Protein AF-A0AA38X8N8-F1 (afdb_monomer_lite)

Foldseek 3Di:
DPLLVVLVVLLVVLVVQLLVQQCPPPPNVQNDPPDQDPDHDDGDPSNQVSVLSNVVSVVVNVPVVCDDVSVVVVVVVVLVLLVLVLVCVVLVLLLPADLDDFAALVVSCVSSVHDSVVCLVSQVSNCPVPVAWDADPVGTIHGGSNSSCCVVPVLLVLQVSLCSVQVSQLLVCVVVLCVVCVPLQDQCRFSRCVRPVGAPVVVCVVVVVSVVSNVSNVVVQCVVAQQPLQVVADDLVVQAQWEEEEAQCQLCSNVQNSCVVHVNYAYEYEDAPVSQVVSCVVVVVPPSRSVVRYDYDYDHLLAADPDQTQEYEYEAHQQLGALNRNLSSLLSDVVNADQNRKYKYWAQAQDPPPPDSPLLNVQSVVVQSSSCSRGVGGRYHPVSVVCSNCVNPVQFAWDDKDAADRGNDDHSSRIIMTMTTRHPPDDDDPDDDDDQDDDEDEEEDEDEEEDEEEEEYEYEEEYEYEEEYEYEYEYHYNYEYHYEEEYHYNEEYEYAYEYEYAYEYEYEYEYEYAYHYEYAYEYDYDYAYDYVYAYEYQEEYEEQEEYEYAYYEYEYAYEYEYAEHYEYAEEYEYQYEYEYQYEYEYQYEYEYQEEYHYAEEYHYQYHYHYVYDYDDHD

Sequence (618 aa):
MCQLEVLAQTVNTQAQTLSRSWHEGKDHALSSCDVRRTTIPPLDSAGEEARNQLLTAIRTLEQLVLGPKDTFQSYYFKTAEAGVIQALCQLQVPSHVPLYGAISYSDLSKQVGVSEDRLKHLVRIAAVCSNFLAETEDGQVKHSDNSLIWQLDPLTATGMEVMLDHLPLSSFKLGEVCAQDPKDEKQDVCGFSLAREQPLYAYLESHPKEGRNFAAHMRAQAVQYGDSSVQGCYDWTTLKGKTLVDCGGSFGSVATAIVRKEPTIKCIVQDLPKVVDSAIKATAQDPDFPHDSISFQAQSFLEPQPVLADVYLFRMVFHNWSDAGARRIIQALLPALRPGSRVICVEYVMPPIGTAPSYAELATRRLDNMMYTLMKGKVRELNEFKELFESVEPDLVFTSFKPGQLRATHDPRCHSMMEWVYKPSSTPTDGEAVSDREALTNGEAPTNGEAPTNGEAPTNGEAPTNGEAPTNGVALTNGDALTNGDALTNGEAFTNGEAFTNGDAFTNGEALSNGETLSNGEILSNGEALLNGEALSNEEALSNGETLSNGGEILSNEEALTNKEVLTNKEVLSNGEAVSNGEAVSNGEAVSNGEAVSNEEALSHGETLSNGEALPKV

Structure (mmCIF, N/CA/C/O backbone):
data_AF-A0AA38X8N8-F1
#
_entry.id   AF-A0AA38X8N8-F1
#
loop_
_atom_site.group_PDB
_atom_site.id
_atom_site.type_symbol
_atom_site.label_atom_id
_atom_site.label_alt_id
_atom_site.label_comp_id
_atom_site.label_asym_id
_atom_site.label_entity_id
_atom_site.label_seq_id
_atom_site.pdbx_PDB_ins_code
_atom_site.Cartn_x
_atom_site.Cartn_y
_atom_site.Cartn_z
_atom_site.occupancy
_atom_site.B_iso_or_equiv
_atom_site.auth_seq_id
_atom_site.auth_comp_id
_atom_site.auth_asym_id
_atom_site.auth_atom_id
_atom_site.pdbx_PDB_model_num
ATOM 1 N N . MET A 1 1 ? 38.816 10.518 -0.863 1.00 69.00 1 MET A N 1
ATOM 2 C CA . MET A 1 1 ? 38.158 9.786 -1.961 1.00 69.00 1 MET A CA 1
ATOM 3 C C . MET A 1 1 ? 37.001 10.614 -2.465 1.00 69.00 1 MET A C 1
ATOM 5 O O . MET A 1 1 ? 36.314 11.221 -1.648 1.00 69.00 1 MET A O 1
ATOM 9 N N . CYS A 1 2 ? 36.819 10.675 -3.779 1.00 90.94 2 CYS A N 1
ATOM 10 C CA . CYS A 1 2 ? 35.622 11.264 -4.377 1.00 90.94 2 CYS A CA 1
ATOM 11 C C . CYS A 1 2 ? 34.391 10.417 -4.003 1.00 90.94 2 CYS A C 1
ATOM 13 O O . CYS A 1 2 ? 34.511 9.211 -3.794 1.00 90.94 2 CYS A O 1
ATOM 15 N N . GLN A 1 3 ? 33.202 11.023 -3.940 1.00 93.62 3 GLN A N 1
ATOM 16 C CA . GLN A 1 3 ? 31.954 10.323 -3.607 1.00 93.62 3 GLN A CA 1
ATOM 17 C C . GLN A 1 3 ? 31.695 9.103 -4.512 1.00 93.62 3 GLN A C 1
ATOM 19 O O . GLN A 1 3 ? 31.225 8.078 -4.025 1.00 93.62 3 GLN A O 1
ATOM 24 N N . LEU A 1 4 ? 32.072 9.176 -5.795 1.00 94.88 4 LEU A N 1
ATOM 25 C CA . LEU A 1 4 ? 31.999 8.048 -6.733 1.00 94.88 4 LEU A CA 1
ATOM 26 C C . LEU A 1 4 ? 32.831 6.845 -6.267 1.00 94.88 4 LEU A C 1
ATOM 28 O O . LEU A 1 4 ? 32.349 5.716 -6.282 1.00 94.88 4 LEU A O 1
ATOM 32 N N . GLU A 1 5 ? 34.063 7.083 -5.814 1.00 96.19 5 GLU A N 1
ATOM 33 C CA . GLU A 1 5 ? 34.965 6.029 -5.336 1.00 96.19 5 GLU A CA 1
ATOM 34 C C . GLU A 1 5 ? 34.434 5.394 -4.047 1.00 96.19 5 GLU A C 1
ATOM 36 O O . GLU A 1 5 ? 34.469 4.173 -3.900 1.00 96.19 5 GLU A O 1
ATOM 41 N N . VAL A 1 6 ? 33.887 6.211 -3.140 1.00 96.44 6 VAL A N 1
ATOM 42 C CA . VAL A 1 6 ? 33.276 5.739 -1.886 1.00 96.44 6 VAL A CA 1
ATOM 43 C C . VAL A 1 6 ? 32.066 4.847 -2.171 1.00 96.44 6 VAL A C 1
ATOM 45 O O . VAL A 1 6 ? 31.941 3.764 -1.593 1.00 96.44 6 VAL A O 1
ATOM 48 N N . LEU A 1 7 ? 31.187 5.261 -3.088 1.00 96.44 7 LEU A N 1
ATOM 49 C CA . LEU A 1 7 ? 30.021 4.471 -3.485 1.00 96.44 7 LEU A CA 1
ATOM 50 C C . LEU A 1 7 ? 30.436 3.171 -4.180 1.00 96.44 7 LEU A C 1
ATOM 52 O O . LEU A 1 7 ? 29.919 2.115 -3.828 1.00 96.44 7 LEU A O 1
ATOM 56 N N . ALA A 1 8 ? 31.411 3.208 -5.092 1.00 96.56 8 ALA A N 1
ATOM 57 C CA . ALA A 1 8 ? 31.917 2.010 -5.763 1.00 96.56 8 ALA A CA 1
ATOM 58 C C . ALA A 1 8 ? 32.530 0.999 -4.774 1.00 96.56 8 ALA A C 1
ATOM 60 O O . ALA A 1 8 ? 32.266 -0.203 -4.859 1.00 96.56 8 ALA A O 1
ATOM 61 N N . GLN A 1 9 ? 33.298 1.475 -3.789 1.00 96.88 9 GLN A N 1
ATOM 62 C CA . GLN A 1 9 ? 33.831 0.626 -2.719 1.00 96.88 9 GLN A CA 1
ATOM 63 C C . GLN A 1 9 ? 32.726 0.044 -1.837 1.00 96.88 9 GLN A C 1
ATOM 65 O O . GLN A 1 9 ? 32.797 -1.129 -1.463 1.00 96.88 9 GLN A O 1
ATOM 70 N N . THR A 1 10 ? 31.694 0.833 -1.535 1.00 96.56 10 THR A N 1
ATOM 71 C CA . THR A 1 10 ? 30.521 0.371 -0.783 1.00 96.56 10 THR A CA 1
ATOM 72 C C . THR A 1 10 ? 29.791 -0.729 -1.548 1.00 96.56 10 THR A C 1
ATOM 74 O O . THR A 1 10 ? 29.537 -1.788 -0.980 1.00 96.56 10 THR A O 1
ATOM 77 N N . VAL A 1 11 ? 29.536 -0.535 -2.847 1.00 97.38 11 VAL A N 1
ATOM 78 C CA . VAL A 1 11 ? 28.923 -1.547 -3.724 1.00 97.38 11 VAL A CA 1
ATOM 79 C C . VAL A 1 11 ? 29.715 -2.851 -3.678 1.00 97.38 11 VAL A C 1
ATOM 81 O O . VAL A 1 11 ? 29.141 -3.903 -3.409 1.00 97.38 11 VAL A O 1
ATOM 84 N N . ASN A 1 12 ? 31.036 -2.793 -3.859 1.00 97.31 12 ASN A N 1
ATOM 85 C CA . ASN A 1 12 ? 31.874 -3.991 -3.811 1.00 97.31 12 ASN A CA 1
ATOM 86 C C . ASN A 1 12 ? 31.826 -4.682 -2.435 1.00 97.31 12 ASN A C 1
ATOM 88 O O . ASN A 1 12 ? 31.638 -5.894 -2.351 1.00 97.31 12 ASN A O 1
ATOM 92 N N . THR A 1 13 ? 31.955 -3.913 -1.354 1.00 97.25 13 THR A N 1
ATOM 93 C CA . THR A 1 13 ? 31.978 -4.445 0.018 1.00 97.25 13 THR A CA 1
ATOM 94 C C . THR A 1 13 ? 30.657 -5.125 0.375 1.00 97.25 13 THR A C 1
ATOM 96 O O . THR A 1 13 ? 30.646 -6.247 0.884 1.00 97.25 13 THR A O 1
ATOM 99 N N . GLN A 1 14 ? 29.530 -4.481 0.068 1.00 96.19 14 GLN A N 1
ATOM 100 C CA . GLN A 1 14 ? 28.215 -5.028 0.391 1.00 96.19 14 GLN A CA 1
ATOM 101 C C . GLN A 1 14 ? 27.826 -6.191 -0.521 1.00 96.19 14 GLN A C 1
ATOM 103 O O . GLN A 1 14 ? 27.232 -7.155 -0.043 1.00 96.19 14 GLN A O 1
ATOM 108 N N . ALA A 1 15 ? 28.239 -6.183 -1.792 1.00 94.44 15 ALA A N 1
ATOM 109 C CA . ALA A 1 15 ? 28.082 -7.339 -2.675 1.00 94.44 15 ALA A CA 1
ATOM 110 C C . ALA A 1 15 ? 28.829 -8.576 -2.146 1.00 94.44 15 ALA A C 1
ATOM 112 O O . ALA A 1 15 ? 28.294 -9.683 -2.191 1.00 94.44 15 ALA A O 1
ATOM 113 N N . GLN A 1 16 ? 30.031 -8.406 -1.585 1.00 94.00 16 GLN A N 1
ATOM 114 C CA . GLN A 1 16 ? 30.778 -9.507 -0.963 1.00 94.00 16 GLN A CA 1
ATOM 115 C C . GLN A 1 16 ? 30.089 -10.042 0.299 1.00 94.00 16 GLN A C 1
ATOM 117 O O . GLN A 1 16 ? 30.048 -11.253 0.512 1.00 94.00 16 GLN A O 1
ATOM 122 N N . THR A 1 17 ? 29.536 -9.168 1.143 1.00 93.12 17 THR A N 1
ATOM 123 C CA . THR A 1 17 ? 28.772 -9.587 2.332 1.00 93.12 17 THR A CA 1
ATOM 124 C C . THR A 1 17 ? 27.485 -10.309 1.952 1.00 93.12 17 THR A C 1
ATOM 126 O O . THR A 1 17 ? 27.229 -11.395 2.469 1.00 93.12 17 THR A O 1
ATOM 129 N N . LEU A 1 18 ? 26.726 -9.769 0.998 1.00 89.75 18 LEU A N 1
ATOM 130 C CA . LEU A 1 18 ? 25.506 -10.398 0.499 1.00 89.75 18 LEU A CA 1
ATOM 131 C C . LEU A 1 18 ? 25.795 -11.764 -0.135 1.00 89.75 18 LEU A C 1
ATOM 133 O O . LEU A 1 18 ? 25.096 -12.735 0.143 1.00 89.75 18 LEU A O 1
ATOM 137 N N . SER A 1 19 ? 26.869 -11.861 -0.924 1.00 86.88 19 SER A N 1
ATOM 138 C CA . SER A 1 19 ? 27.315 -13.129 -1.503 1.00 86.88 19 SER A CA 1
ATOM 139 C C . SER A 1 19 ? 27.632 -14.161 -0.420 1.00 86.88 19 SER A C 1
ATOM 141 O O . SER A 1 19 ? 27.154 -15.287 -0.506 1.00 86.88 19 SER A O 1
ATOM 143 N N . ARG A 1 20 ? 28.362 -13.794 0.642 1.00 87.88 20 ARG A N 1
ATOM 144 C CA . ARG A 1 20 ? 28.632 -14.714 1.764 1.00 87.88 20 ARG A CA 1
ATOM 145 C C . ARG A 1 20 ? 27.349 -15.192 2.444 1.00 87.88 20 ARG A C 1
ATOM 147 O O . ARG A 1 20 ? 27.187 -16.397 2.602 1.00 87.88 20 ARG A O 1
ATOM 154 N N . SER A 1 21 ? 26.416 -14.283 2.736 1.00 84.12 21 SER A N 1
ATOM 155 C CA . SER A 1 21 ? 25.109 -14.630 3.322 1.00 84.12 21 SER A CA 1
ATOM 156 C C . SER A 1 21 ? 24.339 -15.635 2.447 1.00 84.12 21 SER A C 1
ATOM 158 O O . SER A 1 21 ? 23.794 -16.613 2.956 1.00 84.12 21 SER A O 1
ATOM 160 N N . TRP A 1 22 ? 24.393 -15.494 1.115 1.00 78.88 22 TRP A N 1
ATOM 161 C CA . TRP A 1 22 ? 23.813 -16.481 0.191 1.00 78.88 22 TRP A CA 1
ATOM 162 C C . TRP A 1 22 ? 24.491 -17.857 0.213 1.00 78.88 22 TRP A C 1
ATOM 164 O O . TRP A 1 22 ? 23.817 -18.852 -0.042 1.00 78.88 22 TRP A O 1
ATOM 174 N N . HIS A 1 23 ? 25.796 -17.937 0.487 1.00 70.38 23 HIS A N 1
ATOM 175 C CA . HIS A 1 23 ? 26.545 -19.202 0.494 1.00 70.38 23 HIS A CA 1
ATOM 176 C C . HIS A 1 23 ? 26.510 -19.929 1.849 1.00 70.38 23 HIS A C 1
ATOM 178 O O . HIS A 1 23 ? 26.675 -21.148 1.886 1.00 70.38 23 HIS A O 1
ATOM 184 N N . GLU A 1 24 ? 26.317 -19.200 2.951 1.00 65.62 24 GLU A N 1
ATOM 185 C CA . GLU A 1 24 ? 26.279 -19.740 4.319 1.00 65.62 24 GLU A CA 1
ATOM 186 C C . GLU A 1 24 ? 24.894 -20.289 4.720 1.00 65.62 24 GLU A C 1
ATOM 188 O O . GLU A 1 24 ? 24.778 -21.042 5.692 1.00 65.62 24 GLU A O 1
ATOM 193 N N . GLY A 1 25 ? 23.839 -19.974 3.958 1.00 57.88 25 GLY A N 1
ATOM 194 C CA . GLY A 1 25 ? 22.526 -20.605 4.100 1.00 57.88 25 GLY A CA 1
ATOM 195 C C . GLY A 1 25 ? 22.598 -22.118 3.853 1.00 57.88 25 GLY A C 1
ATOM 196 O O . GLY A 1 25 ? 23.205 -22.566 2.886 1.00 57.88 25 GLY A O 1
ATOM 197 N N . LYS A 1 26 ? 21.963 -22.923 4.720 1.00 50.16 26 LYS A N 1
ATOM 198 C CA . LYS A 1 26 ? 22.062 -24.403 4.774 1.00 50.16 26 LYS A CA 1
ATOM 199 C C . LYS A 1 26 ? 21.621 -25.176 3.513 1.00 50.16 26 LYS A C 1
ATOM 201 O O . LYS A 1 26 ? 21.711 -26.400 3.513 1.00 50.16 26 LYS A O 1
ATOM 206 N N . ASP A 1 27 ? 21.208 -24.497 2.449 1.00 50.88 27 ASP A N 1
ATOM 207 C CA . ASP A 1 27 ? 20.838 -25.090 1.164 1.00 50.88 27 ASP A CA 1
ATOM 208 C C . ASP A 1 27 ? 21.861 -24.701 0.085 1.00 50.88 27 ASP A C 1
ATOM 210 O O . ASP A 1 27 ? 21.665 -23.778 -0.706 1.00 50.88 27 ASP A O 1
ATOM 214 N N . HIS A 1 28 ? 22.968 -25.448 0.020 1.00 44.50 28 HIS A N 1
ATOM 215 C CA . HIS A 1 28 ? 24.056 -25.260 -0.954 1.00 44.50 28 HIS A CA 1
ATOM 216 C C . HIS A 1 28 ? 23.638 -25.390 -2.436 1.00 44.50 28 HIS A C 1
ATOM 218 O O . HIS A 1 28 ? 24.445 -25.124 -3.323 1.00 44.50 28 HIS A O 1
ATOM 224 N N . ALA A 1 29 ? 22.390 -25.771 -2.729 1.00 44.56 29 ALA A N 1
ATOM 225 C CA . ALA A 1 29 ? 21.841 -25.751 -4.083 1.00 44.56 29 ALA A CA 1
ATOM 226 C C . ALA A 1 29 ? 21.438 -24.334 -4.553 1.00 44.56 29 ALA A C 1
ATOM 228 O O . ALA A 1 29 ? 21.298 -24.119 -5.751 1.00 44.56 29 ALA A O 1
ATOM 229 N N . LEU A 1 30 ? 21.273 -23.357 -3.646 1.00 49.00 30 LEU A N 1
ATOM 230 C CA . LEU A 1 30 ? 20.688 -22.031 -3.926 1.00 49.00 30 LEU A CA 1
ATOM 231 C C . LEU A 1 30 ? 21.645 -20.997 -4.556 1.00 49.00 30 LEU A C 1
ATOM 233 O O . LEU A 1 30 ? 21.203 -19.893 -4.897 1.00 49.00 30 LEU A O 1
ATOM 237 N N . SER A 1 31 ? 22.938 -21.317 -4.693 1.00 43.56 31 SER A N 1
ATOM 238 C CA . SER A 1 31 ? 23.971 -20.379 -5.162 1.00 43.56 31 SER A CA 1
ATOM 239 C C . SER A 1 31 ? 24.463 -20.615 -6.596 1.00 43.56 31 SER A C 1
ATOM 241 O O . SER A 1 31 ? 25.295 -19.840 -7.072 1.00 43.56 31 SER A O 1
ATOM 243 N N . SER A 1 32 ? 23.975 -21.638 -7.313 1.00 47.47 32 SER A N 1
ATOM 244 C CA . SER A 1 32 ? 24.339 -21.814 -8.725 1.00 47.47 32 SER A CA 1
ATOM 245 C C . SER A 1 32 ? 23.555 -20.845 -9.618 1.00 47.47 32 SER A C 1
ATOM 247 O O . SER A 1 32 ? 22.369 -20.598 -9.397 1.00 47.47 32 SER A O 1
ATOM 249 N N . CYS A 1 33 ? 24.200 -20.324 -10.668 1.00 47.06 33 CYS A N 1
ATOM 250 C CA . CYS A 1 33 ? 23.536 -19.536 -11.719 1.00 47.06 33 CYS A CA 1
ATOM 251 C C . CYS A 1 33 ? 22.432 -20.316 -12.465 1.00 47.06 33 CYS A C 1
ATOM 253 O O . CYS A 1 33 ? 21.702 -19.723 -13.252 1.00 47.06 33 CYS A O 1
ATOM 255 N N . ASP A 1 34 ? 22.300 -21.624 -12.227 1.00 52.78 34 ASP A N 1
ATOM 256 C CA . ASP A 1 34 ? 21.342 -22.492 -12.912 1.00 52.78 34 ASP A CA 1
ATOM 257 C C . ASP A 1 34 ? 19.989 -22.600 -12.181 1.00 52.78 34 ASP A C 1
ATOM 259 O O . ASP A 1 34 ? 19.014 -23.089 -12.762 1.00 52.78 34 ASP A O 1
ATOM 263 N N . VAL A 1 35 ? 19.884 -22.135 -10.926 1.00 65.12 35 VAL A N 1
ATOM 264 C CA . VAL A 1 35 ? 18.615 -22.164 -10.179 1.00 65.12 35 VAL A CA 1
ATOM 265 C C . VAL A 1 35 ? 17.752 -20.953 -10.524 1.00 65.12 35 VAL A C 1
ATOM 267 O O . VAL A 1 35 ? 17.933 -19.847 -10.014 1.00 65.12 35 VAL A O 1
ATOM 270 N N . ARG A 1 36 ? 16.753 -21.198 -11.376 1.00 75.12 36 ARG A N 1
ATOM 271 C CA . ARG A 1 36 ? 15.690 -20.249 -11.728 1.00 75.12 36 ARG A CA 1
ATOM 272 C C . ARG A 1 36 ? 14.767 -20.013 -10.528 1.00 75.12 36 ARG A C 1
ATOM 274 O O . ARG A 1 36 ? 14.227 -20.966 -9.972 1.00 75.12 36 ARG A O 1
ATOM 281 N N . ARG A 1 37 ? 14.574 -18.749 -10.142 1.00 76.12 37 ARG A N 1
ATOM 282 C CA . ARG A 1 37 ? 13.794 -18.342 -8.959 1.00 76.12 37 ARG A CA 1
ATOM 283 C C . ARG A 1 37 ? 13.036 -17.041 -9.200 1.00 76.12 37 ARG A C 1
ATOM 285 O O . ARG A 1 37 ? 13.465 -16.220 -10.002 1.00 76.12 37 ARG A O 1
ATOM 292 N N . THR A 1 38 ? 11.934 -16.854 -8.479 1.00 77.62 38 THR A N 1
ATOM 293 C CA . THR A 1 38 ? 11.121 -15.623 -8.507 1.00 77.62 38 THR A CA 1
ATOM 294 C C . THR A 1 38 ? 11.493 -14.641 -7.398 1.00 77.62 38 THR A C 1
ATOM 296 O O . THR A 1 38 ? 11.194 -13.454 -7.496 1.00 77.62 38 THR A O 1
ATOM 299 N N . THR A 1 39 ? 12.177 -15.114 -6.356 1.00 77.00 39 THR A N 1
ATOM 300 C CA . THR A 1 39 ? 12.616 -14.323 -5.203 1.00 77.00 39 THR A CA 1
ATOM 301 C C . THR A 1 39 ? 14.091 -14.577 -4.902 1.00 77.00 39 THR A C 1
ATOM 303 O O . THR A 1 39 ? 14.673 -15.575 -5.329 1.00 77.00 39 THR A O 1
ATOM 306 N N . ILE A 1 40 ? 14.727 -13.654 -4.178 1.00 78.81 40 ILE A N 1
ATOM 307 C CA . ILE A 1 40 ? 16.078 -13.891 -3.658 1.00 78.81 40 ILE A CA 1
ATOM 308 C C . ILE A 1 40 ? 16.046 -14.942 -2.529 1.00 78.81 40 ILE A C 1
ATOM 310 O O . ILE A 1 40 ? 15.010 -15.095 -1.878 1.00 78.81 40 ILE A O 1
ATOM 314 N N . PRO A 1 41 ? 17.162 -15.643 -2.254 1.00 77.81 41 PRO A N 1
ATOM 315 C CA . PRO A 1 41 ? 17.260 -16.552 -1.118 1.00 77.81 41 PRO A CA 1
ATOM 316 C C . PRO A 1 41 ? 16.979 -15.846 0.212 1.00 77.81 41 PRO A C 1
ATOM 318 O O . PRO A 1 41 ? 17.253 -14.645 0.321 1.00 77.81 41 PRO A O 1
ATOM 321 N N . PRO A 1 42 ? 16.504 -16.579 1.236 1.00 76.88 42 PRO A N 1
ATOM 322 C CA . PRO A 1 42 ? 16.410 -16.057 2.592 1.00 76.88 42 PRO A CA 1
ATOM 323 C C . PRO A 1 42 ? 17.757 -15.504 3.063 1.00 76.88 42 PRO A C 1
ATOM 325 O O . PRO A 1 42 ? 18.794 -16.136 2.871 1.00 76.88 42 PRO A O 1
ATOM 328 N N . LEU A 1 43 ? 17.719 -14.332 3.691 1.00 79.81 43 LEU A N 1
ATOM 329 C CA . LEU A 1 43 ? 18.887 -13.649 4.234 1.00 79.81 43 LEU A CA 1
ATOM 330 C C . LEU A 1 43 ? 18.820 -13.619 5.760 1.00 79.81 43 LEU A C 1
ATOM 332 O O . LEU A 1 43 ? 17.743 -13.479 6.353 1.00 79.81 43 LEU A O 1
ATOM 336 N N . ASP A 1 44 ? 19.985 -13.728 6.389 1.00 82.94 44 ASP A N 1
ATOM 337 C CA . ASP A 1 44 ? 20.167 -13.376 7.791 1.00 82.94 44 ASP A CA 1
ATOM 338 C C . ASP A 1 44 ? 20.176 -11.845 7.972 1.00 82.94 44 ASP A C 1
ATOM 340 O O . ASP A 1 44 ? 20.122 -11.079 7.007 1.00 82.94 44 ASP A O 1
ATOM 344 N N . SER A 1 45 ? 20.239 -11.373 9.220 1.00 83.56 45 SER A N 1
ATOM 345 C CA . SER A 1 45 ? 20.212 -9.932 9.506 1.00 83.56 45 SER A CA 1
ATOM 346 C C . SER A 1 45 ? 21.357 -9.173 8.825 1.00 83.56 45 SER A C 1
ATOM 348 O O . SER A 1 45 ? 21.152 -8.061 8.345 1.00 83.56 45 SER A O 1
ATOM 350 N N . ALA A 1 46 ? 22.550 -9.775 8.749 1.00 88.31 46 ALA A N 1
ATOM 351 C CA . ALA A 1 46 ? 23.699 -9.170 8.083 1.00 88.31 46 ALA A CA 1
ATOM 352 C C . ALA A 1 46 ? 23.503 -9.090 6.560 1.00 88.31 46 ALA A C 1
ATOM 354 O O . ALA A 1 46 ? 23.829 -8.070 5.952 1.00 88.31 46 ALA A O 1
ATOM 355 N N . GLY A 1 47 ? 22.940 -10.133 5.945 1.00 89.25 47 GLY A N 1
ATOM 356 C CA . GLY A 1 47 ? 22.588 -10.151 4.529 1.00 89.25 47 GLY A CA 1
ATOM 357 C C . GLY A 1 47 ? 21.522 -9.119 4.167 1.00 89.25 47 GLY A C 1
ATOM 358 O O . GLY A 1 47 ? 21.673 -8.420 3.166 1.00 89.25 47 GLY A O 1
ATOM 359 N N . GLU A 1 48 ? 20.471 -8.974 4.979 1.00 85.94 48 GLU A N 1
ATOM 360 C CA . GLU A 1 48 ? 19.431 -7.954 4.758 1.00 85.94 48 GLU A CA 1
ATOM 361 C C . GLU A 1 48 ? 19.991 -6.531 4.857 1.00 85.94 48 GLU A C 1
ATOM 363 O O . GLU A 1 48 ? 19.679 -5.679 4.019 1.00 85.94 48 GLU A O 1
ATOM 368 N N . GLU A 1 49 ? 20.855 -6.268 5.838 1.00 88.12 49 GLU A N 1
ATOM 369 C CA . GLU A 1 49 ? 21.516 -4.970 5.971 1.00 88.12 49 GLU A CA 1
ATOM 370 C C . GLU A 1 49 ? 22.425 -4.689 4.766 1.00 88.12 49 GLU A C 1
ATOM 372 O O . GLU A 1 49 ? 22.315 -3.641 4.123 1.00 88.12 49 GLU A O 1
ATOM 377 N N . ALA A 1 50 ? 23.254 -5.664 4.381 1.00 91.56 50 ALA A N 1
ATOM 378 C CA . ALA A 1 50 ? 24.119 -5.552 3.211 1.00 91.56 50 ALA A CA 1
ATOM 379 C C . ALA A 1 50 ? 23.315 -5.299 1.930 1.00 91.56 50 ALA A C 1
ATOM 381 O O . ALA A 1 50 ? 23.688 -4.453 1.117 1.00 91.56 50 ALA A O 1
ATOM 382 N N . ARG A 1 51 ? 22.175 -5.977 1.760 1.00 89.88 51 ARG A N 1
ATOM 383 C CA . ARG A 1 51 ? 21.271 -5.766 0.626 1.00 89.88 51 ARG A CA 1
ATOM 384 C C . ARG A 1 51 ? 20.722 -4.340 0.594 1.00 89.88 51 ARG A C 1
ATOM 386 O O . ARG A 1 51 ? 20.753 -3.713 -0.466 1.00 89.88 51 ARG A O 1
ATOM 393 N N . ASN A 1 52 ? 20.234 -3.820 1.720 1.00 89.25 52 ASN A N 1
ATOM 394 C CA . ASN A 1 52 ? 19.718 -2.450 1.801 1.00 89.25 52 ASN A CA 1
ATOM 395 C C . ASN A 1 52 ? 20.800 -1.418 1.455 1.00 89.25 52 ASN A C 1
ATOM 397 O O . ASN A 1 52 ? 20.561 -0.516 0.644 1.00 89.25 52 ASN A O 1
ATOM 401 N N . GLN A 1 53 ? 22.000 -1.570 2.018 1.00 90.69 53 GLN A N 1
ATOM 402 C CA . GLN A 1 53 ? 23.123 -0.669 1.752 1.00 90.69 53 GLN A CA 1
ATOM 403 C C . GLN A 1 53 ? 23.600 -0.755 0.299 1.00 90.69 53 GLN A C 1
ATOM 405 O O . GLN A 1 53 ? 23.848 0.276 -0.325 1.00 90.69 53 GLN A O 1
ATOM 410 N N . LEU A 1 54 ? 23.676 -1.964 -0.266 1.00 94.00 54 LEU A N 1
ATOM 411 C CA . LEU A 1 54 ? 24.047 -2.188 -1.661 1.00 94.00 54 LEU A CA 1
ATOM 412 C C . LEU A 1 54 ? 23.073 -1.493 -2.616 1.00 94.00 54 LEU A C 1
ATOM 414 O O . LEU A 1 54 ? 23.500 -0.734 -3.483 1.00 94.00 54 LEU A O 1
ATOM 418 N N . LEU A 1 55 ? 21.767 -1.710 -2.441 1.00 92.75 55 LEU A N 1
ATOM 419 C CA . LEU A 1 55 ? 20.740 -1.093 -3.284 1.00 92.75 55 LEU A CA 1
ATOM 420 C C . LEU A 1 55 ? 20.740 0.436 -3.162 1.00 92.75 55 LEU A C 1
ATOM 422 O O . LEU A 1 55 ? 20.593 1.135 -4.166 1.00 92.75 55 LEU A O 1
ATOM 426 N N . THR A 1 56 ? 20.955 0.953 -1.951 1.00 91.44 56 THR A N 1
ATOM 427 C CA . THR A 1 56 ? 21.087 2.395 -1.705 1.00 91.44 56 THR A CA 1
ATOM 428 C C . THR A 1 56 ? 22.309 2.958 -2.432 1.00 91.44 56 THR A C 1
ATOM 430 O O . THR A 1 56 ? 22.192 3.945 -3.156 1.00 91.44 56 THR A O 1
ATOM 433 N N . ALA A 1 57 ? 23.471 2.309 -2.315 1.00 94.69 57 ALA A N 1
ATOM 434 C CA . ALA A 1 57 ? 24.698 2.748 -2.971 1.00 94.69 57 ALA A CA 1
ATOM 435 C C . ALA A 1 57 ? 24.591 2.699 -4.504 1.00 94.69 57 ALA A C 1
ATOM 437 O O . ALA A 1 57 ? 25.008 3.651 -5.159 1.00 94.69 57 ALA A O 1
ATOM 438 N N . ILE A 1 58 ? 23.990 1.642 -5.069 1.00 95.38 58 ILE A N 1
ATOM 439 C CA . ILE A 1 58 ? 23.747 1.519 -6.517 1.00 95.38 58 ILE A CA 1
ATOM 440 C C . ILE A 1 58 ? 22.868 2.668 -7.008 1.00 95.38 58 ILE A C 1
ATOM 442 O O . ILE A 1 58 ? 23.230 3.334 -7.974 1.00 95.38 58 ILE A O 1
ATOM 446 N N . ARG A 1 59 ? 21.748 2.939 -6.329 1.00 92.69 59 ARG A N 1
ATOM 447 C CA . ARG A 1 59 ? 20.824 4.008 -6.726 1.00 92.69 59 ARG A CA 1
ATOM 448 C C . ARG A 1 59 ? 21.484 5.385 -6.660 1.00 92.69 59 ARG A C 1
ATOM 450 O O . ARG A 1 59 ? 21.350 6.169 -7.593 1.00 92.69 59 ARG A O 1
ATOM 457 N N . THR A 1 60 ? 22.212 5.674 -5.583 1.00 93.38 60 THR A N 1
ATOM 458 C CA . THR A 1 60 ? 22.924 6.951 -5.433 1.00 93.38 60 THR A CA 1
ATOM 459 C C . THR A 1 60 ? 24.020 7.099 -6.487 1.00 93.38 60 THR A C 1
ATOM 461 O O . THR A 1 60 ? 24.198 8.181 -7.040 1.00 93.38 60 THR A O 1
ATOM 464 N N . LEU A 1 61 ? 24.737 6.016 -6.801 1.00 95.69 61 LEU A N 1
ATOM 465 C CA . LEU A 1 61 ? 25.763 6.008 -7.841 1.00 95.69 61 LEU A CA 1
ATOM 466 C C . LEU A 1 61 ? 25.157 6.235 -9.232 1.00 95.69 61 LEU A C 1
ATOM 468 O O . LEU A 1 61 ? 25.661 7.073 -9.972 1.00 95.69 61 LEU A O 1
ATOM 472 N N . GLU A 1 62 ? 24.063 5.547 -9.565 1.00 94.19 62 GLU A N 1
ATOM 473 C CA . GLU A 1 62 ? 23.323 5.732 -10.821 1.00 94.19 62 GLU A CA 1
ATOM 474 C C . GLU A 1 62 ? 22.877 7.191 -10.981 1.00 94.19 62 GLU A C 1
ATOM 476 O O . GLU A 1 62 ? 23.163 7.815 -12.001 1.00 94.19 62 GLU A O 1
ATOM 481 N N . GLN A 1 63 ? 22.251 7.769 -9.950 1.00 92.38 63 GLN A N 1
ATOM 482 C CA . GLN A 1 63 ? 21.805 9.166 -9.965 1.00 92.38 63 GLN A CA 1
ATOM 483 C C . GLN A 1 63 ? 22.968 10.152 -10.130 1.00 92.38 63 GLN A C 1
ATOM 485 O O . GLN A 1 63 ? 22.862 11.108 -10.900 1.00 92.38 63 GLN A O 1
ATOM 490 N N . LEU A 1 64 ? 24.082 9.917 -9.431 1.00 94.44 64 LEU A N 1
ATOM 491 C CA . LEU A 1 64 ? 25.266 10.771 -9.503 1.00 94.44 64 LEU A CA 1
ATOM 492 C C . LEU A 1 64 ? 25.922 10.729 -10.891 1.00 94.44 64 LEU A C 1
ATOM 494 O O . LEU A 1 64 ? 26.407 11.755 -11.362 1.00 94.44 64 LEU A O 1
ATOM 498 N N . VAL A 1 65 ? 25.929 9.562 -11.542 1.00 96.06 65 VAL A N 1
ATOM 499 C CA . VAL A 1 65 ? 26.534 9.368 -12.869 1.00 96.06 65 VAL A CA 1
ATOM 500 C C . VAL A 1 65 ? 25.624 9.864 -13.997 1.00 96.06 65 VAL A C 1
ATOM 502 O O . VAL A 1 65 ? 26.128 10.472 -14.937 1.00 96.06 65 VAL A O 1
ATOM 505 N N . LEU A 1 66 ? 24.307 9.646 -13.911 1.00 95.00 66 LEU A N 1
ATOM 506 C CA . LEU A 1 66 ? 23.340 10.142 -14.903 1.00 95.00 66 LEU A CA 1
ATOM 507 C C . LEU A 1 66 ? 23.225 11.671 -14.879 1.00 95.00 66 LEU A C 1
ATOM 509 O O . LEU A 1 66 ? 23.091 12.316 -15.915 1.00 95.00 66 LEU A O 1
ATOM 513 N N . GLY A 1 67 ? 23.245 12.267 -13.687 1.00 94.94 67 GLY A N 1
ATOM 514 C CA . GLY A 1 67 ? 22.978 13.689 -13.518 1.00 94.94 67 GLY A CA 1
ATOM 515 C C . GLY A 1 67 ? 21.498 14.062 -13.727 1.00 94.94 67 GLY A C 1
ATOM 516 O O . GLY A 1 67 ? 20.666 13.242 -14.126 1.00 94.94 67 GLY A O 1
ATOM 517 N N . PRO A 1 68 ? 21.122 15.316 -13.429 1.00 94.88 68 PRO A N 1
ATOM 518 C CA . PRO A 1 68 ? 19.719 15.714 -13.273 1.00 94.88 68 PRO A CA 1
ATOM 519 C C . PRO A 1 68 ? 18.916 15.704 -14.579 1.00 94.88 68 PRO A C 1
ATOM 521 O O . PRO A 1 68 ? 17.753 15.303 -14.576 1.00 94.88 68 PRO A O 1
ATOM 524 N N . LYS A 1 69 ? 19.527 16.114 -15.700 1.00 95.75 69 LYS A N 1
ATOM 525 C CA . LYS A 1 69 ? 18.863 16.145 -17.012 1.00 95.75 69 LYS A CA 1
ATOM 526 C C . LYS A 1 69 ? 18.443 14.739 -17.442 1.00 95.75 69 LYS A C 1
ATOM 528 O O . LYS A 1 69 ? 17.269 14.512 -17.731 1.00 95.75 69 LYS A O 1
ATOM 533 N N . ASP A 1 70 ? 19.391 13.808 -17.445 1.00 95.75 70 ASP A N 1
ATOM 534 C CA . ASP A 1 70 ? 19.140 12.444 -17.907 1.00 95.75 70 ASP A CA 1
ATOM 535 C C . ASP A 1 70 ? 18.283 11.676 -16.889 1.00 95.75 70 ASP A C 1
ATOM 537 O O . ASP A 1 70 ? 17.443 10.863 -17.271 1.00 95.75 70 ASP A O 1
ATOM 541 N N . THR A 1 71 ? 18.381 12.022 -15.597 1.00 94.25 71 THR A N 1
ATOM 542 C CA . THR A 1 71 ? 17.451 11.536 -14.565 1.00 94.25 71 THR A CA 1
ATOM 543 C C . THR A 1 71 ? 16.009 11.940 -14.870 1.00 94.25 71 THR A C 1
ATOM 545 O O . THR A 1 71 ? 15.135 11.074 -14.868 1.00 94.25 71 THR A O 1
ATOM 548 N N . PHE A 1 72 ? 15.738 13.215 -15.170 1.00 94.12 72 PHE A N 1
ATOM 549 C CA . PHE A 1 72 ? 14.381 13.661 -15.512 1.00 94.12 72 PHE A CA 1
ATOM 550 C C . PHE A 1 72 ? 13.867 12.969 -16.779 1.00 94.12 72 PHE A C 1
ATOM 552 O O . PHE A 1 72 ? 12.733 12.492 -16.825 1.00 94.12 72 PHE A O 1
ATOM 559 N N . GLN A 1 73 ? 14.735 12.851 -17.784 1.00 94.75 73 GLN A N 1
ATOM 560 C CA . GLN A 1 73 ? 14.439 12.142 -19.021 1.00 94.75 73 GLN A CA 1
ATOM 561 C C . GLN A 1 73 ? 14.110 10.654 -18.793 1.00 94.75 73 GLN A C 1
ATOM 563 O O . GLN A 1 73 ? 13.220 10.107 -19.444 1.00 94.75 73 GLN A O 1
ATOM 568 N N . SER A 1 74 ? 14.750 10.009 -17.816 1.00 93.00 74 SER A N 1
ATOM 569 C CA . SER A 1 74 ? 14.503 8.598 -17.505 1.00 93.00 74 SER A CA 1
ATOM 570 C C . SER A 1 74 ? 13.071 8.299 -17.042 1.00 93.00 74 SER A C 1
ATOM 572 O O . SER A 1 74 ? 12.602 7.181 -17.245 1.00 93.00 74 SER A O 1
ATOM 574 N N . TYR A 1 75 ? 12.345 9.263 -16.459 1.00 91.44 75 TYR A N 1
ATOM 575 C CA . TYR A 1 75 ? 10.994 9.013 -15.943 1.00 91.44 75 TYR A CA 1
ATOM 576 C C . TYR A 1 75 ? 9.996 8.664 -17.052 1.00 91.44 75 TYR A C 1
ATOM 578 O O . TYR A 1 75 ? 9.246 7.691 -16.929 1.00 91.44 75 TYR A O 1
ATOM 586 N N . TYR A 1 76 ? 10.004 9.408 -18.161 1.00 90.44 76 TYR A N 1
ATOM 587 C CA . TYR A 1 76 ? 9.096 9.117 -19.271 1.00 90.44 76 TYR A CA 1
ATOM 588 C C . TYR A 1 76 ? 9.562 7.924 -20.116 1.00 90.44 76 TYR A C 1
ATOM 590 O O . TYR A 1 76 ? 8.716 7.204 -20.643 1.00 90.44 76 TYR A O 1
ATOM 598 N N . PHE A 1 77 ? 10.869 7.642 -20.194 1.00 93.81 77 PHE A N 1
ATOM 599 C CA . PHE A 1 77 ? 11.357 6.419 -20.844 1.00 93.81 77 PHE A CA 1
ATOM 600 C C . PHE A 1 77 ? 10.952 5.159 -20.083 1.00 93.81 77 PHE A C 1
ATOM 602 O O . PHE A 1 77 ? 10.333 4.278 -20.673 1.00 93.81 77 PHE A O 1
ATOM 609 N N . LYS A 1 78 ? 11.160 5.122 -18.761 1.00 92.12 78 LYS A N 1
ATOM 610 C CA . LYS A 1 78 ? 10.726 3.999 -17.912 1.00 92.12 78 LYS A CA 1
ATOM 611 C C . LYS A 1 78 ? 9.214 3.766 -17.993 1.00 92.12 78 LYS A C 1
ATOM 613 O O . LYS A 1 78 ? 8.760 2.627 -17.968 1.00 92.12 78 LYS A O 1
ATOM 618 N N . THR A 1 79 ? 8.430 4.836 -18.141 1.00 91.69 79 THR A N 1
ATOM 619 C CA . THR A 1 79 ? 6.979 4.729 -18.366 1.00 91.69 79 THR A CA 1
ATOM 620 C C . THR A 1 79 ? 6.664 4.090 -19.723 1.00 91.69 79 THR A C 1
ATOM 622 O O . THR A 1 79 ? 5.844 3.177 -19.797 1.00 91.69 79 THR A O 1
ATOM 625 N N . ALA A 1 80 ? 7.316 4.536 -20.801 1.00 92.50 80 ALA A N 1
ATOM 626 C CA . ALA A 1 80 ? 7.112 3.969 -22.135 1.00 92.50 80 ALA A CA 1
ATOM 627 C C . ALA A 1 80 ? 7.524 2.486 -22.203 1.00 92.50 80 ALA A C 1
ATOM 629 O O . ALA A 1 80 ? 6.826 1.671 -22.804 1.00 92.50 80 ALA A O 1
ATOM 630 N N . GLU A 1 81 ? 8.621 2.124 -21.539 1.00 94.81 81 GLU A N 1
ATOM 631 C CA . GLU A 1 81 ? 9.098 0.745 -21.401 1.00 94.81 81 GLU A CA 1
ATOM 632 C C . GLU A 1 81 ? 8.094 -0.142 -20.652 1.00 94.81 81 GLU A C 1
ATOM 634 O O . GLU A 1 81 ? 7.797 -1.252 -21.098 1.00 94.81 81 GLU A O 1
ATOM 639 N N . ALA A 1 82 ? 7.501 0.360 -19.562 1.00 94.12 82 ALA A N 1
ATOM 640 C CA . ALA A 1 82 ? 6.443 -0.346 -18.842 1.00 94.12 82 ALA A CA 1
ATOM 641 C C . ALA A 1 82 ? 5.234 -0.647 -19.747 1.00 94.12 82 ALA A C 1
ATOM 643 O O . ALA A 1 82 ? 4.685 -1.744 -19.676 1.00 94.12 82 ALA A O 1
ATOM 644 N N . GLY A 1 83 ? 4.874 0.271 -20.652 1.00 95.25 83 GLY A N 1
ATOM 645 C CA . GLY A 1 83 ? 3.830 0.046 -21.658 1.00 95.25 83 GLY A CA 1
ATOM 646 C C . GLY A 1 83 ? 4.167 -1.066 -22.661 1.00 95.25 83 GLY A C 1
ATOM 647 O O . GLY A 1 83 ? 3.285 -1.810 -23.087 1.00 95.25 83 GLY A O 1
ATOM 648 N N . VAL A 1 84 ? 5.446 -1.249 -23.009 1.00 97.06 84 VAL A N 1
ATOM 649 C CA . VAL A 1 84 ? 5.879 -2.379 -23.852 1.00 97.06 84 VAL A CA 1
ATOM 650 C C . VAL A 1 84 ? 5.738 -3.704 -23.107 1.00 97.06 84 VAL A C 1
ATOM 652 O O . VAL A 1 84 ? 5.226 -4.669 -23.677 1.00 97.06 84 VAL A O 1
ATOM 655 N N . ILE A 1 85 ? 6.150 -3.758 -21.837 1.00 96.81 85 ILE A N 1
ATOM 656 C CA . ILE A 1 85 ? 5.979 -4.955 -20.999 1.00 96.81 85 ILE A CA 1
ATOM 657 C C . ILE A 1 85 ? 4.494 -5.280 -20.846 1.00 96.81 85 ILE A C 1
ATOM 659 O O . ILE A 1 85 ? 4.101 -6.423 -21.057 1.00 96.81 85 ILE A O 1
ATOM 663 N N . GLN A 1 86 ? 3.667 -4.275 -20.552 1.00 95.69 86 GLN A N 1
ATOM 664 C CA . GLN A 1 86 ? 2.217 -4.416 -20.456 1.00 95.69 86 GLN A CA 1
ATOM 665 C C . GLN A 1 86 ? 1.635 -5.048 -21.727 1.00 95.69 86 GLN A C 1
ATOM 667 O O . GLN A 1 86 ? 0.923 -6.046 -21.646 1.00 95.69 86 GLN A O 1
ATOM 672 N N . ALA A 1 87 ? 1.990 -4.527 -22.905 1.00 96.38 87 ALA A N 1
ATOM 673 C CA . ALA A 1 87 ? 1.519 -5.068 -24.176 1.00 96.38 87 ALA A CA 1
ATOM 674 C C . ALA A 1 87 ? 1.937 -6.536 -24.374 1.00 96.38 87 ALA A C 1
ATOM 676 O O . ALA A 1 87 ? 1.137 -7.352 -24.829 1.00 96.38 87 ALA A O 1
ATOM 677 N N . LEU A 1 88 ? 3.173 -6.898 -24.012 1.00 97.44 88 LEU A N 1
ATOM 678 C CA . LEU A 1 88 ? 3.643 -8.286 -24.083 1.00 97.44 88 LEU A CA 1
ATOM 679 C C . LEU A 1 88 ? 2.851 -9.212 -23.145 1.00 97.44 88 LEU A C 1
ATOM 681 O O . LEU A 1 88 ? 2.507 -10.323 -23.554 1.00 97.44 88 LEU A O 1
ATOM 685 N N . CYS A 1 89 ? 2.542 -8.765 -21.925 1.00 95.44 89 CYS A N 1
ATOM 686 C CA . CYS A 1 89 ? 1.723 -9.510 -20.964 1.00 95.44 89 CYS A CA 1
ATOM 687 C C . CYS A 1 89 ? 0.283 -9.699 -21.469 1.00 95.44 89 CYS A C 1
ATOM 689 O O . CYS A 1 89 ? -0.199 -10.831 -21.516 1.00 95.44 89 CYS A O 1
ATOM 691 N N . GLN A 1 90 ? -0.352 -8.645 -21.992 1.00 93.38 90 GLN A N 1
ATOM 692 C CA . GLN A 1 90 ? -1.711 -8.715 -22.547 1.00 93.38 90 GLN A CA 1
ATOM 693 C C . GLN A 1 90 ? -1.807 -9.662 -23.750 1.00 93.38 90 GLN A C 1
ATOM 695 O O . GLN A 1 90 ? -2.790 -10.388 -23.904 1.00 93.38 90 GLN A O 1
ATOM 700 N N . LEU A 1 91 ? -0.760 -9.698 -24.580 1.00 95.88 91 LEU A N 1
ATOM 701 C CA . LEU A 1 91 ? -0.603 -10.652 -25.683 1.00 95.88 91 LEU A CA 1
ATOM 702 C C . LEU A 1 91 ? -0.233 -12.069 -25.213 1.00 95.88 91 LEU A C 1
ATOM 704 O O . LEU A 1 91 ? -0.077 -12.964 -26.040 1.00 95.88 91 LEU A O 1
ATOM 708 N N . GLN A 1 92 ? -0.065 -12.273 -23.904 1.00 95.25 92 GLN A N 1
ATOM 709 C CA . GLN A 1 92 ? 0.328 -13.530 -23.265 1.00 95.25 92 GLN A CA 1
ATOM 710 C C . GLN A 1 92 ? 1.677 -14.068 -23.758 1.00 95.25 92 GLN A C 1
ATOM 712 O O . GLN A 1 92 ? 1.967 -15.257 -23.629 1.00 95.25 92 GLN A O 1
ATOM 717 N N . VAL A 1 93 ? 2.544 -13.194 -24.284 1.00 97.81 93 VAL A N 1
ATOM 718 C CA . VAL A 1 93 ? 3.863 -13.581 -24.799 1.00 97.81 93 VAL A CA 1
ATOM 719 C C . VAL A 1 93 ? 4.681 -14.336 -23.743 1.00 97.81 93 VAL A C 1
ATOM 721 O O . VAL A 1 93 ? 5.152 -15.427 -24.064 1.00 97.81 93 VAL A O 1
ATOM 724 N N . PRO A 1 94 ? 4.828 -13.854 -22.491 1.00 96.88 94 PRO A N 1
ATOM 725 C CA . PRO A 1 94 ? 5.605 -14.570 -21.478 1.00 96.88 94 PRO A CA 1
ATOM 726 C C . PRO A 1 94 ? 5.062 -15.970 -21.152 1.00 96.88 94 PRO A C 1
ATOM 728 O O . PRO A 1 94 ? 5.843 -16.869 -20.855 1.00 96.88 94 PRO A O 1
ATOM 731 N N . SER A 1 95 ? 3.747 -16.178 -21.243 1.00 95.44 95 SER A N 1
ATOM 732 C CA . SER A 1 95 ? 3.105 -17.477 -20.999 1.00 95.44 95 SER A CA 1
ATOM 733 C C . SER A 1 95 ? 3.454 -18.513 -22.078 1.00 95.44 95 SER A C 1
ATOM 735 O O . SER A 1 95 ? 3.515 -19.708 -21.793 1.00 95.44 95 SER A O 1
ATOM 737 N N . HIS A 1 96 ? 3.709 -18.059 -23.310 1.00 96.94 96 HIS A N 1
ATOM 738 C CA . HIS A 1 96 ? 4.053 -18.899 -24.463 1.00 96.94 96 HIS A CA 1
ATOM 739 C C . HIS A 1 96 ? 5.558 -19.177 -24.610 1.00 96.94 96 HIS A C 1
ATOM 741 O O . HIS A 1 96 ? 5.955 -20.067 -25.367 1.00 96.94 96 HIS A O 1
ATOM 747 N N . VAL A 1 97 ? 6.412 -18.433 -23.903 1.00 97.62 97 VAL A N 1
ATOM 748 C CA . VAL A 1 97 ? 7.860 -18.674 -23.887 1.00 97.62 97 VAL A CA 1
ATOM 749 C C . VAL A 1 97 ? 8.158 -19.835 -22.930 1.00 97.62 97 VAL A C 1
ATOM 751 O O . VAL A 1 97 ? 7.708 -19.818 -21.788 1.00 97.62 97 VAL A O 1
ATOM 754 N N . PRO A 1 98 ? 8.901 -20.873 -23.353 1.00 95.25 98 PRO A N 1
ATOM 755 C CA . PRO A 1 98 ? 9.114 -22.043 -22.512 1.00 95.25 98 PRO A CA 1
ATOM 756 C C . PRO A 1 98 ? 10.028 -21.731 -21.320 1.00 95.25 98 PRO A C 1
ATOM 758 O O . PRO A 1 98 ? 11.019 -21.005 -21.445 1.00 95.25 98 PRO A O 1
ATOM 761 N N . LEU A 1 99 ? 9.749 -22.363 -20.172 1.00 92.75 99 LEU A N 1
ATOM 762 C CA . LEU A 1 99 ? 10.605 -22.266 -18.984 1.00 92.75 99 LEU A CA 1
ATOM 763 C C . LEU A 1 99 ? 12.048 -22.698 -19.273 1.00 92.75 99 LEU A C 1
ATOM 765 O O . LEU A 1 99 ? 12.968 -22.107 -18.726 1.00 92.75 99 LEU A O 1
ATOM 769 N N . TYR A 1 100 ? 12.267 -23.699 -20.126 1.00 91.44 100 TYR A N 1
ATOM 770 C CA . TYR A 1 100 ? 13.600 -24.126 -20.553 1.00 91.44 100 TYR A CA 1
ATOM 771 C C . TYR A 1 100 ? 13.714 -24.056 -22.076 1.00 91.44 100 TYR A C 1
ATOM 773 O O . TYR A 1 100 ? 12.826 -24.517 -22.788 1.00 91.44 100 TYR A O 1
ATOM 781 N N . GLY A 1 101 ? 14.829 -23.515 -22.571 1.00 92.56 101 GLY A N 1
ATOM 782 C CA . GLY A 1 101 ? 15.063 -23.317 -24.002 1.00 92.56 101 GLY A CA 1
ATOM 783 C C . GLY A 1 101 ? 14.581 -21.957 -24.511 1.00 92.56 101 GLY A C 1
ATOM 784 O O . GLY A 1 101 ? 14.592 -20.970 -23.772 1.00 92.56 101 GLY A O 1
ATOM 785 N N . ALA A 1 102 ? 14.221 -21.915 -25.791 1.00 97.31 102 ALA A N 1
ATOM 786 C CA . ALA A 1 102 ? 13.761 -20.728 -26.499 1.00 97.31 102 ALA A CA 1
ATOM 787 C C . ALA A 1 102 ? 12.674 -21.107 -27.523 1.00 97.31 102 ALA A C 1
ATOM 789 O O . ALA A 1 102 ? 12.500 -22.285 -27.841 1.00 97.31 102 ALA A O 1
ATOM 790 N N . ILE A 1 103 ? 11.935 -20.114 -28.015 1.00 98.19 103 ILE A N 1
ATOM 791 C CA . ILE A 1 103 ? 10.907 -20.252 -29.050 1.00 98.19 103 ILE A CA 1
ATOM 792 C C . ILE A 1 103 ? 11.218 -19.326 -30.228 1.00 98.19 103 ILE A C 1
ATOM 794 O O . ILE A 1 103 ? 11.642 -18.183 -30.049 1.00 98.19 103 ILE A O 1
ATOM 798 N N . SER A 1 104 ? 10.996 -19.802 -31.454 1.00 98.38 104 SER A N 1
ATOM 799 C CA . SER A 1 104 ? 11.170 -18.972 -32.645 1.00 98.38 104 SER A CA 1
ATOM 800 C C . SER A 1 104 ? 10.131 -17.841 -32.683 1.00 98.38 104 SER A C 1
ATOM 802 O O . SER A 1 104 ? 8.976 -18.026 -32.291 1.00 98.38 104 SER A O 1
ATOM 804 N N . TYR A 1 105 ? 10.498 -16.674 -33.224 1.00 98.38 105 TYR A N 1
ATOM 805 C CA . TYR A 1 105 ? 9.521 -15.600 -33.451 1.00 98.38 105 TYR A CA 1
ATOM 806 C C . TYR A 1 105 ? 8.367 -16.039 -34.358 1.00 98.38 105 TYR A C 1
ATOM 808 O O . TYR A 1 105 ? 7.253 -15.560 -34.175 1.00 98.38 105 TYR A O 1
ATOM 816 N N . SER A 1 106 ? 8.607 -16.957 -35.300 1.00 98.12 106 SER A N 1
ATOM 817 C CA . SER A 1 106 ? 7.569 -17.462 -36.202 1.00 98.12 106 SER A CA 1
ATOM 818 C C . SER A 1 106 ? 6.499 -18.262 -35.470 1.00 98.12 106 SER A C 1
ATOM 820 O O . SER A 1 106 ? 5.305 -18.084 -35.713 1.00 98.12 106 SER A O 1
ATOM 822 N N . ASP A 1 107 ? 6.904 -19.121 -34.538 1.00 98.12 107 ASP A N 1
ATOM 823 C CA . ASP A 1 107 ? 5.956 -19.926 -33.772 1.00 98.12 107 ASP A CA 1
ATOM 824 C C . ASP A 1 107 ? 5.260 -19.092 -32.703 1.00 98.12 107 ASP A C 1
ATOM 826 O O . ASP A 1 107 ? 4.044 -19.200 -32.546 1.00 98.12 107 ASP A O 1
ATOM 830 N N . LEU A 1 108 ? 5.994 -18.194 -32.042 1.00 97.88 108 LEU A N 1
ATOM 831 C CA . LEU A 1 108 ? 5.415 -17.247 -31.093 1.00 97.88 108 LEU A CA 1
ATOM 832 C C . LEU A 1 108 ? 4.388 -16.327 -31.777 1.00 97.88 108 LEU A C 1
ATOM 834 O O . LEU A 1 108 ? 3.289 -16.148 -31.262 1.00 97.88 108 LEU A O 1
ATOM 838 N N . SER A 1 109 ? 4.702 -15.821 -32.976 1.00 98.25 109 SER A N 1
ATOM 839 C CA . SER A 1 109 ? 3.807 -15.008 -33.816 1.00 98.25 109 SER A CA 1
ATOM 840 C C . SER A 1 109 ? 2.486 -15.709 -34.115 1.00 98.25 109 SER A C 1
ATOM 842 O O . SER A 1 109 ? 1.425 -15.103 -33.959 1.00 98.25 109 SER A O 1
ATOM 844 N N . LYS A 1 110 ? 2.528 -16.999 -34.473 1.00 97.94 110 LYS A N 1
ATOM 845 C CA . LYS A 1 110 ? 1.318 -17.802 -34.712 1.00 97.94 110 LYS A CA 1
ATOM 846 C C . LYS A 1 110 ? 0.482 -17.995 -33.446 1.00 97.94 110 LYS A C 1
ATOM 848 O O . LYS A 1 110 ? -0.737 -18.053 -33.554 1.00 97.94 110 LYS A O 1
ATOM 853 N N . GLN A 1 111 ? 1.117 -18.114 -32.278 1.00 97.69 111 GLN A N 1
ATOM 854 C CA . GLN A 1 111 ? 0.419 -18.344 -31.008 1.00 97.69 111 GLN A CA 1
ATOM 855 C C . GLN A 1 111 ? -0.296 -17.088 -30.503 1.00 97.69 111 GLN A C 1
ATOM 857 O O . GLN A 1 111 ? -1.445 -17.179 -30.081 1.00 97.69 111 GLN A O 1
ATOM 862 N N . VAL A 1 112 ? 0.352 -15.922 -30.590 1.00 97.00 112 VAL A N 1
ATOM 863 C CA . VAL A 1 112 ? -0.187 -14.665 -30.032 1.00 97.00 112 VAL A CA 1
ATOM 864 C C . VAL A 1 112 ? -0.912 -13.790 -31.060 1.00 97.00 112 VAL A C 1
ATOM 866 O O . VAL A 1 112 ? -1.535 -12.798 -30.696 1.00 97.00 112 VAL A O 1
ATOM 869 N N . GLY A 1 113 ? -0.837 -14.127 -32.353 1.00 96.44 113 GLY A N 1
ATOM 870 C CA . GLY A 1 113 ? -1.564 -13.422 -33.414 1.00 96.44 113 GLY A CA 1
ATOM 871 C C . GLY A 1 113 ? -0.990 -12.049 -33.790 1.00 96.44 113 GLY A C 1
ATOM 872 O O . GLY A 1 113 ? -1.722 -11.191 -34.277 1.00 96.44 113 GLY A O 1
ATOM 873 N N . VAL A 1 114 ? 0.313 -11.829 -33.586 1.00 96.94 114 VAL A N 1
ATOM 874 C CA . VAL A 1 114 ? 1.020 -10.569 -33.897 1.00 96.94 114 VAL A CA 1
ATOM 875 C C . VAL A 1 114 ? 2.153 -10.840 -34.878 1.00 96.94 114 VAL A C 1
ATOM 877 O O . VAL A 1 114 ? 2.805 -11.875 -34.783 1.00 96.94 114 VAL A O 1
ATOM 880 N N . SER A 1 115 ? 2.413 -9.928 -35.824 1.00 97.88 115 SER A N 1
ATOM 881 C CA . SER A 1 115 ? 3.465 -10.127 -36.830 1.00 97.88 115 SER A CA 1
ATOM 882 C C . SER A 1 115 ? 4.849 -10.321 -36.199 1.00 97.88 115 SER A C 1
ATOM 884 O O . SER A 1 115 ? 5.181 -9.686 -35.195 1.00 97.88 115 SER A O 1
ATOM 886 N N . GLU A 1 116 ? 5.685 -11.163 -36.817 1.00 97.94 116 GLU A N 1
ATOM 887 C CA . GLU A 1 116 ? 7.051 -11.419 -36.337 1.00 97.94 116 GLU A CA 1
ATOM 888 C C . GLU A 1 116 ? 7.865 -10.131 -36.162 1.00 97.94 116 GLU A C 1
ATOM 890 O O . GLU A 1 116 ? 8.581 -9.986 -35.178 1.00 97.94 116 GLU A O 1
ATOM 895 N N . ASP A 1 117 ? 7.740 -9.185 -37.098 1.00 97.69 117 ASP A N 1
ATOM 896 C CA . ASP A 1 117 ? 8.431 -7.892 -37.044 1.00 97.69 117 ASP A CA 1
ATOM 897 C C . ASP A 1 117 ? 8.021 -7.074 -35.809 1.00 97.69 117 ASP A C 1
ATOM 899 O O . ASP A 1 117 ? 8.868 -6.564 -35.071 1.00 97.69 117 ASP A O 1
ATOM 903 N N . ARG A 1 118 ? 6.715 -7.026 -35.515 1.00 97.31 118 ARG A N 1
ATOM 904 C CA . ARG A 1 118 ? 6.201 -6.309 -34.348 1.00 97.31 118 ARG A CA 1
ATOM 905 C C . ARG A 1 118 ? 6.616 -6.986 -33.045 1.00 97.31 118 ARG A C 1
ATOM 907 O O . ARG A 1 118 ? 6.999 -6.284 -32.113 1.00 97.31 118 ARG A O 1
ATOM 914 N N . LEU A 1 119 ? 6.586 -8.318 -32.983 1.00 97.69 119 LEU A N 1
ATOM 915 C CA . LEU A 1 119 ? 7.065 -9.058 -31.813 1.00 97.69 119 LEU A CA 1
ATOM 916 C C . LEU A 1 119 ? 8.559 -8.855 -31.585 1.00 97.69 119 LEU A C 1
ATOM 918 O O . LEU A 1 119 ? 8.949 -8.561 -30.460 1.00 97.69 119 LEU A O 1
ATOM 922 N N . LYS A 1 120 ? 9.384 -8.935 -32.636 1.00 97.62 120 LYS A N 1
ATOM 923 C CA . LYS A 1 120 ? 10.823 -8.636 -32.557 1.00 97.62 120 LYS A CA 1
ATOM 924 C C . LYS A 1 120 ? 11.070 -7.253 -31.979 1.00 97.62 120 LYS A C 1
ATOM 926 O O . LYS A 1 120 ? 11.912 -7.099 -31.102 1.00 97.62 120 LYS A O 1
ATOM 931 N N . HIS A 1 121 ? 10.321 -6.255 -32.438 1.00 96.94 121 HIS A N 1
ATOM 932 C CA . HIS A 1 121 ? 10.442 -4.895 -31.931 1.00 96.94 121 HIS A CA 1
ATOM 933 C C . HIS A 1 121 ? 10.115 -4.808 -30.428 1.00 96.94 121 HIS A C 1
ATOM 935 O O . HIS A 1 121 ? 10.936 -4.311 -29.659 1.00 96.94 121 HIS A O 1
ATOM 941 N N . LEU A 1 122 ? 8.961 -5.328 -29.995 1.00 97.81 122 LEU A N 1
ATOM 942 C CA . LEU A 1 122 ? 8.539 -5.255 -28.589 1.00 97.81 122 LEU A CA 1
ATOM 943 C C . LEU A 1 122 ? 9.452 -6.070 -27.661 1.00 97.81 122 LEU A C 1
ATOM 945 O O . LEU A 1 122 ? 9.885 -5.560 -26.630 1.00 97.81 122 LEU A O 1
ATOM 949 N N . VAL A 1 123 ? 9.791 -7.306 -28.042 1.00 98.06 123 VAL A N 1
ATOM 950 C CA . VAL A 1 123 ? 10.666 -8.186 -27.249 1.00 98.06 123 VAL A CA 1
ATOM 951 C C . VAL A 1 123 ? 12.054 -7.576 -27.091 1.00 98.06 123 VAL A C 1
ATOM 953 O O . VAL A 1 123 ? 12.596 -7.596 -25.992 1.00 98.06 123 VAL A O 1
ATOM 956 N N . ARG A 1 124 ? 12.628 -6.980 -28.144 1.00 97.38 124 ARG A N 1
ATOM 957 C CA . ARG A 1 124 ? 13.957 -6.355 -28.054 1.00 97.38 124 ARG A CA 1
ATOM 958 C C . ARG A 1 124 ? 13.965 -5.111 -27.177 1.00 97.38 124 ARG A C 1
ATOM 960 O O . ARG A 1 124 ? 14.922 -4.937 -26.428 1.00 97.38 124 ARG A O 1
ATOM 967 N N . ILE A 1 125 ? 12.918 -4.281 -27.221 1.00 97.12 125 ILE A N 1
ATOM 968 C CA . ILE A 1 125 ? 12.791 -3.155 -26.282 1.00 97.12 125 ILE A CA 1
ATOM 969 C C . ILE A 1 125 ? 12.723 -3.684 -24.846 1.00 97.12 125 ILE A C 1
ATOM 971 O O . ILE A 1 125 ? 13.521 -3.268 -24.011 1.00 97.12 125 ILE A O 1
ATOM 975 N N . ALA A 1 126 ? 11.830 -4.637 -24.565 1.00 97.31 126 ALA A N 1
ATOM 976 C CA . ALA A 1 126 ? 11.671 -5.192 -23.221 1.00 97.31 126 ALA A CA 1
ATOM 977 C C . ALA A 1 126 ? 12.961 -5.856 -22.700 1.00 97.31 126 ALA A C 1
ATOM 979 O O . ALA A 1 126 ? 13.351 -5.643 -21.548 1.00 97.31 126 ALA A O 1
ATOM 980 N N . ALA A 1 127 ? 13.661 -6.599 -23.560 1.00 96.62 127 ALA A N 1
ATOM 981 C CA . ALA A 1 127 ? 14.902 -7.284 -23.219 1.00 96.62 127 ALA A CA 1
ATOM 982 C C . ALA A 1 127 ? 16.045 -6.304 -22.921 1.00 96.62 127 ALA A C 1
ATOM 984 O O . ALA A 1 127 ? 16.749 -6.467 -21.927 1.00 96.62 127 ALA A O 1
ATOM 985 N N . VAL A 1 128 ? 16.231 -5.277 -23.756 1.00 94.81 128 VAL A N 1
ATOM 986 C CA . VAL A 1 128 ? 17.360 -4.338 -23.633 1.00 94.81 128 VAL A CA 1
ATOM 987 C C . VAL A 1 128 ? 17.116 -3.297 -22.546 1.00 94.81 128 VAL A C 1
ATOM 989 O O . VAL A 1 128 ? 18.013 -3.018 -21.754 1.00 94.81 128 VAL A O 1
ATOM 992 N N . CYS A 1 129 ? 15.920 -2.713 -22.501 1.00 93.88 129 CYS A N 1
ATOM 993 C CA . CYS A 1 129 ? 15.633 -1.576 -21.629 1.00 93.88 129 CYS A CA 1
ATOM 994 C C . CYS A 1 129 ? 15.232 -2.005 -20.213 1.00 93.88 129 CYS A C 1
ATOM 996 O O . CYS A 1 129 ? 15.530 -1.306 -19.250 1.00 93.88 129 CYS A O 1
ATOM 998 N N . SER A 1 130 ? 14.585 -3.164 -20.068 1.00 92.56 130 SER A N 1
ATOM 999 C CA . SER A 1 130 ? 13.989 -3.580 -18.791 1.00 92.56 130 SER A CA 1
ATOM 1000 C C . SER A 1 130 ? 14.413 -4.976 -18.330 1.00 92.56 130 SER A C 1
ATOM 1002 O O . SER A 1 130 ? 13.935 -5.457 -17.298 1.00 92.56 130 SER A O 1
ATOM 1004 N N . ASN A 1 131 ? 15.308 -5.638 -19.074 1.00 94.12 131 ASN A N 1
ATOM 1005 C CA . ASN A 1 131 ? 15.717 -7.022 -18.831 1.00 94.12 131 ASN A CA 1
ATOM 1006 C C . ASN A 1 131 ? 14.507 -7.968 -18.698 1.00 94.12 131 ASN A C 1
ATOM 1008 O O . ASN A 1 131 ? 14.500 -8.868 -17.858 1.00 94.12 131 ASN A O 1
ATOM 1012 N N . PHE A 1 132 ? 13.448 -7.741 -19.478 1.00 96.12 132 PHE A N 1
ATOM 1013 C CA . PHE A 1 132 ? 12.230 -8.548 -19.481 1.00 96.12 132 PHE A CA 1
ATOM 1014 C C . PHE A 1 132 ? 12.136 -9.334 -20.791 1.00 96.12 132 PHE A C 1
ATOM 1016 O O . PHE A 1 132 ? 12.023 -8.738 -21.859 1.00 96.12 132 PHE A O 1
ATOM 1023 N N . LEU A 1 133 ? 12.179 -10.671 -20.696 1.00 97.50 133 LEU A N 1
ATOM 1024 C CA . LEU A 1 133 ? 12.517 -11.581 -21.802 1.00 97.50 133 LEU A CA 1
ATOM 1025 C C . LEU A 1 133 ? 13.950 -11.354 -22.317 1.00 97.50 133 LEU A C 1
ATOM 1027 O O . LEU A 1 133 ? 14.657 -10.439 -21.902 1.00 97.50 133 LEU A O 1
ATOM 1031 N N . ALA A 1 134 ? 14.408 -12.241 -23.192 1.00 96.38 134 ALA A N 1
ATOM 1032 C CA . ALA A 1 134 ? 15.708 -12.155 -23.839 1.00 96.38 134 ALA A CA 1
ATOM 1033 C C . ALA A 1 134 ? 15.676 -12.822 -25.220 1.00 96.38 134 ALA A C 1
ATOM 1035 O O . ALA A 1 134 ? 14.790 -13.623 -25.522 1.00 96.38 134 ALA A O 1
ATOM 1036 N N . GLU A 1 135 ? 16.683 -12.519 -26.037 1.00 96.00 135 GLU A N 1
ATOM 1037 C CA . GLU A 1 135 ? 16.912 -13.147 -27.338 1.00 96.00 135 GLU A CA 1
ATOM 1038 C C . GLU A 1 135 ? 18.201 -13.986 -27.275 1.00 96.00 135 GLU A C 1
ATOM 1040 O O . GLU A 1 135 ? 19.183 -13.597 -26.636 1.00 96.00 135 GLU A O 1
ATOM 1045 N N . THR A 1 136 ? 18.189 -15.178 -27.862 1.00 95.56 136 THR A N 1
ATOM 1046 C CA . THR A 1 136 ? 19.385 -16.008 -28.051 1.00 95.56 136 THR A CA 1
ATOM 1047 C C . THR A 1 136 ? 20.232 -15.482 -29.211 1.00 95.56 136 THR A C 1
ATOM 1049 O O . THR A 1 136 ? 19.776 -14.669 -30.012 1.00 95.56 136 THR A O 1
ATOM 1052 N N . GLU A 1 137 ? 21.469 -15.966 -29.339 1.00 92.19 137 GLU A N 1
ATOM 1053 C CA . GLU A 1 137 ? 22.362 -15.573 -30.442 1.00 92.19 137 GLU A CA 1
ATOM 1054 C C . GLU A 1 137 ? 21.784 -15.902 -31.830 1.00 92.19 137 GLU A C 1
ATOM 1056 O O . GLU A 1 137 ? 22.037 -15.180 -32.791 1.00 92.19 137 GLU A O 1
ATOM 1061 N N . ASP A 1 138 ? 20.972 -16.957 -31.934 1.00 93.81 138 ASP A N 1
ATOM 1062 C CA . ASP A 1 138 ? 20.270 -17.365 -33.155 1.00 93.81 138 ASP A CA 1
ATOM 1063 C C . ASP A 1 138 ? 18.903 -16.678 -33.346 1.00 93.81 138 ASP A C 1
ATOM 1065 O O . ASP A 1 138 ? 18.163 -17.009 -34.273 1.00 93.81 138 ASP A O 1
ATOM 1069 N N . GLY A 1 139 ? 18.563 -15.692 -32.510 1.00 94.12 139 GLY A N 1
ATOM 1070 C CA . GLY A 1 139 ? 17.373 -14.863 -32.692 1.00 94.12 139 GLY A CA 1
ATOM 1071 C C . GLY A 1 139 ? 16.069 -15.482 -32.182 1.00 94.12 139 GLY A C 1
ATOM 1072 O O . GLY A 1 139 ? 15.000 -15.131 -32.684 1.00 94.12 139 GLY A O 1
ATOM 1073 N N . GLN A 1 140 ? 16.127 -16.412 -31.226 1.00 97.69 140 GLN A N 1
ATOM 1074 C CA . GLN A 1 140 ? 14.950 -17.004 -30.581 1.00 97.69 140 GLN A CA 1
ATOM 1075 C C . GLN A 1 140 ? 14.644 -16.333 -29.240 1.00 97.69 140 GLN A C 1
ATOM 1077 O O . GLN A 1 140 ? 15.535 -15.841 -28.553 1.00 97.69 140 GLN A O 1
ATOM 1082 N N . VAL A 1 141 ? 13.375 -16.334 -28.841 1.00 98.25 141 VAL A N 1
ATOM 1083 C CA . VAL A 1 141 ? 12.905 -15.698 -27.607 1.00 98.25 141 VAL A CA 1
ATOM 1084 C C . VAL A 1 141 ? 13.018 -16.669 -26.437 1.00 98.25 141 VAL A C 1
ATOM 1086 O O . VAL A 1 141 ? 12.547 -17.802 -26.518 1.00 98.25 141 VAL A O 1
ATOM 1089 N N . LYS A 1 142 ? 13.595 -16.224 -25.322 1.00 97.44 142 LYS A N 1
ATOM 1090 C CA . LYS A 1 142 ? 13.659 -16.966 -24.056 1.00 97.44 142 LYS A CA 1
ATOM 1091 C C . LYS A 1 142 ? 13.309 -16.062 -22.876 1.00 97.44 142 LYS A C 1
ATOM 1093 O O . LYS A 1 142 ? 13.303 -14.839 -22.995 1.00 97.44 142 LYS A O 1
ATOM 1098 N N . HIS A 1 143 ? 13.072 -16.659 -21.713 1.00 96.31 143 HIS A N 1
ATOM 1099 C CA . HIS A 1 143 ? 12.964 -15.889 -20.477 1.00 96.31 143 HIS A CA 1
ATOM 1100 C C . HIS A 1 143 ? 14.314 -15.294 -20.049 1.00 96.31 143 HIS A C 1
ATOM 1102 O O . HIS A 1 143 ? 15.346 -15.968 -20.098 1.00 96.31 143 HIS A O 1
ATOM 1108 N N . SER A 1 144 ? 14.272 -14.047 -19.581 1.00 93.88 144 SER A N 1
ATOM 1109 C CA . SER A 1 144 ? 15.235 -13.466 -18.638 1.00 93.88 144 SER A CA 1
ATOM 1110 C C . SER A 1 144 ? 14.813 -13.761 -17.196 1.00 93.88 144 SER A C 1
ATOM 1112 O O . SER A 1 144 ? 13.645 -14.091 -16.964 1.00 93.88 144 SER A O 1
ATOM 1114 N N . ASP A 1 145 ? 15.704 -13.529 -16.229 1.00 88.12 145 ASP A N 1
ATOM 1115 C CA . ASP A 1 145 ? 15.417 -13.716 -14.799 1.00 88.12 145 ASP A CA 1
ATOM 1116 C C . ASP A 1 145 ? 14.169 -12.949 -14.325 1.00 88.12 145 ASP A C 1
ATOM 1118 O O . ASP A 1 145 ? 13.355 -13.498 -13.586 1.00 88.12 145 ASP A O 1
ATOM 1122 N N . ASN A 1 146 ? 13.939 -11.727 -14.826 1.00 89.38 146 ASN A N 1
ATOM 1123 C CA . ASN A 1 146 ? 12.771 -10.914 -14.449 1.00 89.38 146 ASN A CA 1
ATOM 1124 C C . ASN A 1 146 ? 11.448 -11.417 -15.051 1.00 89.38 146 ASN A C 1
ATOM 1126 O O . ASN A 1 146 ? 10.375 -11.044 -14.583 1.00 89.38 146 ASN A O 1
ATOM 1130 N N . SER A 1 147 ? 11.501 -12.239 -16.101 1.00 93.94 147 SER A N 1
ATOM 1131 C CA . SER A 1 147 ? 10.304 -12.760 -16.779 1.00 93.94 147 SER A CA 1
ATOM 1132 C C . SER A 1 147 ? 9.938 -14.187 -16.358 1.00 93.94 147 SER A C 1
ATOM 1134 O O . SER A 1 147 ? 8.859 -14.658 -16.707 1.00 93.94 147 SER A O 1
ATOM 1136 N N . LEU A 1 148 ? 10.797 -14.863 -15.583 1.00 92.56 148 LEU A N 1
ATOM 1137 C CA . LEU A 1 148 ? 10.588 -16.242 -15.117 1.00 92.56 148 LEU A CA 1
ATOM 1138 C C . LEU A 1 148 ? 9.350 -16.422 -14.247 1.00 92.56 148 LEU A C 1
ATOM 1140 O O . LEU A 1 148 ? 8.808 -17.525 -14.182 1.00 92.56 148 LEU A O 1
ATOM 1144 N N . ILE A 1 149 ? 8.906 -15.352 -13.586 1.00 90.25 149 ILE A N 1
ATOM 1145 C CA . ILE A 1 149 ? 7.719 -15.377 -12.733 1.00 90.25 149 ILE A CA 1
ATOM 1146 C C . ILE A 1 149 ? 6.490 -15.899 -13.481 1.00 90.25 149 ILE A C 1
ATOM 1148 O O . ILE A 1 149 ? 5.703 -16.629 -12.901 1.00 90.25 149 ILE A O 1
ATOM 1152 N N . TRP A 1 150 ? 6.389 -15.660 -14.789 1.00 92.56 150 TRP A N 1
ATOM 1153 C CA . TRP A 1 150 ? 5.290 -16.157 -15.618 1.00 92.56 150 TRP A CA 1
ATOM 1154 C C . TRP A 1 150 ? 5.218 -17.681 -15.734 1.00 92.56 150 TRP A C 1
ATOM 1156 O O . TRP A 1 150 ? 4.145 -18.221 -15.977 1.00 92.56 150 TRP A O 1
ATOM 1166 N N . GLN A 1 151 ? 6.339 -18.375 -15.541 1.00 92.44 151 GLN A N 1
ATOM 1167 C CA . GLN A 1 151 ? 6.399 -19.837 -15.588 1.00 92.44 151 GLN A CA 1
ATOM 1168 C C . GLN A 1 151 ? 6.485 -20.456 -14.190 1.00 92.44 151 GLN A C 1
ATOM 1170 O O . GLN A 1 151 ? 5.957 -21.539 -13.961 1.00 92.44 151 GLN A O 1
ATOM 1175 N N . LEU A 1 152 ? 7.160 -19.784 -13.254 1.00 90.06 152 LEU A N 1
ATOM 1176 C CA . LEU A 1 152 ? 7.398 -20.303 -11.904 1.00 90.06 152 LEU A CA 1
ATOM 1177 C C . LEU A 1 152 ? 6.281 -19.957 -10.915 1.00 90.06 152 LEU A C 1
ATOM 1179 O O . LEU A 1 152 ? 6.031 -20.723 -9.989 1.00 90.06 152 LEU A O 1
ATOM 1183 N N . ASP A 1 153 ? 5.633 -18.808 -11.095 1.00 87.62 153 ASP A N 1
ATOM 1184 C CA . ASP A 1 153 ? 4.535 -18.330 -10.257 1.00 87.62 153 ASP A CA 1
ATOM 1185 C C . ASP A 1 153 ? 3.520 -17.527 -11.100 1.00 87.62 153 ASP A C 1
ATOM 1187 O O . ASP A 1 153 ? 3.390 -16.301 -10.971 1.00 87.62 153 ASP A O 1
ATOM 1191 N N . PRO A 1 154 ? 2.802 -18.208 -12.015 1.00 87.69 154 PRO A N 1
ATOM 1192 C CA . PRO A 1 154 ? 1.869 -17.559 -12.932 1.00 87.69 154 PRO A CA 1
ATOM 1193 C C . PRO A 1 154 ? 0.727 -16.844 -12.201 1.00 87.69 154 PRO A C 1
ATOM 1195 O O . PRO A 1 154 ? 0.185 -15.866 -12.716 1.00 87.69 154 PRO A O 1
ATOM 1198 N N . LEU A 1 155 ? 0.367 -17.299 -10.996 1.00 84.19 155 LEU A N 1
ATOM 1199 C CA . LEU A 1 155 ? -0.683 -16.685 -10.189 1.00 84.19 155 LEU A CA 1
ATOM 1200 C C . LEU A 1 155 ? -0.275 -15.282 -9.737 1.00 84.19 155 LEU A C 1
ATOM 1202 O O . LEU A 1 155 ? -1.020 -14.320 -9.939 1.00 84.19 155 LEU A O 1
ATOM 1206 N N . THR A 1 156 ? 0.930 -15.154 -9.179 1.00 84.44 156 THR A N 1
ATOM 1207 C CA . THR A 1 156 ? 1.485 -13.858 -8.788 1.00 84.44 156 THR A CA 1
ATOM 1208 C C . THR A 1 156 ? 1.735 -12.973 -10.006 1.00 84.44 156 THR A C 1
ATOM 1210 O O . THR A 1 156 ? 1.384 -11.794 -9.965 1.00 84.44 156 THR A O 1
ATOM 1213 N N . ALA A 1 157 ? 2.266 -13.529 -11.101 1.00 89.56 157 ALA A N 1
ATOM 1214 C CA . ALA A 1 157 ? 2.519 -12.785 -12.338 1.00 89.56 157 ALA A CA 1
ATOM 1215 C C . ALA A 1 157 ? 1.240 -12.153 -12.914 1.00 89.56 157 ALA A C 1
ATOM 1217 O O . ALA A 1 157 ? 1.206 -10.951 -13.170 1.00 89.56 157 ALA A O 1
ATOM 1218 N N . THR A 1 158 ? 0.168 -12.941 -13.036 1.00 87.44 158 THR A N 1
ATOM 1219 C CA . THR A 1 158 ? -1.140 -12.478 -13.537 1.00 87.44 158 THR A CA 1
ATOM 1220 C C . THR A 1 158 ? -1.751 -11.417 -12.613 1.00 87.44 158 THR A C 1
ATOM 1222 O O . THR A 1 158 ? -2.416 -10.483 -13.049 1.00 87.44 158 THR A O 1
ATOM 1225 N N . GLY A 1 159 ? -1.501 -11.529 -11.311 1.00 85.12 159 GLY A N 1
ATOM 1226 C CA . GLY A 1 159 ? -1.842 -10.505 -10.332 1.00 85.12 159 GLY A CA 1
ATOM 1227 C C . GLY A 1 159 ? -1.156 -9.167 -10.539 1.00 85.12 159 GLY A C 1
ATOM 1228 O O . GLY A 1 159 ? -1.789 -8.112 -10.544 1.00 85.12 159 GLY A O 1
ATOM 1229 N N . MET A 1 160 ? 0.163 -9.228 -10.709 1.00 87.19 160 MET A N 1
ATOM 1230 C CA . MET A 1 160 ? 0.997 -8.059 -10.966 1.00 87.19 160 MET A CA 1
ATOM 1231 C C . MET A 1 160 ? 0.673 -7.415 -12.319 1.00 87.19 160 MET A C 1
ATOM 1233 O O . MET A 1 160 ? 0.767 -6.196 -12.433 1.00 87.19 160 MET A O 1
ATOM 1237 N N . GLU A 1 161 ? 0.241 -8.197 -13.314 1.00 90.88 161 GLU A N 1
ATOM 1238 C CA . GLU A 1 161 ? -0.273 -7.686 -14.592 1.00 90.88 161 GLU A CA 1
ATOM 1239 C C . GLU A 1 161 ? -1.464 -6.738 -14.383 1.00 90.88 161 GLU A C 1
ATOM 1241 O O . GLU A 1 161 ? -1.461 -5.646 -14.944 1.00 90.88 161 GLU A O 1
ATOM 1246 N N . VAL A 1 162 ? -2.417 -7.075 -13.500 1.00 89.12 162 VAL A N 1
ATOM 1247 C CA . VAL A 1 162 ? -3.541 -6.173 -13.173 1.00 89.12 162 VAL A CA 1
ATOM 1248 C C . VAL A 1 162 ? -3.021 -4.831 -12.645 1.00 89.12 162 VAL A C 1
ATOM 1250 O O . VAL A 1 162 ? -3.485 -3.770 -13.052 1.00 89.12 162 VAL A O 1
ATOM 1253 N N . MET A 1 163 ? -2.012 -4.835 -11.771 1.00 88.56 163 MET A N 1
ATOM 1254 C CA . MET A 1 163 ? -1.419 -3.582 -11.284 1.00 88.56 163 MET A CA 1
ATOM 1255 C C . MET A 1 163 ? -0.698 -2.811 -12.392 1.00 88.56 163 MET A C 1
ATOM 1257 O O . MET A 1 163 ? -0.838 -1.590 -12.468 1.00 88.56 163 MET A O 1
ATOM 1261 N N . LEU A 1 164 ? 0.024 -3.503 -13.275 1.00 91.62 164 LEU A N 1
ATOM 1262 C CA . LEU A 1 164 ? 0.688 -2.898 -14.431 1.00 91.62 164 LEU A CA 1
ATOM 1263 C C . LEU A 1 164 ? -0.315 -2.245 -15.400 1.00 91.62 164 LEU A C 1
ATOM 1265 O O . LEU A 1 164 ? -0.005 -1.204 -15.975 1.00 91.62 164 LEU A O 1
ATOM 1269 N N . ASP A 1 165 ? -1.522 -2.800 -15.527 1.00 90.81 165 ASP A N 1
ATOM 1270 C CA . ASP A 1 165 ? -2.589 -2.280 -16.391 1.00 90.81 165 ASP A CA 1
ATOM 1271 C C . ASP A 1 165 ? -3.261 -1.001 -15.881 1.00 90.81 165 ASP A C 1
ATOM 1273 O O . ASP A 1 165 ? -3.833 -0.223 -16.659 1.00 90.81 165 ASP A O 1
ATOM 1277 N N . HIS A 1 166 ? -3.236 -0.786 -14.568 1.00 92.00 166 HIS A N 1
ATOM 1278 C CA . HIS A 1 166 ? -4.034 0.258 -13.932 1.00 92.00 166 HIS A CA 1
ATOM 1279 C C . HIS A 1 166 ? -3.195 1.344 -13.275 1.00 92.00 166 HIS A C 1
ATOM 1281 O O . HIS A 1 166 ? -3.539 2.522 -13.395 1.00 92.00 166 HIS A O 1
ATOM 1287 N N . LEU A 1 167 ? -2.099 0.986 -12.606 1.00 92.88 167 LEU A N 1
ATOM 1288 C CA . LEU A 1 167 ? -1.330 1.929 -11.803 1.00 92.88 167 LEU A CA 1
ATOM 1289 C C . LEU A 1 167 ? -0.710 3.059 -12.644 1.00 92.88 167 LEU A C 1
ATOM 1291 O O . LEU A 1 167 ? -0.944 4.209 -12.284 1.00 92.88 167 LEU A O 1
ATOM 1295 N N . PRO A 1 168 ? -0.014 2.811 -13.777 1.00 92.69 168 PRO A N 1
ATOM 1296 C CA . PRO A 1 168 ? 0.610 3.892 -14.545 1.00 92.69 168 PRO A CA 1
ATOM 1297 C C . PRO A 1 168 ? -0.400 4.924 -15.056 1.00 92.69 168 PRO A C 1
ATOM 1299 O O . PRO A 1 168 ? -0.202 6.124 -14.876 1.00 92.69 168 PRO A O 1
ATOM 1302 N N . LEU A 1 169 ? -1.510 4.460 -15.643 1.00 92.69 169 LEU A N 1
ATOM 1303 C CA . LEU A 1 169 ? -2.580 5.330 -16.139 1.00 92.69 169 LEU A CA 1
ATOM 1304 C C . LEU A 1 169 ? -3.179 6.177 -15.006 1.00 92.69 169 LEU A C 1
ATOM 1306 O O . LEU A 1 169 ? -3.378 7.378 -15.167 1.00 92.69 169 LEU A O 1
ATOM 1310 N N . SER A 1 170 ? -3.426 5.549 -13.856 1.00 96.19 170 SER A N 1
ATOM 1311 C CA . SER A 1 170 ? -3.997 6.200 -12.674 1.00 96.19 170 SER A CA 1
ATOM 1312 C C . SER A 1 170 ? -3.031 7.213 -12.053 1.00 96.19 170 SER A C 1
ATOM 1314 O O . SER A 1 170 ? -3.450 8.278 -11.608 1.00 96.19 170 SER A O 1
ATOM 1316 N N . SER A 1 171 ? -1.723 6.935 -12.051 1.00 94.94 171 SER A N 1
ATOM 1317 C CA . SER A 1 171 ? -0.714 7.840 -11.485 1.00 94.94 171 SER A CA 1
ATOM 1318 C C . SER A 1 171 ? -0.617 9.165 -12.245 1.00 94.94 171 SER A C 1
ATOM 1320 O O . SER A 1 171 ? -0.353 10.199 -11.634 1.00 94.94 171 SER A O 1
ATOM 1322 N N . PHE A 1 172 ? -0.892 9.183 -13.553 1.00 94.81 172 PHE A N 1
ATOM 1323 C CA . PHE A 1 172 ? -0.934 10.435 -14.321 1.00 94.81 172 PHE A CA 1
ATOM 1324 C C . PHE A 1 172 ? -2.141 11.323 -13.994 1.00 94.81 172 PHE A C 1
ATOM 1326 O O . PHE A 1 172 ? -2.175 12.474 -14.425 1.00 94.81 172 PHE A O 1
ATOM 1333 N N . LYS A 1 173 ? -3.098 10.831 -13.197 1.00 97.25 173 LYS A N 1
ATOM 1334 C CA . LYS A 1 173 ? -4.260 11.591 -12.724 1.00 97.25 173 LYS A CA 1
ATOM 1335 C C . LYS A 1 173 ? -4.058 12.276 -11.375 1.00 97.25 173 LYS A C 1
ATOM 1337 O O . LYS A 1 173 ? -4.913 13.058 -10.979 1.00 97.25 173 LYS A O 1
ATOM 1342 N N . LEU A 1 174 ? -2.937 12.059 -10.683 1.00 95.56 174 LEU A N 1
ATOM 1343 C CA . LEU A 1 174 ? -2.733 12.588 -9.326 1.00 95.56 174 LEU A CA 1
ATOM 1344 C C . LEU A 1 174 ? -2.826 14.121 -9.235 1.00 95.56 174 LEU A C 1
ATOM 1346 O O . LEU A 1 174 ? -3.387 14.635 -8.276 1.00 95.56 174 LEU A O 1
ATOM 1350 N N . GLY A 1 175 ? -2.363 14.860 -10.250 1.00 96.25 175 GLY A N 1
ATOM 1351 C CA . GLY A 1 175 ? -2.535 16.319 -10.280 1.00 96.25 175 GLY A CA 1
ATOM 1352 C C . GLY A 1 175 ? -4.007 16.755 -10.347 1.00 96.25 175 GLY A C 1
ATOM 1353 O O . GLY A 1 175 ? -4.393 17.723 -9.698 1.00 96.25 175 GLY A O 1
ATOM 1354 N N . GLU A 1 176 ? -4.840 16.015 -11.087 1.00 97.62 176 GLU A N 1
ATOM 1355 C CA . GLU A 1 176 ? -6.290 16.246 -11.161 1.00 97.62 176 GLU A CA 1
ATOM 1356 C C . GLU A 1 176 ? -6.980 15.875 -9.839 1.00 97.62 176 GLU A C 1
ATOM 1358 O O . GLU A 1 176 ? -7.877 16.597 -9.406 1.00 97.62 176 GLU A O 1
ATOM 1363 N N . VAL A 1 177 ? -6.530 14.808 -9.163 1.00 96.44 177 VAL A N 1
ATOM 1364 C CA . VAL A 1 177 ? -7.019 14.426 -7.824 1.00 96.44 177 VAL A CA 1
ATOM 1365 C C . VAL A 1 177 ? -6.825 15.575 -6.839 1.00 96.44 177 VAL A C 1
ATOM 1367 O O . VAL A 1 177 ? -7.791 15.999 -6.211 1.00 96.44 177 VAL A O 1
ATOM 1370 N N . CYS A 1 178 ? -5.610 16.125 -6.751 1.00 95.00 178 CYS A N 1
ATOM 1371 C CA . CYS A 1 178 ? -5.309 17.236 -5.846 1.00 95.00 178 CYS A CA 1
ATOM 1372 C C . CYS A 1 178 ? -6.129 18.497 -6.162 1.00 95.00 178 CYS A C 1
ATOM 1374 O O . CYS A 1 178 ? -6.480 19.244 -5.255 1.00 95.00 178 CYS A O 1
ATOM 1376 N N . ALA A 1 179 ? -6.452 18.742 -7.436 1.00 96.62 179 ALA A N 1
ATOM 1377 C CA . ALA A 1 179 ? -7.284 19.877 -7.827 1.00 96.62 179 ALA A CA 1
ATOM 1378 C C . ALA A 1 179 ? -8.771 19.690 -7.458 1.00 96.62 179 ALA A C 1
ATOM 1380 O O . ALA A 1 179 ? -9.433 20.662 -7.101 1.00 96.62 179 ALA A O 1
ATOM 1381 N N . GLN A 1 180 ? -9.307 18.466 -7.547 1.00 96.00 180 GLN A N 1
ATOM 1382 C CA . GLN A 1 180 ? -10.721 18.169 -7.258 1.00 96.00 180 GLN A CA 1
ATOM 1383 C C . GLN A 1 180 ? -11.014 17.908 -5.772 1.00 96.00 180 GLN A C 1
ATOM 1385 O O . GLN A 1 180 ? -12.145 18.111 -5.307 1.00 96.00 180 GLN A O 1
ATOM 1390 N N . ASP A 1 181 ? -10.011 17.436 -5.037 1.00 94.06 181 ASP A N 1
ATOM 1391 C CA . ASP A 1 181 ? -10.094 17.121 -3.615 1.00 94.06 181 ASP A CA 1
ATOM 1392 C C . ASP A 1 181 ? -8.808 17.539 -2.876 1.00 94.06 181 ASP A C 1
ATOM 1394 O O . ASP A 1 181 ? -7.992 16.692 -2.506 1.00 94.06 181 ASP A O 1
ATOM 1398 N N . PRO A 1 182 ? -8.604 18.853 -2.663 1.00 92.38 182 PRO A N 1
ATOM 1399 C CA . PRO A 1 182 ? -7.370 19.399 -2.091 1.00 92.38 182 PRO A CA 1
ATOM 1400 C C . PRO A 1 182 ? -7.164 19.084 -0.603 1.00 92.38 182 PRO A C 1
ATOM 1402 O O . PRO A 1 182 ? -6.100 19.388 -0.070 1.00 92.38 182 PRO A O 1
ATOM 1405 N N . LYS A 1 183 ? -8.175 18.529 0.078 1.00 89.06 183 LYS A N 1
ATOM 1406 C CA . LYS A 1 183 ? -8.131 18.181 1.508 1.00 89.06 183 LYS A CA 1
ATOM 1407 C C . LYS A 1 183 ? -8.151 16.669 1.766 1.00 89.06 183 LYS A C 1
ATOM 1409 O O . LYS A 1 183 ? -8.168 16.269 2.920 1.00 89.06 183 LYS A O 1
ATOM 1414 N N . ASP A 1 184 ? -8.165 15.843 0.717 1.00 86.38 184 ASP A N 1
ATOM 1415 C CA . ASP A 1 184 ? -8.228 14.376 0.814 1.00 86.38 184 ASP A CA 1
ATOM 1416 C C . ASP A 1 184 ? -9.439 13.818 1.608 1.00 86.38 184 ASP A C 1
ATOM 1418 O O . ASP A 1 184 ? -9.398 12.707 2.145 1.00 86.38 184 ASP A O 1
ATOM 1422 N N . GLU A 1 185 ? -10.555 14.554 1.646 1.00 87.38 185 GLU A N 1
ATOM 1423 C CA . GLU A 1 185 ? -11.767 14.162 2.386 1.00 87.38 185 GLU A CA 1
ATOM 1424 C C . GLU A 1 185 ? -12.729 13.307 1.534 1.00 87.38 185 GLU A C 1
ATOM 1426 O O . GLU A 1 185 ? -13.634 12.659 2.069 1.00 87.38 185 GLU A O 1
ATOM 1431 N N . LYS A 1 186 ? -12.542 13.247 0.206 1.00 90.25 186 LYS A N 1
ATOM 1432 C CA . LYS A 1 186 ? -13.408 12.481 -0.709 1.00 90.25 186 LYS A CA 1
ATOM 1433 C C . LYS A 1 186 ? -12.787 11.133 -1.068 1.00 90.25 186 LYS A C 1
ATOM 1435 O O . LYS A 1 186 ? -11.922 11.029 -1.937 1.00 90.25 186 LYS A O 1
ATOM 1440 N N . GLN A 1 187 ? -13.280 10.073 -0.429 1.00 87.25 187 GLN A N 1
ATOM 1441 C CA . GLN A 1 187 ? -12.789 8.699 -0.615 1.00 87.25 187 GLN A CA 1
ATOM 1442 C C . GLN A 1 187 ? -12.906 8.182 -2.064 1.00 87.25 187 GLN A C 1
ATOM 1444 O O . GLN A 1 187 ? -12.148 7.305 -2.475 1.00 87.25 187 GLN A O 1
ATOM 1449 N N . ASP A 1 188 ? -13.857 8.697 -2.840 1.00 88.56 188 ASP A N 1
ATOM 1450 C CA . ASP A 1 188 ? -14.150 8.293 -4.216 1.00 88.56 188 ASP A CA 1
ATOM 1451 C C . ASP A 1 188 ? -13.344 9.060 -5.281 1.00 88.56 188 ASP A C 1
ATOM 1453 O O . ASP A 1 188 ? -13.359 8.676 -6.454 1.00 88.56 188 ASP A O 1
ATOM 1457 N N . VAL A 1 189 ? -12.586 10.091 -4.893 1.00 93.19 189 VAL A N 1
ATOM 1458 C CA . VAL A 1 189 ? -11.740 10.884 -5.798 1.00 93.19 189 VAL A CA 1
ATOM 1459 C C . VAL A 1 189 ? -10.289 10.406 -5.706 1.00 93.19 189 VAL A C 1
ATOM 1461 O O . VAL A 1 189 ? -9.501 10.906 -4.905 1.00 93.19 189 VAL A O 1
ATOM 1464 N N . CYS A 1 190 ? -9.907 9.444 -6.550 1.00 95.62 190 CYS A N 1
ATOM 1465 C CA . CYS A 1 190 ? -8.542 8.920 -6.644 1.00 95.62 190 CYS A CA 1
ATOM 1466 C C . CYS A 1 190 ? -8.069 8.817 -8.099 1.00 95.62 190 CYS A C 1
ATOM 1468 O O . CYS A 1 190 ? -8.845 8.956 -9.047 1.00 95.62 190 CYS A O 1
ATOM 1470 N N . GLY A 1 191 ? -6.775 8.547 -8.297 1.00 97.00 191 GLY A N 1
ATOM 1471 C CA . GLY A 1 191 ? -6.199 8.453 -9.639 1.00 97.00 191 GLY A CA 1
ATOM 1472 C C . GLY A 1 191 ? -6.882 7.382 -10.491 1.00 97.00 191 GLY A C 1
ATOM 1473 O O . GLY A 1 191 ? -7.113 7.587 -11.682 1.00 97.00 191 GLY A O 1
ATOM 1474 N N . PHE A 1 192 ? -7.265 6.261 -9.873 1.00 96.62 192 PHE A N 1
ATOM 1475 C CA . PHE A 1 192 ? -7.979 5.187 -10.556 1.00 96.62 192 PHE A CA 1
ATOM 1476 C C . PHE A 1 192 ? -9.396 5.587 -10.959 1.00 96.62 192 PHE A C 1
ATOM 1478 O O . PHE A 1 192 ? -9.770 5.356 -12.109 1.00 96.62 192 PHE A O 1
ATOM 1485 N N . SER A 1 193 ? -10.179 6.198 -10.063 1.00 95.75 193 SER A N 1
ATOM 1486 C CA . SER A 1 193 ? -11.557 6.584 -10.384 1.00 95.75 193 SER A CA 1
ATOM 1487 C C . SER A 1 193 ? -11.606 7.654 -11.470 1.00 95.75 193 SER A C 1
ATOM 1489 O O . SER A 1 193 ? -12.435 7.552 -12.369 1.00 95.75 193 SER A O 1
ATOM 1491 N N . LEU A 1 194 ? -10.655 8.592 -11.489 1.00 96.56 194 LEU A N 1
ATOM 1492 C CA . LEU A 1 194 ? -10.523 9.560 -12.582 1.00 96.56 194 LEU A CA 1
ATOM 1493 C C . LEU A 1 194 ? -10.060 8.925 -13.903 1.00 96.56 194 LEU A C 1
ATOM 1495 O O . LEU A 1 194 ? -10.423 9.397 -14.977 1.00 96.56 194 LEU A O 1
ATOM 1499 N N . ALA A 1 195 ? -9.246 7.869 -13.852 1.00 96.69 195 ALA A N 1
ATOM 1500 C CA . ALA A 1 195 ? -8.756 7.180 -15.046 1.00 96.69 195 ALA A CA 1
ATOM 1501 C C . ALA A 1 195 ? -9.757 6.174 -15.640 1.00 96.69 195 ALA A C 1
ATOM 1503 O O . ALA A 1 195 ? -9.711 5.898 -16.839 1.00 96.69 195 ALA A O 1
ATOM 1504 N N . ARG A 1 196 ? -10.602 5.565 -14.802 1.00 94.12 196 ARG A N 1
ATOM 1505 C CA . ARG A 1 196 ? -11.501 4.454 -15.168 1.00 94.12 196 ARG A CA 1
ATOM 1506 C C . ARG A 1 196 ? -12.984 4.780 -15.000 1.00 94.12 196 ARG A C 1
ATOM 1508 O O . ARG A 1 196 ? -13.808 3.904 -15.252 1.00 94.12 196 ARG A O 1
ATOM 1515 N N . GLU A 1 197 ? -13.299 6.002 -14.573 1.00 93.69 197 GLU A N 1
ATOM 1516 C CA . GLU A 1 197 ? -14.653 6.522 -14.332 1.00 93.69 197 GLU A CA 1
ATOM 1517 C C . GLU A 1 197 ? -15.460 5.701 -13.308 1.00 93.69 197 GLU A C 1
ATOM 1519 O O . GLU A 1 197 ? -16.686 5.747 -13.275 1.00 93.69 197 GLU A O 1
ATOM 1524 N N . GLN A 1 198 ? -14.774 4.926 -12.461 1.00 92.75 198 GLN A N 1
ATOM 1525 C CA . GLN A 1 198 ? -15.369 4.133 -11.385 1.00 92.75 198 GLN A CA 1
ATOM 1526 C C . GLN A 1 198 ? -14.307 3.722 -10.345 1.00 92.75 198 GLN A C 1
ATOM 1528 O O . GLN A 1 198 ? -13.133 3.585 -10.701 1.00 92.75 198 GLN A O 1
ATOM 1533 N N . PRO A 1 199 ? -14.680 3.468 -9.077 1.00 91.00 199 PRO A N 1
ATOM 1534 C CA . PRO A 1 199 ? -13.756 2.962 -8.057 1.00 91.00 199 PRO A CA 1
ATOM 1535 C C . PRO A 1 199 ? -13.172 1.579 -8.395 1.00 91.00 199 PRO A C 1
ATOM 1537 O O . PRO A 1 199 ? -13.821 0.773 -9.063 1.00 91.00 199 PRO A O 1
ATOM 1540 N N . LEU A 1 200 ? -11.981 1.262 -7.866 1.00 90.06 200 LEU A N 1
ATOM 1541 C CA . LEU A 1 200 ? -11.266 0.004 -8.143 1.00 90.06 200 LEU A CA 1
ATOM 1542 C C . LEU A 1 200 ? -12.128 -1.246 -7.920 1.00 90.06 200 LEU A C 1
ATOM 1544 O O . LEU A 1 200 ? -12.225 -2.090 -8.806 1.00 90.06 200 LEU A O 1
ATOM 1548 N N . TYR A 1 201 ? -12.778 -1.376 -6.763 1.00 86.50 201 TYR A N 1
ATOM 1549 C CA . TYR A 1 201 ? -13.564 -2.578 -6.475 1.00 86.50 201 TYR A CA 1
ATOM 1550 C C . TYR A 1 201 ? -14.811 -2.705 -7.361 1.00 86.50 201 TYR A C 1
ATOM 1552 O O . TYR A 1 201 ? -15.123 -3.812 -7.796 1.00 86.50 201 TYR A O 1
ATOM 1560 N N . ALA A 1 202 ? -15.456 -1.589 -7.717 1.00 88.88 202 ALA A N 1
ATOM 1561 C CA . ALA A 1 202 ? -16.560 -1.581 -8.680 1.00 88.88 202 ALA A CA 1
ATOM 1562 C C . ALA A 1 202 ? -16.085 -1.971 -10.096 1.00 88.88 202 ALA A C 1
ATOM 1564 O O . ALA A 1 202 ? -16.755 -2.733 -10.799 1.00 88.88 202 ALA A O 1
ATOM 1565 N N . TYR A 1 203 ? -14.884 -1.528 -10.491 1.00 91.69 203 TYR A N 1
ATOM 1566 C CA . TYR A 1 203 ? -14.247 -1.950 -11.740 1.00 91.69 203 TYR A CA 1
ATOM 1567 C C . TYR A 1 203 ? -14.005 -3.461 -11.764 1.00 91.69 203 TYR A C 1
ATOM 1569 O O . TYR A 1 203 ? -14.405 -4.140 -12.705 1.00 91.69 203 TYR A O 1
ATOM 1577 N N . LEU A 1 204 ? -13.385 -4.006 -10.716 1.00 89.00 204 LEU A N 1
ATOM 1578 C CA . LEU A 1 204 ? -13.075 -5.435 -10.622 1.00 89.00 204 LEU A CA 1
ATOM 1579 C C . LEU A 1 204 ? -14.337 -6.311 -10.579 1.00 89.00 204 LEU A C 1
ATOM 1581 O O . LEU A 1 204 ? -14.318 -7.446 -11.054 1.00 89.00 204 LEU A O 1
ATOM 1585 N N . GLU A 1 205 ? -15.439 -5.793 -10.038 1.00 86.75 205 GLU A N 1
ATOM 1586 C CA . GLU A 1 205 ? -16.736 -6.470 -10.040 1.00 86.75 205 GLU A CA 1
ATOM 1587 C C . GLU A 1 205 ? -17.378 -6.501 -11.435 1.00 86.75 205 GLU A C 1
ATOM 1589 O O . GLU A 1 205 ? -17.909 -7.537 -11.846 1.00 86.75 205 GLU A O 1
ATOM 1594 N N . SER A 1 206 ? -17.293 -5.398 -12.185 1.00 91.25 206 SER A N 1
ATOM 1595 C CA . SER A 1 206 ? -17.782 -5.320 -13.570 1.00 91.25 206 SER A CA 1
ATOM 1596 C C . SER A 1 206 ? -16.865 -6.025 -14.584 1.00 91.25 206 SER A C 1
ATOM 1598 O O . SER A 1 206 ? -17.308 -6.348 -15.687 1.00 91.25 206 SER A O 1
ATOM 1600 N N . HIS A 1 207 ? -15.623 -6.335 -14.198 1.00 91.00 207 HIS A N 1
ATOM 1601 C CA . HIS A 1 207 ? -14.594 -6.980 -15.020 1.00 91.00 207 HIS A CA 1
ATOM 1602 C C . HIS A 1 207 ? -14.138 -8.306 -14.377 1.00 91.00 207 HIS A C 1
ATOM 1604 O O . HIS A 1 207 ? -13.089 -8.391 -13.735 1.00 91.00 207 HIS A O 1
ATOM 1610 N N . PRO A 1 208 ? -14.926 -9.391 -14.512 1.00 87.12 208 PRO A N 1
ATOM 1611 C CA . PRO A 1 208 ? -14.766 -10.588 -13.687 1.00 87.12 208 PRO A CA 1
ATOM 1612 C C . PRO A 1 208 ? -13.475 -11.376 -13.945 1.00 87.12 208 PRO A C 1
ATOM 1614 O O . PRO A 1 208 ? -13.102 -12.202 -13.111 1.00 87.12 208 PRO A O 1
ATOM 1617 N N . LYS A 1 209 ? -12.793 -11.193 -15.084 1.00 86.19 209 LYS A N 1
ATOM 1618 C CA . LYS A 1 209 ? -11.490 -11.836 -15.331 1.00 86.19 209 LYS A CA 1
ATOM 1619 C C . LYS A 1 209 ? -10.413 -11.150 -14.488 1.00 86.19 209 LYS A C 1
ATOM 1621 O O . LYS A 1 209 ? -9.697 -11.818 -13.749 1.00 86.19 209 LYS A O 1
ATOM 1626 N N . GLU A 1 210 ? -10.367 -9.832 -14.559 1.00 86.25 210 GLU A N 1
ATOM 1627 C CA . GLU A 1 210 ? -9.478 -8.932 -13.836 1.00 86.25 210 GLU A CA 1
ATOM 1628 C C . GLU A 1 210 ? -9.718 -9.055 -12.329 1.00 86.25 210 GLU A C 1
ATOM 1630 O O . GLU A 1 210 ? -8.773 -9.271 -11.573 1.00 86.25 210 GLU A O 1
ATOM 1635 N N . GLY A 1 211 ? -10.984 -9.058 -11.898 1.00 84.56 211 GLY A N 1
ATOM 1636 C CA . GLY A 1 211 ? -11.367 -9.295 -10.506 1.00 84.56 211 GLY A CA 1
ATOM 1637 C C . GLY A 1 211 ? -10.895 -10.647 -9.969 1.00 84.56 211 GLY A C 1
ATOM 1638 O O . GLY A 1 211 ? -10.366 -10.717 -8.859 1.00 84.56 211 GLY A O 1
ATOM 1639 N N . ARG A 1 212 ? -11.002 -11.729 -10.759 1.00 83.69 212 ARG A N 1
ATOM 1640 C CA . ARG A 1 212 ? -10.456 -13.044 -10.370 1.00 83.69 212 ARG A CA 1
ATOM 1641 C C . ARG A 1 212 ? -8.934 -13.023 -10.259 1.00 83.69 212 ARG A C 1
ATOM 1643 O O . ARG A 1 212 ? -8.410 -13.566 -9.290 1.00 83.69 212 ARG A O 1
ATOM 1650 N N . ASN A 1 213 ? -8.246 -12.411 -11.218 1.00 83.88 213 ASN A N 1
ATOM 1651 C CA . ASN A 1 213 ? -6.787 -12.319 -11.235 1.00 83.88 213 ASN A CA 1
ATOM 1652 C C . ASN A 1 213 ? -6.264 -11.516 -10.036 1.00 83.88 213 ASN A C 1
ATOM 1654 O O . ASN A 1 213 ? -5.370 -11.974 -9.324 1.00 83.88 213 ASN A O 1
ATOM 1658 N N . PHE A 1 214 ? -6.884 -10.367 -9.758 1.00 84.00 214 PHE A N 1
ATOM 1659 C CA . PHE A 1 214 ? -6.574 -9.536 -8.600 1.00 84.00 214 PHE A CA 1
ATOM 1660 C C . PHE A 1 214 ? -6.813 -10.287 -7.285 1.00 84.00 214 PHE A C 1
ATOM 1662 O O . PHE A 1 214 ? -5.923 -10.367 -6.440 1.00 84.00 214 PHE A O 1
ATOM 1669 N N . ALA A 1 215 ? -7.983 -10.914 -7.127 1.00 79.56 215 ALA A N 1
ATOM 1670 C CA . ALA A 1 215 ? -8.300 -11.678 -5.923 1.00 79.56 215 ALA A CA 1
ATOM 1671 C C . ALA A 1 215 ? -7.334 -12.853 -5.714 1.00 79.56 215 ALA A C 1
ATOM 1673 O O . ALA A 1 215 ? -6.922 -13.133 -4.589 1.00 79.56 215 ALA A O 1
ATOM 1674 N N . ALA A 1 216 ? -6.947 -13.543 -6.787 1.00 77.00 216 ALA A N 1
ATOM 1675 C CA . ALA A 1 216 ? -6.015 -14.655 -6.706 1.00 77.00 216 ALA A CA 1
ATOM 1676 C C . ALA A 1 216 ? -4.604 -14.205 -6.296 1.00 77.00 216 ALA A C 1
ATOM 1678 O O . ALA A 1 216 ? -3.965 -14.874 -5.486 1.00 77.00 216 ALA A O 1
ATOM 1679 N N . HIS A 1 217 ? -4.161 -13.039 -6.767 1.00 79.25 217 HIS A N 1
ATOM 1680 C CA . HIS A 1 217 ? -2.919 -12.409 -6.327 1.00 79.25 217 HIS A CA 1
ATOM 1681 C C . HIS A 1 217 ? -2.940 -12.021 -4.853 1.00 79.25 217 HIS A C 1
ATOM 1683 O O . HIS A 1 217 ? -2.013 -12.355 -4.118 1.00 79.25 217 HIS A O 1
ATOM 1689 N N . MET A 1 218 ? -4.015 -11.367 -4.405 1.00 78.12 218 MET A N 1
ATOM 1690 C CA . MET A 1 218 ? -4.195 -11.007 -2.997 1.00 78.12 218 MET A CA 1
ATOM 1691 C C . MET A 1 218 ? -4.186 -12.248 -2.098 1.00 78.12 218 MET A C 1
ATOM 1693 O O . MET A 1 218 ? -3.588 -12.227 -1.023 1.00 78.12 218 MET A O 1
ATOM 1697 N N . ARG A 1 219 ? -4.766 -13.367 -2.555 1.00 72.31 219 ARG A N 1
ATOM 1698 C CA . ARG A 1 219 ? -4.686 -14.657 -1.850 1.00 72.31 219 ARG A CA 1
ATOM 1699 C C . ARG A 1 219 ? -3.279 -15.240 -1.847 1.00 72.31 219 ARG A C 1
ATOM 1701 O O . ARG A 1 219 ? -2.836 -15.683 -0.793 1.00 72.31 219 ARG A O 1
ATOM 1708 N N . ALA A 1 220 ? -2.594 -15.253 -2.990 1.00 69.25 220 ALA A N 1
ATOM 1709 C CA . ALA A 1 220 ? -1.225 -15.755 -3.095 1.00 69.25 220 ALA A CA 1
ATOM 1710 C C . ALA A 1 220 ? -0.309 -15.010 -2.122 1.00 69.25 220 ALA A C 1
ATOM 1712 O O . ALA A 1 220 ? 0.390 -15.648 -1.336 1.00 69.25 220 ALA A O 1
ATOM 1713 N N . GLN A 1 221 ? -0.432 -13.676 -2.085 1.00 68.31 221 GLN A N 1
ATOM 1714 C CA . GLN A 1 221 ? 0.207 -12.861 -1.067 1.00 68.31 221 GLN A CA 1
ATOM 1715 C C . GLN A 1 221 ? -0.238 -13.318 0.323 1.00 68.31 221 GLN A C 1
ATOM 1717 O O . GLN A 1 221 ? 0.596 -13.798 1.065 1.00 68.31 221 GLN A O 1
ATOM 1722 N N . ALA A 1 222 ? -1.521 -13.275 0.689 1.00 64.69 222 ALA A N 1
ATOM 1723 C CA . ALA A 1 222 ? -1.969 -13.620 2.045 1.00 64.69 222 ALA A CA 1
ATOM 1724 C C . ALA A 1 222 ? -1.509 -15.009 2.548 1.00 64.69 222 ALA A C 1
ATOM 1726 O O . ALA A 1 222 ? -1.175 -15.139 3.727 1.00 64.69 222 ALA A O 1
ATOM 1727 N N . VAL A 1 223 ? -1.462 -16.029 1.683 1.00 59.97 223 VAL A N 1
ATOM 1728 C CA . VAL A 1 223 ? -1.050 -17.407 2.018 1.00 59.97 223 VAL A CA 1
ATOM 1729 C C . VAL A 1 223 ? 0.461 -17.541 2.172 1.00 59.97 223 VAL A C 1
ATOM 1731 O O . VAL A 1 223 ? 0.915 -18.192 3.109 1.00 59.97 223 VAL A O 1
ATOM 1734 N N . GLN A 1 224 ? 1.254 -16.889 1.317 1.00 57.50 224 GLN A N 1
ATOM 1735 C CA . GLN A 1 224 ? 2.721 -16.922 1.397 1.00 57.50 224 GLN A CA 1
ATOM 1736 C C . GLN A 1 224 ? 3.253 -16.325 2.717 1.00 57.50 224 GLN A C 1
ATOM 1738 O O . GLN A 1 224 ? 4.427 -16.463 3.059 1.00 57.50 224 GLN A O 1
ATOM 1743 N N . TYR A 1 225 ? 2.374 -15.656 3.465 1.00 55.94 225 TYR A N 1
ATOM 1744 C CA . TYR A 1 225 ? 2.726 -14.559 4.341 1.00 55.94 225 TYR A CA 1
ATOM 1745 C C . TYR A 1 225 ? 1.982 -14.509 5.685 1.00 55.94 225 TYR A C 1
ATOM 1747 O O . TYR A 1 225 ? 2.459 -13.857 6.615 1.00 55.94 225 TYR A O 1
ATOM 1755 N N . GLY A 1 226 ? 0.830 -15.174 5.804 1.00 49.00 226 GLY A N 1
ATOM 1756 C CA . GLY A 1 226 ? -0.095 -15.034 6.936 1.00 49.00 226 GLY A CA 1
ATOM 1757 C C . GLY A 1 226 ? 0.410 -15.573 8.278 1.00 49.00 226 GLY A C 1
ATOM 1758 O O . GLY A 1 226 ? 0.133 -14.964 9.310 1.00 49.00 226 GLY A O 1
ATOM 1759 N N . ASP A 1 227 ? 1.193 -16.656 8.289 1.00 56.97 227 ASP A N 1
ATOM 1760 C CA . ASP A 1 227 ? 1.588 -17.316 9.545 1.00 56.97 227 ASP A CA 1
ATOM 1761 C C . ASP A 1 227 ? 2.668 -16.545 10.326 1.00 56.97 227 ASP A C 1
ATOM 1763 O O . ASP A 1 227 ? 2.594 -16.421 11.550 1.00 56.97 227 ASP A O 1
ATOM 1767 N N . SER A 1 228 ? 3.672 -15.980 9.646 1.00 57.34 228 SER A N 1
ATOM 1768 C CA . SER A 1 228 ? 4.851 -15.422 10.332 1.00 57.34 228 SER A CA 1
ATOM 1769 C C . SER A 1 228 ? 4.637 -14.015 10.904 1.00 57.34 228 SER A C 1
ATOM 1771 O O . SER A 1 228 ? 5.153 -13.720 11.985 1.00 57.34 228 SER A O 1
ATOM 1773 N N . SER A 1 229 ? 3.853 -13.158 10.236 1.00 55.09 229 SER A N 1
ATOM 1774 C CA . SER A 1 229 ? 3.607 -11.777 10.688 1.00 55.09 229 SER A CA 1
ATOM 1775 C C . SER A 1 229 ? 2.690 -11.687 11.902 1.00 55.09 229 SER A C 1
ATOM 1777 O O . SER A 1 229 ? 2.785 -10.746 12.682 1.00 55.09 229 SER A O 1
ATOM 1779 N N . VAL A 1 230 ? 1.783 -12.653 12.053 1.00 65.56 230 VAL A N 1
ATOM 1780 C CA . VAL A 1 230 ? 0.740 -12.630 13.083 1.00 65.56 230 VAL A CA 1
ATOM 1781 C C . VAL A 1 230 ? 1.215 -13.381 14.330 1.00 65.56 230 VAL A C 1
ATOM 1783 O O . VAL A 1 230 ? 1.142 -12.850 15.436 1.00 65.56 230 VAL A O 1
ATOM 1786 N N . GLN A 1 231 ? 1.799 -14.576 14.182 1.00 63.75 231 GLN A N 1
ATOM 1787 C CA . GLN A 1 231 ? 2.158 -15.421 15.330 1.00 63.75 231 GLN A CA 1
ATOM 1788 C C . GLN A 1 231 ? 3.371 -14.928 16.133 1.00 63.75 231 GLN A C 1
ATOM 1790 O O . GLN A 1 231 ? 3.461 -15.205 17.327 1.00 63.75 231 GLN A O 1
ATOM 1795 N N . GLY A 1 232 ? 4.314 -14.221 15.503 1.00 66.44 232 GLY A N 1
ATOM 1796 C CA . GLY A 1 232 ? 5.517 -13.717 16.178 1.00 66.44 232 GLY A CA 1
ATOM 1797 C C . GLY A 1 232 ? 5.337 -12.351 16.840 1.00 66.44 232 GLY A C 1
ATOM 1798 O O . GLY A 1 232 ? 6.202 -11.924 17.611 1.00 66.44 232 GLY A O 1
ATOM 1799 N N . CYS A 1 233 ? 4.251 -11.638 16.531 1.00 69.75 233 CYS A N 1
ATOM 1800 C CA . CYS A 1 233 ? 4.112 -10.216 16.838 1.00 69.75 233 CYS A CA 1
ATOM 1801 C C . CYS A 1 233 ? 3.177 -9.897 18.006 1.00 69.75 233 CYS A C 1
ATOM 1803 O O . CYS A 1 233 ? 3.342 -8.850 18.622 1.00 69.75 233 CYS A O 1
ATOM 1805 N N . TYR A 1 234 ? 2.277 -10.806 18.365 1.00 83.31 234 TYR A N 1
ATOM 1806 C CA . TYR A 1 234 ? 1.328 -10.610 19.455 1.00 83.31 234 TYR A CA 1
ATOM 1807 C C . TYR A 1 234 ? 1.207 -11.887 20.289 1.00 83.31 234 TYR A C 1
ATOM 1809 O O . TYR A 1 234 ? 1.302 -12.996 19.757 1.00 83.31 234 TYR A O 1
ATOM 1817 N N . ASP A 1 235 ? 1.023 -11.738 21.600 1.00 87.81 235 ASP A N 1
ATOM 1818 C CA . ASP A 1 235 ? 0.780 -12.874 22.484 1.00 87.81 235 ASP A CA 1
ATOM 1819 C C . ASP A 1 235 ? -0.710 -13.236 22.481 1.00 87.81 235 ASP A C 1
ATOM 1821 O O . ASP A 1 235 ? -1.498 -12.786 23.317 1.00 87.81 235 ASP A O 1
ATOM 1825 N N . TRP A 1 236 ? -1.095 -14.075 21.517 1.00 89.69 236 TRP A N 1
ATOM 1826 C CA . TRP A 1 236 ? -2.470 -14.558 21.351 1.00 89.69 236 TRP A CA 1
ATOM 1827 C C . TRP A 1 236 ? -2.986 -15.345 22.561 1.00 89.69 236 TRP A C 1
ATOM 1829 O O . TRP A 1 236 ? -4.196 -15.440 22.748 1.00 89.69 236 TRP A O 1
ATOM 1839 N N . THR A 1 237 ? -2.106 -15.856 23.431 1.00 89.62 237 THR A N 1
ATOM 1840 C CA . THR A 1 237 ? -2.533 -16.567 24.648 1.00 89.62 237 THR A CA 1
ATOM 1841 C C . THR A 1 237 ? -3.212 -15.636 25.655 1.00 89.62 237 THR A C 1
ATOM 1843 O O . THR A 1 237 ? -4.031 -16.083 26.459 1.00 89.62 237 THR A O 1
ATOM 1846 N N . THR A 1 238 ? -2.968 -14.322 25.563 1.00 91.06 238 THR A N 1
ATOM 1847 C CA . THR A 1 238 ? -3.684 -13.309 26.357 1.00 91.06 238 THR A CA 1
ATOM 1848 C C . THR A 1 238 ? -5.170 -13.206 26.000 1.00 91.06 238 THR A C 1
ATOM 1850 O O . THR A 1 238 ? -5.945 -12.650 26.778 1.00 91.06 238 THR A O 1
ATOM 1853 N N . LEU A 1 239 ? -5.573 -13.763 24.853 1.00 93.06 239 LEU A N 1
ATOM 1854 C CA . LEU A 1 239 ? -6.948 -13.796 24.356 1.00 93.06 239 LEU A CA 1
ATOM 1855 C C . LEU A 1 239 ? -7.608 -15.170 24.546 1.00 93.06 239 LEU A C 1
ATOM 1857 O O . LEU A 1 239 ? -8.637 -15.463 23.943 1.00 93.06 239 LEU A O 1
ATOM 1861 N N . LYS A 1 240 ? -7.036 -16.038 25.384 1.00 94.69 240 LYS A N 1
ATOM 1862 C CA . LYS A 1 240 ? -7.589 -17.369 25.649 1.00 94.69 240 LYS A CA 1
ATOM 1863 C C . LYS A 1 240 ? -9.064 -17.298 26.070 1.00 94.69 240 LYS A C 1
ATOM 1865 O O . LYS A 1 240 ? -9.410 -16.618 27.035 1.00 94.69 240 LYS A O 1
ATOM 1870 N N . GLY A 1 241 ? -9.920 -18.042 25.366 1.00 94.56 241 GLY A N 1
ATOM 1871 C CA . GLY A 1 241 ? -11.367 -18.095 25.610 1.00 94.56 241 GLY A CA 1
ATOM 1872 C C . GLY A 1 241 ? -12.143 -16.826 25.236 1.00 94.56 241 GLY A C 1
ATOM 1873 O O . GLY A 1 241 ? -13.289 -16.684 25.658 1.00 94.56 241 GLY A O 1
ATOM 1874 N N . LYS A 1 242 ? -11.528 -15.900 24.493 1.00 96.69 242 LYS A N 1
ATOM 1875 C CA . LYS A 1 242 ? -12.134 -14.636 24.059 1.00 96.69 242 LYS A CA 1
ATOM 1876 C C . LYS A 1 242 ? -12.754 -14.747 22.667 1.00 96.69 242 LYS A C 1
ATOM 1878 O O . LYS A 1 242 ? -12.397 -15.630 21.880 1.00 96.69 242 LYS A O 1
ATOM 1883 N N . THR A 1 243 ? -13.670 -13.832 22.370 1.00 97.94 243 THR A N 1
ATOM 1884 C CA . THR A 1 243 ? -14.263 -13.681 21.034 1.00 97.94 243 THR A CA 1
ATOM 1885 C C . THR A 1 243 ? -13.504 -12.619 20.248 1.00 97.94 243 THR A C 1
ATOM 1887 O O . THR A 1 243 ? -13.288 -11.515 20.749 1.00 97.94 243 THR A O 1
ATOM 1890 N N . LEU A 1 244 ? -13.119 -12.950 19.017 1.00 98.19 244 LEU A N 1
ATOM 1891 C CA . LEU A 1 244 ? -12.426 -12.065 18.088 1.00 98.19 244 LEU A CA 1
ATOM 1892 C C . LEU A 1 244 ? -13.264 -11.889 16.820 1.00 98.19 244 LEU A C 1
ATOM 1894 O O . LEU A 1 244 ? -13.714 -12.867 16.226 1.00 98.19 244 LEU A O 1
ATOM 1898 N N . VAL A 1 245 ? -13.442 -10.651 16.379 1.00 98.62 245 VAL A N 1
ATOM 1899 C CA . VAL A 1 245 ? -14.001 -10.333 15.062 1.00 98.62 245 VAL A CA 1
ATOM 1900 C C . VAL A 1 245 ? -12.853 -9.916 14.147 1.00 98.62 245 VAL A C 1
ATOM 1902 O O . VAL A 1 245 ? -12.115 -8.988 14.467 1.00 98.62 245 VAL A O 1
ATOM 1905 N N . ASP A 1 246 ? -12.674 -10.629 13.036 1.00 97.44 246 ASP A N 1
ATOM 1906 C CA . ASP A 1 246 ? -11.677 -10.329 12.000 1.00 97.44 246 ASP A CA 1
ATOM 1907 C C . ASP A 1 246 ? -12.354 -9.489 10.907 1.00 97.44 246 ASP A C 1
ATOM 1909 O O . ASP A 1 246 ? -13.031 -10.022 10.021 1.00 97.44 246 ASP A O 1
ATOM 1913 N N . CYS A 1 247 ? -12.253 -8.165 11.042 1.00 97.81 247 CYS A N 1
ATOM 1914 C CA . CYS A 1 247 ? -12.927 -7.172 10.210 1.00 97.81 247 CYS A CA 1
ATOM 1915 C C . CYS A 1 247 ? -12.203 -7.020 8.864 1.00 97.81 247 CYS A C 1
ATOM 1917 O O . CYS A 1 247 ? -11.082 -6.514 8.807 1.00 97.81 247 CYS A O 1
ATOM 1919 N N . GLY A 1 248 ? -12.852 -7.420 7.766 1.00 93.62 248 GLY A N 1
ATOM 1920 C CA . GLY A 1 248 ? -12.200 -7.515 6.454 1.00 93.62 248 GLY A CA 1
ATOM 1921 C C . GLY A 1 248 ? -11.272 -8.731 6.347 1.00 93.62 248 GLY A C 1
ATOM 1922 O O . GLY A 1 248 ? -10.266 -8.693 5.639 1.00 93.62 248 GLY A O 1
ATOM 1923 N N . GLY A 1 249 ? -11.576 -9.809 7.078 1.00 90.25 249 GLY A N 1
ATOM 1924 C CA . GLY A 1 249 ? -10.707 -10.984 7.201 1.00 90.25 249 GLY A CA 1
ATOM 1925 C C . GLY A 1 249 ? -10.679 -11.904 5.972 1.00 90.25 249 GLY A C 1
ATOM 1926 O O . GLY A 1 249 ? -9.941 -12.897 5.950 1.00 90.25 249 GLY A O 1
ATOM 1927 N N . SER A 1 250 ? -11.441 -11.593 4.918 1.00 89.56 250 SER A N 1
ATOM 1928 C CA . SER A 1 250 ? -11.427 -12.298 3.636 1.00 89.56 250 SER A CA 1
ATOM 1929 C C . SER A 1 250 ? -11.659 -13.814 3.779 1.00 89.56 250 SER A C 1
ATOM 1931 O O . SER A 1 250 ? -12.708 -14.249 4.244 1.00 89.56 250 SER A O 1
ATOM 1933 N N . PHE A 1 251 ? -10.693 -14.652 3.387 1.00 88.69 251 PHE A N 1
ATOM 1934 C CA . PHE A 1 251 ? -10.777 -16.118 3.481 1.00 88.69 251 PHE A CA 1
ATOM 1935 C C . PHE A 1 251 ? -10.410 -16.663 4.875 1.00 88.69 251 PHE A C 1
ATOM 1937 O O . PHE A 1 251 ? -10.296 -17.875 5.046 1.00 88.69 251 PHE A O 1
ATOM 1944 N N . GLY A 1 252 ? -10.200 -15.795 5.871 1.00 89.56 252 GLY A N 1
ATOM 1945 C CA . GLY A 1 252 ? -9.938 -16.191 7.255 1.00 89.56 252 GLY A CA 1
ATOM 1946 C C . GLY A 1 252 ? -8.557 -16.809 7.483 1.00 89.56 252 GLY A C 1
ATOM 1947 O O . GLY A 1 252 ? -8.373 -17.556 8.444 1.00 89.56 252 GLY A O 1
ATOM 1948 N N . SER A 1 253 ? -7.569 -16.533 6.622 1.00 86.12 253 SER A N 1
ATOM 1949 C CA . SER A 1 253 ? -6.209 -17.077 6.776 1.00 86.12 253 SER A CA 1
ATOM 1950 C C . SER A 1 253 ? -5.548 -16.618 8.080 1.00 86.12 253 SER A C 1
ATOM 1952 O O . SER A 1 253 ? -4.873 -17.398 8.748 1.00 86.12 253 SER A O 1
ATOM 1954 N N . VAL A 1 254 ? -5.797 -15.370 8.480 1.00 86.88 254 VAL A N 1
ATOM 1955 C CA . VAL A 1 254 ? -5.273 -14.771 9.715 1.00 86.88 254 VAL A CA 1
ATOM 1956 C C . VAL A 1 254 ? -5.987 -15.340 10.933 1.00 86.88 254 VAL A C 1
ATOM 1958 O O . VAL A 1 254 ? -5.322 -15.829 11.845 1.00 86.88 254 VAL A O 1
ATOM 1961 N N . ALA A 1 255 ? -7.321 -15.383 10.913 1.00 91.81 255 ALA A N 1
ATOM 1962 C CA . ALA A 1 255 ? -8.103 -16.081 11.930 1.00 91.81 255 ALA A CA 1
ATOM 1963 C C . ALA A 1 255 ? -7.652 -17.545 12.101 1.00 91.81 255 ALA A C 1
ATOM 1965 O O . ALA A 1 255 ? -7.487 -18.009 13.228 1.00 91.81 255 ALA A O 1
ATOM 1966 N N . THR A 1 256 ? -7.362 -18.252 11.004 1.00 91.25 256 THR A N 1
ATOM 1967 C CA . THR A 1 256 ? -6.833 -19.628 11.025 1.00 91.25 256 THR A CA 1
ATOM 1968 C C . THR A 1 256 ? -5.475 -19.699 11.717 1.00 91.25 256 THR A C 1
ATOM 1970 O O . THR A 1 256 ? -5.279 -20.546 12.590 1.00 91.25 256 THR A O 1
ATOM 1973 N N . ALA A 1 257 ? -4.548 -18.798 11.385 1.00 87.88 257 ALA A N 1
ATOM 1974 C CA . ALA A 1 257 ? -3.230 -18.735 12.015 1.00 87.88 257 ALA A CA 1
ATOM 1975 C C . ALA A 1 257 ? -3.311 -18.448 13.528 1.00 87.88 257 ALA A C 1
ATOM 1977 O O . ALA A 1 257 ? -2.540 -19.025 14.301 1.00 87.88 257 ALA A O 1
ATOM 1978 N N . ILE A 1 258 ? -4.251 -17.592 13.951 1.00 90.12 258 ILE A N 1
ATOM 1979 C CA . ILE A 1 258 ? -4.505 -17.248 15.360 1.00 90.12 258 ILE A CA 1
ATOM 1980 C C . ILE A 1 258 ? -5.105 -18.443 16.107 1.00 90.12 258 ILE A C 1
ATOM 1982 O O . ILE A 1 258 ? -4.554 -18.875 17.119 1.00 90.12 258 ILE A O 1
ATOM 1986 N N . VAL A 1 259 ? -6.186 -19.031 15.589 1.00 92.44 259 VAL A N 1
ATOM 1987 C CA . VAL A 1 259 ? -6.885 -20.162 16.223 1.00 92.44 259 VAL A CA 1
ATOM 1988 C C . VAL A 1 259 ? -5.998 -21.407 16.288 1.00 92.44 259 VAL A C 1
ATOM 1990 O O . VAL A 1 259 ? -6.036 -22.139 17.269 1.00 92.44 259 VAL A O 1
ATOM 1993 N N . ARG A 1 260 ? -5.126 -21.649 15.302 1.00 90.00 260 ARG A N 1
ATOM 1994 C CA . ARG A 1 260 ? -4.138 -22.741 15.391 1.00 90.00 260 ARG A CA 1
ATOM 1995 C C . ARG A 1 260 ? -3.144 -22.541 16.537 1.00 90.00 260 ARG A C 1
ATOM 1997 O O . ARG A 1 260 ? -2.669 -23.523 17.104 1.00 90.00 260 ARG A O 1
ATOM 2004 N N . LYS A 1 261 ? -2.822 -21.289 16.878 1.00 88.19 261 LYS A N 1
ATOM 2005 C CA . LYS A 1 261 ? -1.924 -20.956 17.990 1.00 88.19 261 LYS A CA 1
ATOM 2006 C C . LYS A 1 261 ? -2.630 -21.044 19.344 1.00 88.19 261 LYS A C 1
ATOM 2008 O O . LYS A 1 261 ? -2.026 -21.534 20.295 1.00 88.19 261 LYS A O 1
ATOM 2013 N N . GLU A 1 262 ? -3.878 -20.590 19.417 1.00 92.31 262 GLU A N 1
ATOM 2014 C CA . GLU A 1 262 ? -4.727 -20.653 20.610 1.00 92.31 262 GLU A CA 1
ATOM 2015 C C . GLU A 1 262 ? -6.158 -21.099 20.230 1.00 92.31 262 GLU A C 1
ATOM 2017 O O . GLU A 1 262 ? -7.018 -20.265 19.936 1.00 92.31 262 GLU A O 1
ATOM 2022 N N . PRO A 1 263 ? -6.436 -22.421 20.237 1.00 92.44 263 PRO A N 1
ATOM 2023 C CA . PRO A 1 263 ? -7.697 -22.991 19.736 1.00 92.44 263 PRO A CA 1
ATOM 2024 C C . PRO A 1 263 ? -8.960 -22.578 20.492 1.00 92.44 263 PRO A C 1
ATOM 2026 O O . PRO A 1 263 ? -10.071 -22.808 20.004 1.00 92.44 263 PRO A O 1
ATOM 2029 N N . THR A 1 264 ? -8.810 -22.005 21.690 1.00 95.62 264 THR A N 1
ATOM 2030 C CA . THR A 1 264 ? -9.942 -21.561 22.512 1.00 95.62 264 THR A CA 1
ATOM 2031 C C . THR A 1 264 ? -10.527 -20.217 22.077 1.00 95.62 264 THR A C 1
ATOM 2033 O O . THR A 1 264 ? -11.629 -19.890 22.515 1.00 95.62 264 THR A O 1
ATOM 2036 N N . ILE A 1 265 ? -9.832 -19.453 21.225 1.00 96.31 265 ILE A N 1
ATOM 2037 C CA . ILE A 1 265 ? -10.370 -18.221 20.634 1.00 96.31 265 ILE A CA 1
ATOM 2038 C C . ILE A 1 265 ? -11.498 -18.584 19.665 1.00 96.31 265 ILE A C 1
ATOM 2040 O O . ILE A 1 265 ? -11.362 -19.502 18.851 1.00 96.31 265 ILE A O 1
ATOM 2044 N N . LYS A 1 266 ? -12.611 -17.849 19.739 1.00 97.50 266 LYS A N 1
ATOM 2045 C CA . LYS A 1 266 ? -13.700 -17.931 18.758 1.00 97.50 266 LYS A CA 1
ATOM 2046 C C . LYS A 1 266 ? -13.625 -16.740 17.818 1.00 97.50 266 LYS A C 1
ATOM 2048 O O . LYS A 1 266 ? -13.771 -15.605 18.259 1.00 97.50 266 LYS A O 1
ATOM 2053 N N . CYS A 1 267 ? -13.393 -17.012 16.538 1.00 97.94 267 CYS A N 1
ATOM 2054 C CA . CYS A 1 267 ? -13.286 -16.000 15.497 1.00 97.94 267 CYS A CA 1
ATOM 2055 C C . CYS A 1 267 ? -14.563 -15.912 14.656 1.00 97.94 267 CYS A C 1
ATOM 2057 O O . CYS A 1 267 ? -15.088 -16.923 14.175 1.00 97.94 267 CYS A O 1
ATOM 2059 N N . ILE A 1 268 ? -15.007 -14.685 14.411 1.00 98.50 268 ILE A N 1
ATOM 2060 C CA . ILE A 1 268 ? -16.023 -14.352 13.412 1.00 98.50 268 ILE A CA 1
ATOM 2061 C C . ILE A 1 268 ? -15.321 -13.538 12.328 1.00 98.50 268 ILE A C 1
ATOM 2063 O O . ILE A 1 268 ? -14.895 -12.411 12.567 1.00 98.50 268 ILE A O 1
ATOM 2067 N N . VAL A 1 269 ? -15.157 -14.126 11.148 1.00 98.12 269 VAL A N 1
ATOM 2068 C CA . VAL A 1 269 ? -14.536 -13.469 9.996 1.00 98.12 269 VAL A CA 1
ATOM 2069 C C . VAL A 1 269 ? -15.608 -12.697 9.240 1.00 98.12 269 VAL A C 1
ATOM 2071 O O . VAL A 1 269 ? -16.565 -13.289 8.734 1.00 98.12 269 VAL A O 1
ATOM 2074 N N . GLN A 1 270 ? -15.445 -11.379 9.175 1.00 98.44 270 GLN A N 1
ATOM 2075 C CA . GLN A 1 270 ? -16.372 -10.467 8.517 1.00 98.44 270 GLN A CA 1
ATOM 2076 C C . GLN A 1 270 ? -15.799 -9.952 7.200 1.00 98.44 270 GLN A C 1
ATOM 2078 O O . GLN A 1 270 ? -14.651 -9.519 7.144 1.00 98.44 270 GLN A O 1
ATOM 2083 N N . ASP A 1 271 ? -16.607 -9.982 6.143 1.00 95.38 271 ASP A N 1
ATOM 2084 C CA . ASP A 1 271 ? -16.283 -9.384 4.844 1.00 95.38 271 ASP A CA 1
ATOM 2085 C C . ASP A 1 271 ? -17.574 -9.129 4.042 1.00 95.38 271 ASP A C 1
ATOM 2087 O O . ASP A 1 271 ? -18.678 -9.473 4.477 1.00 95.38 271 ASP A O 1
ATOM 2091 N N . LEU A 1 272 ? -17.456 -8.558 2.844 1.00 92.81 272 LEU A N 1
ATOM 2092 C CA . LEU A 1 272 ? -18.586 -8.323 1.951 1.00 92.81 272 LEU A CA 1
ATOM 2093 C C . LEU A 1 272 ? -19.279 -9.644 1.555 1.00 92.81 272 LEU A C 1
ATOM 2095 O O . LEU A 1 272 ? -18.609 -10.673 1.405 1.00 92.81 272 LEU A O 1
ATOM 2099 N N . PRO A 1 273 ? -20.602 -9.633 1.276 1.00 92.69 273 PRO A N 1
ATOM 2100 C CA . PRO A 1 273 ? -21.386 -10.853 1.047 1.00 92.69 273 PRO A CA 1
ATOM 2101 C C . PRO A 1 273 ? -20.774 -11.829 0.030 1.00 92.69 273 PRO A C 1
ATOM 2103 O O . PRO A 1 273 ? -20.637 -13.020 0.300 1.00 92.69 273 PRO A O 1
ATOM 2106 N N . LYS A 1 274 ? -20.313 -11.323 -1.124 1.00 87.94 274 LYS A N 1
ATOM 2107 C CA . LYS A 1 274 ? -19.700 -12.151 -2.179 1.00 87.94 274 LYS A CA 1
ATOM 2108 C C . LYS A 1 274 ? -18.388 -12.812 -1.746 1.00 87.94 274 LYS A C 1
ATOM 2110 O O . LYS A 1 274 ? -18.071 -13.914 -2.210 1.00 87.94 274 LYS A O 1
ATOM 2115 N N . VAL A 1 275 ? -17.608 -12.136 -0.902 1.00 87.69 275 VAL A N 1
ATOM 2116 C CA . VAL A 1 275 ? -16.338 -12.654 -0.380 1.00 87.69 275 VAL A CA 1
ATOM 2117 C C . VAL A 1 275 ? -16.624 -13.754 0.632 1.00 87.69 275 VAL A C 1
ATOM 2119 O O . VAL A 1 275 ? -16.077 -14.845 0.486 1.00 87.69 275 VAL A O 1
ATOM 2122 N N . VAL A 1 276 ? -17.555 -13.519 1.560 1.00 93.62 276 VAL A N 1
ATOM 2123 C CA . VAL A 1 276 ? -18.013 -14.512 2.544 1.00 93.62 276 VAL A CA 1
ATOM 2124 C C . VAL A 1 276 ? -18.560 -15.769 1.869 1.00 93.62 276 VAL A C 1
ATOM 2126 O O . VAL A 1 276 ? -18.112 -16.871 2.184 1.00 93.62 276 VAL A O 1
ATOM 2129 N N . ASP A 1 277 ? -19.433 -15.630 0.870 1.00 94.00 277 ASP A N 1
ATOM 2130 C CA . ASP A 1 277 ? -19.957 -16.772 0.108 1.00 94.00 277 ASP A CA 1
ATOM 2131 C C . ASP A 1 277 ? -18.840 -17.597 -0.546 1.00 94.00 277 ASP A C 1
ATOM 2133 O O . ASP A 1 277 ? -18.900 -18.830 -0.614 1.00 94.00 277 ASP A O 1
ATOM 2137 N N . SER A 1 278 ? -17.812 -16.918 -1.058 1.00 89.62 278 SER A N 1
ATOM 2138 C CA . SER A 1 278 ? -16.658 -17.562 -1.685 1.00 89.62 278 SER A CA 1
ATOM 2139 C C . SER A 1 278 ? -15.748 -18.234 -0.653 1.00 89.62 278 SER A C 1
ATOM 2141 O O . SER A 1 278 ? -15.248 -19.331 -0.909 1.00 89.62 278 SER A O 1
ATOM 2143 N N . ALA A 1 279 ? -15.556 -17.607 0.508 1.00 90.62 279 ALA A N 1
ATOM 2144 C CA . ALA A 1 279 ? -14.755 -18.124 1.610 1.00 90.62 279 ALA A CA 1
ATOM 2145 C C . ALA A 1 279 ? -15.392 -19.373 2.225 1.00 90.62 279 ALA A C 1
ATOM 2147 O O . ALA A 1 279 ? -14.706 -20.383 2.377 1.00 90.62 279 ALA A O 1
ATOM 2148 N N . ILE A 1 280 ? -16.707 -19.368 2.460 1.00 95.12 280 ILE A N 1
ATOM 2149 C CA . ILE A 1 280 ? -17.450 -20.539 2.951 1.00 95.12 280 ILE A CA 1
ATOM 2150 C C . ILE A 1 280 ? -17.286 -21.717 1.983 1.00 95.12 280 ILE A C 1
ATOM 2152 O O . ILE A 1 280 ? -16.952 -22.822 2.402 1.00 95.12 280 ILE A O 1
ATOM 2156 N N . LYS A 1 281 ? -17.459 -21.490 0.673 1.00 93.62 281 LYS A N 1
ATOM 2157 C CA . LYS A 1 281 ? -17.299 -22.548 -0.342 1.00 93.62 281 LYS A CA 1
ATOM 2158 C C . LYS A 1 281 ? -15.881 -23.112 -0.392 1.00 93.62 281 LYS A C 1
ATOM 2160 O O . LYS A 1 281 ? -15.728 -24.317 -0.562 1.00 93.62 281 LYS A O 1
ATOM 2165 N N . ALA A 1 282 ? -14.869 -22.251 -0.294 1.00 89.06 282 ALA A N 1
ATOM 2166 C CA . ALA A 1 282 ? -13.471 -22.664 -0.348 1.00 89.06 282 ALA A CA 1
ATOM 2167 C C . ALA A 1 282 ? -13.054 -23.429 0.916 1.00 89.06 282 ALA A C 1
ATOM 2169 O O . ALA A 1 282 ? -12.467 -24.499 0.818 1.00 89.06 282 ALA A O 1
ATOM 2170 N N . THR A 1 283 ? -13.402 -22.908 2.091 1.00 91.50 283 THR A N 1
ATOM 2171 C CA . THR A 1 283 ? -13.027 -23.499 3.386 1.00 91.50 283 THR A CA 1
ATOM 2172 C C . THR A 1 283 ? -13.782 -24.788 3.683 1.00 91.50 283 THR A C 1
ATOM 2174 O O . THR A 1 283 ? -13.197 -25.697 4.246 1.00 91.50 283 THR A O 1
ATOM 2177 N N . ALA A 1 284 ? -15.024 -24.950 3.213 1.00 92.12 284 ALA A N 1
ATOM 2178 C CA . ALA A 1 284 ? -15.748 -26.223 3.319 1.00 92.12 284 ALA A CA 1
ATOM 2179 C C . ALA A 1 284 ? -15.061 -27.398 2.592 1.00 92.12 284 ALA A C 1
ATOM 2181 O O . ALA A 1 284 ? -15.398 -28.555 2.837 1.00 92.12 284 ALA A O 1
ATOM 2182 N N . GLN A 1 285 ? -14.141 -27.113 1.664 1.00 91.38 285 GLN A N 1
ATOM 2183 C CA . GLN A 1 285 ? -13.348 -28.121 0.953 1.00 91.38 285 GLN A CA 1
ATOM 2184 C C . GLN A 1 285 ? -11.995 -28.390 1.626 1.00 91.38 285 GLN A C 1
ATOM 2186 O O . GLN A 1 285 ? -11.297 -29.315 1.211 1.00 91.38 285 GLN A O 1
ATOM 2191 N N . ASP A 1 286 ? -11.623 -27.599 2.635 1.00 88.56 286 ASP A N 1
ATOM 2192 C CA . ASP A 1 286 ? -10.367 -27.718 3.368 1.00 88.56 286 ASP A CA 1
ATOM 2193 C C . ASP A 1 286 ? -10.595 -28.505 4.673 1.00 88.56 286 ASP A C 1
ATOM 2195 O O . ASP A 1 286 ? -11.164 -27.969 5.625 1.00 88.56 286 ASP A O 1
ATOM 2199 N N . PRO A 1 287 ? -10.162 -29.778 4.754 1.00 89.94 287 PRO A N 1
ATOM 2200 C CA . PRO A 1 287 ? -10.357 -30.592 5.952 1.00 89.94 287 PRO A CA 1
ATOM 2201 C C . PRO A 1 287 ? -9.555 -30.088 7.163 1.00 89.94 287 PRO A C 1
ATOM 2203 O O . PRO A 1 287 ? -9.884 -30.456 8.290 1.00 89.94 287 PRO A O 1
ATOM 2206 N N . ASP A 1 288 ? -8.528 -29.259 6.947 1.00 90.31 288 ASP A N 1
ATOM 2207 C CA . ASP A 1 288 ? -7.658 -28.718 7.996 1.00 90.31 288 ASP A CA 1
ATOM 2208 C C . ASP A 1 288 ? -8.111 -27.325 8.477 1.00 90.31 288 ASP A C 1
ATOM 2210 O O . ASP A 1 288 ? -7.426 -26.681 9.293 1.00 90.31 288 ASP A O 1
ATOM 2214 N N . PHE A 1 289 ? -9.249 -26.834 7.974 1.00 92.38 289 PHE A N 1
ATOM 2215 C CA . PHE A 1 289 ? -9.834 -25.571 8.400 1.00 92.38 289 PHE A CA 1
ATOM 2216 C C . PHE A 1 289 ? -10.568 -25.733 9.748 1.00 92.38 289 PHE A C 1
ATOM 2218 O O . PHE A 1 289 ? -11.403 -26.629 9.902 1.00 92.38 289 PHE A O 1
ATOM 2225 N N . PRO A 1 290 ? -10.303 -24.879 10.759 1.00 93.62 290 PRO A N 1
ATOM 2226 C CA . PRO A 1 290 ? -10.847 -25.043 12.109 1.00 93.62 290 PRO A CA 1
ATOM 2227 C C . PRO A 1 290 ? -12.299 -24.537 12.221 1.00 93.62 290 PRO A C 1
ATOM 2229 O O . PRO A 1 290 ? -12.581 -23.542 12.893 1.00 93.62 290 PRO A O 1
ATOM 2232 N N . HIS A 1 291 ? -13.236 -25.250 11.588 1.00 93.38 291 HIS A N 1
ATOM 2233 C CA . HIS A 1 291 ? -14.664 -24.903 11.525 1.00 93.38 291 HIS A CA 1
ATOM 2234 C C . HIS A 1 291 ? -15.347 -24.743 12.893 1.00 93.38 291 HIS A C 1
ATOM 2236 O O . HIS A 1 291 ? -16.296 -23.975 13.017 1.00 93.38 291 HIS A O 1
ATOM 2242 N N . ASP A 1 292 ? -14.855 -25.420 13.934 1.00 93.25 292 ASP A N 1
ATOM 2243 C CA . ASP A 1 292 ? -15.424 -25.315 15.283 1.00 93.25 292 ASP A CA 1
ATOM 2244 C C . ASP A 1 292 ? -15.121 -23.970 15.960 1.00 93.25 292 ASP A C 1
ATOM 2246 O O . ASP A 1 292 ? -15.794 -23.589 16.922 1.00 93.25 292 ASP A O 1
ATOM 2250 N N . SER A 1 293 ? -14.086 -23.260 15.506 1.00 96.12 293 SER A N 1
ATOM 2251 C CA . SER A 1 293 ? -13.615 -22.008 16.108 1.00 96.12 293 SER A CA 1
ATOM 2252 C C . SER A 1 293 ? -13.672 -20.813 15.161 1.00 96.12 293 SER A C 1
ATOM 2254 O O . SER A 1 293 ? -13.496 -19.692 15.632 1.00 96.12 293 SER A O 1
ATOM 2256 N N . ILE A 1 294 ? -13.952 -21.018 13.870 1.00 97.56 294 ILE A N 1
ATOM 2257 C CA . ILE A 1 294 ? -14.096 -19.942 12.886 1.00 97.56 294 ILE A CA 1
ATOM 2258 C C . ILE A 1 294 ? -15.455 -20.030 12.201 1.00 97.56 294 ILE A C 1
ATOM 2260 O O . ILE A 1 294 ? -15.817 -21.055 11.627 1.00 97.56 294 ILE A O 1
ATOM 2264 N N . SER A 1 295 ? -16.168 -18.910 12.208 1.00 97.69 295 SER A N 1
ATOM 2265 C CA . SER A 1 295 ? -17.390 -18.701 11.432 1.00 97.69 295 SER A CA 1
ATOM 2266 C C . SER A 1 295 ? -17.236 -17.485 10.520 1.00 97.69 295 SER A C 1
ATOM 2268 O O . SER A 1 295 ? -16.373 -16.642 10.754 1.00 97.69 295 SER A O 1
ATOM 2270 N N . PHE A 1 296 ? -18.062 -17.400 9.478 1.00 98.25 296 PHE A N 1
ATOM 2271 C CA . PHE A 1 296 ? -18.076 -16.271 8.549 1.00 98.25 296 PHE A CA 1
ATOM 2272 C C . PHE A 1 296 ? -19.394 -15.503 8.654 1.00 98.25 296 PHE A C 1
ATOM 2274 O O . PHE A 1 296 ? -20.459 -16.115 8.761 1.00 98.25 296 PHE A O 1
ATOM 2281 N N . GLN A 1 297 ? -19.328 -14.175 8.580 1.00 98.38 297 GLN A N 1
ATOM 2282 C CA . GLN A 1 297 ? -20.487 -13.287 8.614 1.00 98.38 297 GLN A CA 1
ATOM 2283 C C . GLN A 1 297 ? -20.350 -12.205 7.543 1.00 98.38 297 GLN A C 1
ATOM 2285 O O . GLN A 1 297 ? -19.350 -11.498 7.494 1.00 98.38 297 GLN A O 1
ATOM 2290 N N . ALA A 1 298 ? -21.364 -12.052 6.690 1.00 97.94 298 ALA A N 1
ATOM 2291 C CA . ALA A 1 298 ? -21.409 -10.929 5.761 1.00 97.94 298 ALA A CA 1
ATOM 2292 C C . ALA A 1 298 ? -21.614 -9.626 6.547 1.00 97.94 298 ALA A C 1
ATOM 2294 O O . ALA A 1 298 ? -22.616 -9.500 7.248 1.00 97.94 298 ALA A O 1
ATOM 2295 N N . GLN A 1 299 ? -20.665 -8.697 6.451 1.00 97.00 299 GLN A N 1
ATOM 2296 C CA . GLN A 1 299 ? -20.696 -7.412 7.148 1.00 97.00 299 GLN A CA 1
ATOM 2297 C C . GLN A 1 299 ? -19.787 -6.403 6.440 1.00 97.00 299 GLN A C 1
ATOM 2299 O O . GLN A 1 299 ? -18.666 -6.729 6.045 1.00 97.00 299 GLN A O 1
ATOM 2304 N N . SER A 1 300 ? -20.250 -5.158 6.332 1.00 95.62 300 SER A N 1
ATOM 2305 C CA . SER A 1 300 ? -19.402 -4.019 5.981 1.00 95.62 300 SER A CA 1
ATOM 2306 C C . SER A 1 300 ? -18.860 -3.371 7.253 1.00 95.62 300 SER A C 1
ATOM 2308 O O . SER A 1 300 ? -19.629 -2.997 8.132 1.00 95.62 300 SER A O 1
ATOM 2310 N N . PHE A 1 301 ? -17.547 -3.168 7.356 1.00 96.50 301 PHE A N 1
ATOM 2311 C CA . PHE A 1 301 ? -16.953 -2.415 8.473 1.00 96.50 301 PHE A CA 1
ATOM 2312 C C . PHE A 1 301 ? -17.242 -0.900 8.412 1.00 96.50 301 PHE A C 1
ATOM 2314 O O . PHE A 1 301 ? -16.771 -0.153 9.260 1.00 96.50 301 PHE A O 1
ATOM 2321 N N . LEU A 1 302 ? -17.960 -0.434 7.383 1.00 95.31 302 LEU A N 1
ATOM 2322 C CA . LEU A 1 302 ? -18.470 0.940 7.278 1.00 95.31 302 LEU A CA 1
ATOM 2323 C C . LEU A 1 302 ? -19.886 1.080 7.854 1.00 95.31 302 LEU A C 1
ATOM 2325 O O . LEU A 1 302 ? -20.409 2.188 7.932 1.00 95.31 302 LEU A O 1
ATOM 2329 N N . GLU A 1 303 ? -20.522 -0.039 8.194 1.00 96.44 303 GLU A N 1
ATOM 2330 C CA . GLU A 1 303 ? -21.829 -0.092 8.842 1.00 96.44 303 GLU A CA 1
ATOM 2331 C C . GLU A 1 303 ? -21.646 -0.420 10.329 1.00 96.44 303 GLU A C 1
ATOM 2333 O O . GLU A 1 303 ? -20.684 -1.120 10.666 1.00 96.44 303 GLU A O 1
ATOM 2338 N N . PRO A 1 304 ? -22.557 0.034 11.216 1.00 98.12 304 PRO A N 1
ATOM 2339 C CA . PRO A 1 304 ? -22.465 -0.227 12.649 1.00 98.12 304 PRO A CA 1
ATOM 2340 C C . PRO A 1 304 ? -22.187 -1.701 12.956 1.00 98.12 304 PRO A C 1
ATOM 2342 O O . PRO A 1 304 ? -22.917 -2.580 12.495 1.00 98.12 304 PRO A O 1
ATOM 2345 N N . GLN A 1 305 ? -21.135 -1.966 13.730 1.00 97.62 305 GLN A N 1
ATOM 2346 C CA . GLN A 1 305 ? -20.670 -3.316 14.032 1.00 97.62 305 GLN A CA 1
ATOM 2347 C C . GLN A 1 305 ? -21.752 -4.105 14.801 1.00 97.62 305 GLN A C 1
ATOM 2349 O O . GLN A 1 305 ? -22.086 -3.737 15.930 1.00 97.62 305 GLN A O 1
ATOM 2354 N N . PRO A 1 306 ? -22.295 -5.204 14.236 1.00 96.81 306 PRO A N 1
ATOM 2355 C CA . PRO A 1 306 ? -23.413 -5.926 14.847 1.00 96.81 306 PRO A CA 1
ATOM 2356 C C . PRO A 1 306 ? -23.007 -6.890 15.968 1.00 96.81 306 PRO A C 1
ATOM 2358 O O . PRO A 1 306 ? -23.871 -7.358 16.713 1.00 96.81 306 PRO A O 1
ATOM 2361 N N . VAL A 1 307 ? -21.727 -7.254 16.072 1.00 97.38 307 VAL A N 1
ATOM 2362 C CA . VAL A 1 307 ? -21.248 -8.267 17.020 1.00 97.38 307 VAL A CA 1
ATOM 2363 C C . VAL A 1 307 ? -20.531 -7.608 18.186 1.00 97.38 307 VAL A C 1
ATOM 2365 O O . VAL A 1 307 ? -19.554 -6.902 17.979 1.00 97.38 307 VAL A O 1
ATOM 2368 N N . LEU A 1 308 ? -20.959 -7.921 19.411 1.00 97.50 308 LEU A N 1
ATOM 2369 C CA . LEU A 1 308 ? -20.209 -7.606 20.627 1.00 97.50 308 LEU A CA 1
ATOM 2370 C C . LEU A 1 308 ? -19.101 -8.646 20.835 1.00 97.50 308 LEU A C 1
ATOM 2372 O O . LEU A 1 308 ? -19.391 -9.825 21.048 1.00 97.50 308 LEU A O 1
ATOM 2376 N N . ALA A 1 309 ? -17.846 -8.211 20.797 1.00 97.81 309 ALA A N 1
ATOM 2377 C CA . ALA A 1 309 ? -16.672 -9.057 20.965 1.00 97.81 309 ALA A CA 1
ATOM 2378 C C . ALA A 1 309 ? -15.632 -8.438 21.908 1.00 97.81 309 ALA A C 1
ATOM 2380 O O . ALA A 1 309 ? -15.615 -7.233 22.175 1.00 97.81 309 ALA A O 1
ATOM 2381 N N . ASP A 1 310 ? -14.738 -9.289 22.414 1.00 98.25 310 ASP A N 1
ATOM 2382 C CA . ASP A 1 310 ? -13.616 -8.847 23.238 1.00 98.25 310 ASP A CA 1
ATOM 2383 C C . ASP A 1 310 ? -12.538 -8.150 22.391 1.00 98.25 310 ASP A C 1
ATOM 2385 O O . ASP A 1 310 ? -11.837 -7.270 22.890 1.00 98.25 310 ASP A O 1
ATOM 2389 N N . VAL A 1 311 ? -12.381 -8.564 21.127 1.00 98.25 311 VAL A N 1
ATOM 2390 C CA . VAL A 1 311 ? -11.328 -8.088 20.222 1.00 98.25 311 VAL A CA 1
ATOM 2391 C C . VAL A 1 311 ? -11.873 -7.850 18.818 1.00 98.25 311 VAL A C 1
ATOM 2393 O O . VAL A 1 311 ? -12.540 -8.718 18.260 1.00 98.25 311 VAL A O 1
ATOM 2396 N N . TYR A 1 312 ? -11.503 -6.720 18.224 1.00 98.56 312 TYR A N 1
ATOM 2397 C CA . TYR A 1 312 ? -11.734 -6.401 16.816 1.00 98.56 312 TYR A CA 1
ATOM 2398 C C . TYR A 1 312 ? -10.387 -6.243 16.118 1.00 98.56 312 TYR A C 1
ATOM 2400 O O . TYR A 1 312 ? -9.571 -5.404 16.501 1.00 98.56 312 TYR A O 1
ATOM 2408 N N . LEU A 1 313 ? -10.133 -7.088 15.127 1.00 97.19 313 LEU A N 1
ATOM 2409 C CA . LEU A 1 313 ? -8.889 -7.135 14.374 1.00 97.19 313 LEU A CA 1
ATOM 2410 C C . LEU A 1 313 ? -9.100 -6.501 13.000 1.00 97.19 313 LEU A C 1
ATOM 2412 O O . LEU A 1 313 ? -9.989 -6.910 12.261 1.00 97.19 313 LEU A O 1
ATOM 2416 N N . PHE A 1 314 ? -8.238 -5.556 12.644 1.00 96.31 314 PHE A N 1
ATOM 2417 C CA . PHE A 1 314 ? -8.149 -4.974 11.310 1.00 96.31 314 PHE A CA 1
ATOM 2418 C C . PHE A 1 314 ? -6.756 -5.243 10.760 1.00 96.31 314 PHE A C 1
ATOM 2420 O O . PHE A 1 314 ? -5.763 -4.736 11.280 1.00 96.31 314 PHE A O 1
ATOM 2427 N N . ARG A 1 315 ? -6.649 -6.051 9.707 1.00 91.00 315 ARG A N 1
ATOM 2428 C CA . ARG A 1 315 ? -5.367 -6.299 9.044 1.00 91.00 315 ARG A CA 1
ATOM 2429 C C . ARG A 1 315 ? -5.420 -5.804 7.621 1.00 91.00 315 ARG A C 1
ATOM 2431 O O . ARG A 1 315 ? -6.199 -6.331 6.836 1.00 91.00 315 ARG A O 1
ATOM 2438 N N . MET A 1 316 ? -4.490 -4.921 7.267 1.00 89.12 316 MET A N 1
ATOM 2439 C CA . MET A 1 316 ? -4.350 -4.434 5.898 1.00 89.12 316 MET A CA 1
ATOM 2440 C C . MET A 1 316 ? -5.653 -3.781 5.396 1.00 89.12 316 MET A C 1
ATOM 2442 O O . MET A 1 316 ? -6.047 -3.954 4.244 1.00 89.12 316 MET A O 1
ATOM 2446 N N . VAL A 1 317 ? -6.335 -3.064 6.295 1.00 92.75 317 VAL A N 1
ATOM 2447 C CA . VAL A 1 317 ? -7.619 -2.400 6.048 1.00 92.75 317 VAL A CA 1
ATOM 2448 C C . VAL A 1 317 ? -7.390 -0.902 5.959 1.00 92.75 317 VAL A C 1
ATOM 2450 O O . VAL A 1 317 ? -7.675 -0.314 4.921 1.00 92.75 317 VAL A O 1
ATOM 2453 N N . PHE A 1 318 ? -6.841 -0.278 7.003 1.00 95.81 318 PHE A N 1
ATOM 2454 C CA . PHE A 1 318 ? -6.789 1.179 7.140 1.00 95.81 318 PHE A CA 1
ATOM 2455 C C . PHE A 1 318 ? -5.948 1.862 6.060 1.00 95.81 318 PHE A C 1
ATOM 2457 O O . PHE A 1 318 ? -6.252 2.997 5.692 1.00 95.81 318 PHE A O 1
ATOM 2464 N N . HIS A 1 319 ? -4.933 1.195 5.503 1.00 93.88 319 HIS A N 1
ATOM 2465 C CA . HIS A 1 319 ? -4.138 1.792 4.426 1.00 93.88 319 HIS A CA 1
ATOM 2466 C C . HIS A 1 319 ? -4.898 1.946 3.102 1.00 93.88 319 HIS A C 1
ATOM 2468 O O . HIS A 1 319 ? -4.430 2.671 2.231 1.00 93.88 319 HIS A O 1
ATOM 2474 N N . ASN A 1 320 ? -6.054 1.294 2.937 1.00 92.94 320 ASN A N 1
ATOM 2475 C CA . ASN A 1 320 ? -6.908 1.443 1.755 1.00 92.94 320 ASN A CA 1
ATOM 2476 C C . ASN A 1 320 ? -7.793 2.697 1.810 1.00 92.94 320 ASN A C 1
ATOM 2478 O O . ASN A 1 320 ? -8.449 3.014 0.821 1.00 92.94 320 ASN A O 1
ATOM 2482 N N . TRP A 1 321 ? -7.828 3.391 2.951 1.00 94.25 321 TRP A N 1
ATOM 2483 C CA . TRP A 1 321 ? -8.758 4.486 3.219 1.00 94.25 321 TRP A CA 1
ATOM 2484 C C . TRP A 1 321 ? -8.025 5.789 3.513 1.00 94.25 321 TRP A C 1
ATOM 2486 O O . TRP A 1 321 ? -6.961 5.783 4.145 1.00 94.25 321 TRP A O 1
ATOM 2496 N N . SER A 1 322 ? -8.634 6.903 3.107 1.00 94.25 322 SER A N 1
ATOM 2497 C CA . SER A 1 322 ? -8.220 8.237 3.540 1.00 94.25 322 SER A CA 1
ATOM 2498 C C . SER A 1 322 ? -8.491 8.409 5.035 1.00 94.25 322 SER A C 1
ATOM 2500 O O . SER A 1 322 ? -9.101 7.544 5.667 1.00 94.25 322 SER A O 1
ATOM 2502 N N . ASP A 1 323 ? -8.047 9.513 5.634 1.00 94.19 323 ASP A N 1
ATOM 2503 C CA . ASP A 1 323 ? -8.314 9.773 7.055 1.00 94.19 323 ASP A CA 1
ATOM 2504 C C . ASP A 1 323 ? -9.822 9.895 7.324 1.00 94.19 323 ASP A C 1
ATOM 2506 O O . ASP A 1 323 ? -10.321 9.322 8.291 1.00 94.19 323 ASP A O 1
ATOM 2510 N N . ALA A 1 324 ? -10.578 10.504 6.406 1.00 93.44 324 ALA A N 1
ATOM 2511 C CA . ALA A 1 324 ? -12.039 10.556 6.459 1.00 93.44 324 ALA A CA 1
ATOM 2512 C C . ALA A 1 324 ? -12.682 9.160 6.427 1.00 93.44 324 ALA A C 1
ATOM 2514 O O . ALA A 1 324 ? -13.562 8.843 7.232 1.00 93.44 324 ALA A O 1
ATOM 2515 N N . GLY A 1 325 ? -12.227 8.300 5.509 1.00 94.12 325 GLY A N 1
ATOM 2516 C CA . GLY A 1 325 ? -12.700 6.921 5.408 1.00 94.12 325 GLY A CA 1
ATOM 2517 C C . GLY A 1 325 ? -12.349 6.099 6.648 1.00 94.12 325 GLY A C 1
ATOM 2518 O O . GLY A 1 325 ? -13.195 5.386 7.183 1.00 94.12 325 GLY A O 1
ATOM 2519 N N . ALA A 1 326 ? -11.128 6.251 7.154 1.00 96.88 326 ALA A N 1
ATOM 2520 C CA . ALA A 1 326 ? -10.653 5.574 8.349 1.00 96.88 326 ALA A CA 1
ATOM 2521 C C . ALA A 1 326 ? -11.436 5.987 9.608 1.00 96.88 326 ALA A C 1
ATOM 2523 O O . ALA A 1 326 ? -11.821 5.115 10.388 1.00 96.88 326 ALA A O 1
ATOM 2524 N N . ARG A 1 327 ? -11.761 7.279 9.771 1.00 96.44 327 ARG A N 1
ATOM 2525 C CA . ARG A 1 327 ? -12.646 7.754 10.850 1.00 96.44 327 ARG A CA 1
ATOM 2526 C C . ARG A 1 327 ? -14.019 7.085 10.791 1.00 96.44 327 ARG A C 1
ATOM 2528 O O . ARG A 1 327 ? -14.498 6.624 11.821 1.00 96.44 327 ARG A O 1
ATOM 2535 N N . ARG A 1 328 ? -14.614 6.932 9.598 1.00 96.44 328 ARG A N 1
ATOM 2536 C CA . ARG A 1 328 ? -15.906 6.227 9.433 1.00 96.44 328 ARG A CA 1
ATOM 2537 C C . ARG A 1 328 ? -15.846 4.764 9.867 1.00 96.44 328 ARG A C 1
ATOM 2539 O O . ARG A 1 328 ? -16.809 4.277 10.449 1.00 96.44 328 ARG A O 1
ATOM 2546 N N . ILE A 1 329 ? -14.731 4.075 9.623 1.00 98.12 329 ILE A N 1
ATOM 2547 C CA . ILE A 1 329 ? -14.529 2.692 10.092 1.00 98.12 329 ILE A CA 1
ATOM 2548 C C . ILE A 1 329 ? -14.522 2.640 11.625 1.00 98.12 329 ILE A C 1
ATOM 2550 O O . ILE A 1 329 ? -15.174 1.785 12.219 1.00 98.12 329 ILE A O 1
ATOM 2554 N N . ILE A 1 330 ? -13.809 3.566 12.272 1.00 98.44 330 ILE A N 1
ATOM 2555 C CA . ILE A 1 330 ? -13.730 3.626 13.739 1.00 98.44 330 ILE A CA 1
ATOM 2556 C C . ILE A 1 330 ? -15.100 3.990 14.329 1.00 98.44 330 ILE A C 1
ATOM 2558 O O . ILE A 1 330 ? -15.557 3.324 15.253 1.00 98.44 330 ILE A O 1
ATOM 2562 N N . GLN A 1 331 ? -15.806 4.962 13.742 1.00 98.12 331 GLN A N 1
ATOM 2563 C CA . GLN A 1 331 ? -17.170 5.349 14.133 1.00 98.12 331 GLN A CA 1
ATOM 2564 C C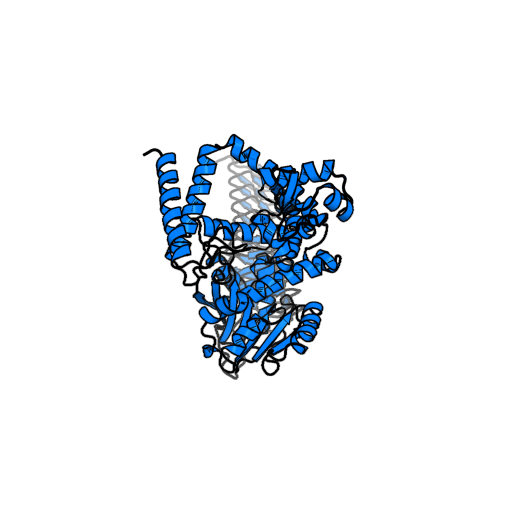 . GLN A 1 331 ? -18.154 4.176 14.051 1.00 98.12 331 GLN A C 1
ATOM 2566 O O . GLN A 1 331 ? -18.935 3.948 14.973 1.00 98.12 331 GLN A O 1
ATOM 2571 N N . ALA A 1 332 ? -18.092 3.394 12.972 1.00 98.31 332 ALA A N 1
ATOM 2572 C CA . ALA A 1 332 ? -18.918 2.205 12.795 1.00 98.31 332 ALA A CA 1
ATOM 2573 C C . ALA A 1 332 ? -18.641 1.124 13.857 1.00 98.31 332 ALA A C 1
ATOM 2575 O O . ALA A 1 332 ? -19.519 0.318 14.166 1.00 98.31 332 ALA A O 1
ATOM 2576 N N . LEU A 1 333 ? -17.445 1.112 14.449 1.00 98.44 333 LEU A N 1
ATOM 2577 C CA . LEU A 1 333 ? -17.074 0.167 15.496 1.00 98.44 333 LEU A CA 1
ATOM 2578 C C . LEU A 1 333 ? -17.606 0.553 16.886 1.00 98.44 333 LEU A C 1
ATOM 2580 O O . LEU A 1 333 ? -17.906 -0.344 17.677 1.00 98.44 333 LEU A O 1
ATOM 2584 N N . LEU A 1 334 ? -17.742 1.852 17.181 1.00 96.62 334 LEU A N 1
ATOM 2585 C CA . LEU A 1 334 ? -18.055 2.364 18.527 1.00 96.62 334 LEU A CA 1
ATOM 2586 C C . LEU A 1 334 ? -19.248 1.681 19.217 1.00 96.62 334 LEU A C 1
ATOM 2588 O O . LEU A 1 334 ? -19.097 1.292 20.377 1.00 96.62 334 LEU A O 1
ATOM 2592 N N . PRO A 1 335 ? -20.395 1.426 18.546 1.00 95.19 335 PRO A N 1
ATOM 2593 C CA . PRO A 1 335 ? -21.555 0.805 19.193 1.00 95.19 335 PRO A CA 1
ATOM 2594 C C . PRO A 1 335 ? -21.278 -0.585 19.787 1.00 95.19 335 PRO A C 1
ATOM 2596 O O . PRO A 1 335 ? -22.017 -1.053 20.660 1.00 95.19 335 PRO A O 1
ATOM 2599 N N . ALA A 1 336 ? -20.225 -1.253 19.311 1.00 97.19 336 ALA A N 1
ATOM 2600 C CA . ALA A 1 336 ? -19.854 -2.595 19.725 1.00 97.19 336 ALA A CA 1
ATOM 2601 C C . ALA A 1 336 ? -18.747 -2.635 20.794 1.00 97.19 336 ALA A C 1
ATOM 2603 O O . ALA A 1 336 ? -18.425 -3.713 21.310 1.00 97.19 336 ALA A O 1
ATOM 2604 N N . LEU A 1 337 ? -18.163 -1.487 21.149 1.00 96.62 337 LEU A N 1
ATOM 2605 C CA . LEU A 1 337 ? -17.132 -1.403 22.177 1.00 96.62 337 LEU A CA 1
ATOM 2606 C C . LEU A 1 337 ? -17.742 -1.526 23.579 1.00 96.62 337 LEU A C 1
ATOM 2608 O O . LEU A 1 337 ? -18.795 -0.972 23.905 1.00 96.62 337 LEU A O 1
ATOM 2612 N N . ARG A 1 338 ? -17.067 -2.297 24.430 1.00 95.94 338 ARG A N 1
ATOM 2613 C CA . ARG A 1 338 ? -17.369 -2.473 25.854 1.00 95.94 338 ARG A CA 1
ATOM 2614 C C . ARG A 1 338 ? -16.113 -2.179 26.667 1.00 95.94 338 ARG A C 1
ATOM 2616 O O . ARG A 1 338 ? -15.019 -2.300 26.118 1.00 95.94 338 ARG A O 1
ATOM 2623 N N . PRO A 1 339 ? -16.221 -1.796 27.952 1.00 96.88 339 PRO A N 1
ATOM 2624 C CA . PRO A 1 339 ? -15.041 -1.586 28.785 1.00 96.88 339 PRO A CA 1
ATOM 2625 C C . PRO A 1 339 ? -14.078 -2.781 28.690 1.00 96.88 339 PRO A C 1
ATOM 2627 O O . PRO A 1 339 ? -14.452 -3.920 28.974 1.00 96.88 339 PRO A O 1
ATOM 2630 N N . GLY A 1 340 ? -12.844 -2.530 28.253 1.00 95.88 340 GLY A N 1
ATOM 2631 C CA . GLY A 1 340 ? -11.822 -3.554 28.027 1.00 95.88 340 GLY A CA 1
ATOM 2632 C C . GLY A 1 340 ? -11.810 -4.206 26.637 1.00 95.88 340 GLY A C 1
ATOM 2633 O O . GLY A 1 340 ? -10.905 -5.008 26.387 1.00 95.88 340 GLY A O 1
ATOM 2634 N N . SER A 1 341 ? -12.741 -3.869 25.735 1.00 97.81 341 SER A N 1
ATOM 2635 C CA . SER A 1 341 ? -12.671 -4.251 24.317 1.00 97.81 341 SER A CA 1
ATOM 2636 C C . SER A 1 341 ? -11.356 -3.769 23.716 1.00 97.81 341 SER A C 1
ATOM 2638 O O . SER A 1 341 ? -10.909 -2.651 23.986 1.00 97.81 341 SER A O 1
ATOM 2640 N N . ARG A 1 342 ? -10.735 -4.615 22.894 1.00 97.88 342 ARG A N 1
ATOM 2641 C CA . ARG A 1 342 ? -9.457 -4.321 22.244 1.00 97.88 342 ARG A CA 1
ATOM 2642 C C . ARG A 1 342 ? -9.648 -4.120 20.752 1.00 97.88 342 ARG A C 1
ATOM 2644 O O . ARG A 1 342 ? -10.349 -4.901 20.111 1.00 97.88 342 ARG A O 1
ATOM 2651 N N . VAL A 1 343 ? -8.966 -3.131 20.195 1.00 98.31 343 VAL A N 1
ATOM 2652 C CA . VAL A 1 343 ? -8.854 -2.941 18.749 1.00 98.31 343 VAL A CA 1
ATOM 2653 C C . VAL A 1 343 ? -7.410 -3.187 18.359 1.00 98.31 343 VAL A C 1
ATOM 2655 O O . VAL A 1 343 ? -6.506 -2.513 18.849 1.00 98.31 343 VAL A O 1
ATOM 2658 N N . ILE A 1 344 ? -7.188 -4.183 17.508 1.00 96.75 344 ILE A N 1
ATOM 2659 C CA . ILE A 1 344 ? -5.861 -4.592 17.057 1.00 96.75 344 ILE A CA 1
ATOM 2660 C C . ILE A 1 344 ? -5.741 -4.264 15.572 1.00 96.75 344 ILE A C 1
ATOM 2662 O O . ILE A 1 344 ? -6.528 -4.753 14.766 1.00 96.75 344 ILE A O 1
ATOM 2666 N N . CYS A 1 345 ? -4.735 -3.476 15.205 1.00 95.25 345 CYS A N 1
ATOM 2667 C CA . CYS A 1 345 ? -4.438 -3.140 13.816 1.00 95.25 345 CYS A CA 1
ATOM 2668 C C . CYS A 1 345 ? -3.114 -3.768 13.371 1.00 95.25 345 CYS A C 1
ATOM 2670 O O . CYS A 1 345 ? -2.093 -3.637 14.051 1.00 95.25 345 CYS A O 1
ATOM 2672 N N . VAL A 1 346 ? -3.122 -4.417 12.206 1.00 91.88 346 VAL A N 1
ATOM 2673 C CA . VAL A 1 346 ? -1.943 -4.996 11.549 1.00 91.88 346 VAL A CA 1
ATOM 2674 C C . VAL A 1 346 ? -1.733 -4.296 10.214 1.00 91.88 346 VAL A C 1
ATOM 2676 O O . VAL A 1 346 ? -2.397 -4.620 9.231 1.00 91.88 346 VAL A O 1
ATOM 2679 N N . GLU A 1 347 ? -0.812 -3.338 10.180 1.00 90.81 347 GLU A N 1
ATOM 2680 C CA . GLU A 1 347 ? -0.655 -2.404 9.059 1.00 90.81 347 GLU A CA 1
ATOM 2681 C C . GLU A 1 347 ? 0.815 -2.168 8.703 1.00 90.81 347 GLU A C 1
ATOM 2683 O O . GLU A 1 347 ? 1.720 -2.379 9.515 1.00 90.81 347 GLU A O 1
ATOM 2688 N N . TYR A 1 348 ? 1.066 -1.666 7.494 1.00 89.50 348 TYR A N 1
ATOM 2689 C CA . TYR A 1 348 ? 2.305 -0.933 7.247 1.00 89.50 348 TYR A CA 1
ATOM 2690 C C . TYR A 1 348 ? 2.267 0.378 8.034 1.00 89.50 348 TYR A C 1
ATOM 2692 O O . TYR A 1 348 ? 1.290 1.118 7.965 1.00 89.50 348 TYR A O 1
ATOM 2700 N N . VAL A 1 349 ? 3.344 0.661 8.764 1.00 92.12 349 VAL A N 1
ATOM 2701 C CA . VAL A 1 349 ? 3.520 1.929 9.478 1.00 92.12 349 VAL A CA 1
ATOM 2702 C C . VAL A 1 349 ? 4.702 2.649 8.854 1.00 92.12 349 VAL A C 1
ATOM 2704 O O . VAL A 1 349 ? 5.798 2.088 8.753 1.00 92.12 349 VAL A O 1
ATOM 2707 N N . MET A 1 350 ? 4.456 3.869 8.386 1.00 93.31 350 MET A N 1
ATOM 2708 C CA . MET A 1 350 ? 5.462 4.708 7.752 1.00 93.31 350 MET A CA 1
ATOM 2709 C C . MET A 1 350 ? 6.538 5.074 8.786 1.00 93.31 350 MET A C 1
ATOM 2711 O O . MET A 1 350 ? 6.200 5.576 9.862 1.00 93.31 350 MET A O 1
ATOM 2715 N N . PRO A 1 351 ? 7.830 4.810 8.519 1.00 90.12 351 PRO A N 1
ATOM 2716 C CA . PRO A 1 351 ? 8.891 5.361 9.346 1.00 90.12 351 PRO A CA 1
ATOM 2717 C C . PRO A 1 351 ? 9.020 6.870 9.091 1.00 90.12 351 PRO A C 1
ATOM 2719 O O . PRO A 1 351 ? 8.908 7.291 7.933 1.00 90.12 351 PRO A O 1
ATOM 2722 N N . PRO A 1 352 ? 9.345 7.672 10.120 1.00 89.88 352 PRO A N 1
ATOM 2723 C CA . PRO A 1 352 ? 9.745 9.053 9.903 1.00 89.88 352 PRO A CA 1
ATOM 2724 C C . PRO A 1 352 ? 10.901 9.143 8.900 1.00 89.88 352 PRO A C 1
ATOM 2726 O O . PRO A 1 352 ? 11.737 8.239 8.782 1.00 89.88 352 PRO A O 1
ATOM 2729 N N . ILE A 1 353 ? 10.955 10.250 8.161 1.00 88.38 353 ILE A N 1
ATOM 2730 C CA . ILE A 1 353 ? 11.935 10.415 7.086 1.00 88.38 353 ILE A CA 1
ATOM 2731 C C . ILE A 1 353 ? 13.373 10.232 7.598 1.00 88.38 353 ILE A C 1
ATOM 2733 O O . ILE A 1 353 ? 13.804 10.880 8.553 1.00 88.38 353 ILE A O 1
ATOM 2737 N N . GLY A 1 354 ? 14.127 9.330 6.965 1.00 87.12 354 GLY A N 1
ATOM 2738 C CA . GLY A 1 354 ? 15.530 9.084 7.299 1.00 87.12 354 GLY A CA 1
ATOM 2739 C C . GLY A 1 354 ? 15.785 8.250 8.560 1.00 87.12 354 GLY A C 1
ATOM 2740 O O . GLY A 1 354 ? 16.950 8.064 8.913 1.00 87.12 354 GLY A O 1
ATOM 2741 N N . THR A 1 355 ? 14.759 7.714 9.233 1.00 87.88 355 THR A N 1
ATOM 2742 C CA . THR A 1 355 ? 14.958 6.834 10.407 1.00 87.88 355 THR A CA 1
ATOM 2743 C C . THR A 1 355 ? 15.070 5.352 10.050 1.00 87.88 355 THR A C 1
ATOM 2745 O O . THR A 1 355 ? 15.361 4.529 10.916 1.00 87.88 355 THR A O 1
ATOM 2748 N N . ALA A 1 356 ? 14.824 4.991 8.791 1.00 86.50 356 ALA A N 1
ATOM 2749 C CA . ALA A 1 356 ? 14.870 3.623 8.288 1.00 86.50 356 ALA A CA 1
ATOM 2750 C C . ALA A 1 356 ? 15.959 3.449 7.216 1.00 86.50 356 ALA A C 1
ATOM 2752 O O . ALA A 1 356 ? 16.395 4.433 6.612 1.00 86.50 356 ALA A O 1
ATOM 2753 N N . PRO A 1 357 ? 16.390 2.206 6.915 1.00 86.31 357 PRO A N 1
ATOM 2754 C CA . PRO A 1 357 ? 17.233 1.952 5.754 1.00 86.31 357 PRO A CA 1
ATOM 2755 C C . PRO A 1 357 ? 16.592 2.538 4.490 1.00 86.31 357 PRO A C 1
ATOM 2757 O O . PRO A 1 357 ? 15.437 2.243 4.185 1.00 86.31 357 PRO A O 1
ATOM 2760 N N . SER A 1 358 ? 17.342 3.355 3.745 1.00 86.50 358 SER A N 1
ATOM 2761 C CA . SER A 1 358 ? 16.800 4.191 2.660 1.00 86.50 358 SER A CA 1
ATOM 2762 C C . SER A 1 358 ? 15.976 3.410 1.629 1.00 86.50 358 SER A C 1
ATOM 2764 O O . SER A 1 358 ? 14.928 3.877 1.183 1.00 86.50 358 SER A O 1
ATOM 2766 N N . TYR A 1 359 ? 16.407 2.198 1.266 1.00 85.56 359 TYR A N 1
ATOM 2767 C CA . TYR A 1 359 ? 15.660 1.378 0.313 1.00 85.56 359 TYR A CA 1
ATOM 2768 C C . TYR A 1 359 ? 14.384 0.760 0.912 1.00 85.56 359 TYR A C 1
ATO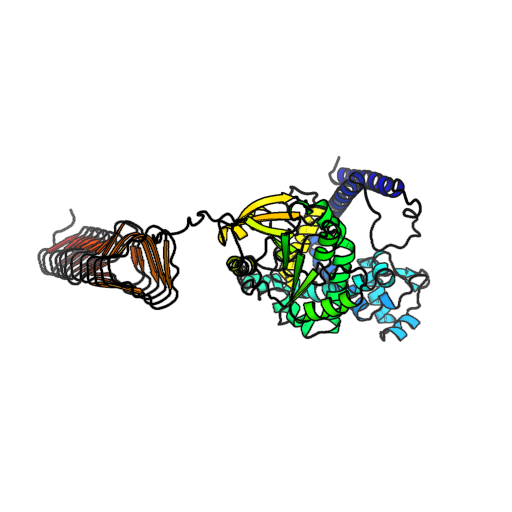M 2770 O O . TYR A 1 359 ? 13.390 0.614 0.203 1.00 85.56 359 TYR A O 1
ATOM 2778 N N . ALA A 1 360 ? 14.384 0.422 2.203 1.00 84.38 360 ALA A N 1
ATOM 2779 C CA . ALA A 1 360 ? 13.179 -0.031 2.892 1.00 84.38 360 ALA A CA 1
ATOM 2780 C C . ALA A 1 360 ? 12.158 1.111 3.026 1.00 84.38 360 ALA A C 1
ATOM 2782 O O . ALA A 1 360 ? 10.984 0.915 2.729 1.00 84.38 360 ALA A O 1
ATOM 2783 N N . GLU A 1 361 ? 12.609 2.325 3.362 1.00 89.06 361 GLU A N 1
ATOM 2784 C CA . GLU A 1 361 ? 11.756 3.523 3.354 1.00 89.06 361 GLU A CA 1
ATOM 2785 C C . GLU A 1 361 ? 11.168 3.783 1.957 1.00 89.06 361 GLU A C 1
ATOM 2787 O O . GLU A 1 361 ? 9.965 3.997 1.807 1.00 89.06 361 GLU A O 1
ATOM 2792 N N . LEU A 1 362 ? 11.997 3.695 0.910 1.00 88.94 362 LEU A N 1
ATOM 2793 C CA . LEU A 1 362 ? 11.554 3.807 -0.482 1.00 88.94 362 LEU A CA 1
ATOM 2794 C C . LEU A 1 362 ? 10.457 2.788 -0.826 1.00 88.94 362 LEU A C 1
ATOM 2796 O O . LEU A 1 362 ? 9.534 3.127 -1.567 1.00 88.94 362 LEU A O 1
ATOM 2800 N N . ALA A 1 363 ? 10.572 1.546 -0.350 1.00 86.88 363 ALA A N 1
ATOM 2801 C CA . ALA A 1 363 ? 9.563 0.518 -0.583 1.00 86.88 363 ALA A CA 1
ATOM 2802 C C . ALA A 1 363 ? 8.225 0.918 0.060 1.00 86.88 363 ALA A C 1
ATOM 2804 O O . ALA A 1 363 ? 7.225 0.997 -0.652 1.00 86.88 363 ALA A O 1
ATOM 2805 N N . THR A 1 364 ? 8.231 1.294 1.342 1.00 88.75 364 THR A N 1
ATOM 2806 C CA . THR A 1 364 ? 7.025 1.732 2.067 1.00 88.75 364 THR A CA 1
ATOM 2807 C C . THR A 1 364 ? 6.372 2.961 1.426 1.00 88.75 364 THR A C 1
ATOM 2809 O O . THR A 1 364 ? 5.159 2.984 1.242 1.00 88.75 364 THR A O 1
ATOM 2812 N N . ARG A 1 365 ? 7.152 3.958 0.985 1.00 91.75 365 ARG A N 1
ATOM 2813 C CA . ARG A 1 365 ? 6.616 5.141 0.277 1.00 91.75 365 ARG A CA 1
ATOM 2814 C C . ARG A 1 365 ? 6.040 4.818 -1.104 1.00 91.75 365 ARG A C 1
ATOM 2816 O O . ARG A 1 365 ? 5.124 5.487 -1.570 1.00 91.75 365 ARG A O 1
ATOM 2823 N N . ARG A 1 366 ? 6.557 3.794 -1.787 1.00 91.69 366 ARG A N 1
ATOM 2824 C CA . ARG A 1 366 ? 5.962 3.315 -3.047 1.00 91.69 366 ARG A CA 1
ATOM 2825 C C . ARG A 1 366 ? 4.623 2.630 -2.813 1.00 91.69 366 ARG A C 1
ATOM 2827 O O . ARG A 1 366 ? 3.735 2.797 -3.644 1.00 91.69 366 ARG A O 1
ATOM 2834 N N . LEU A 1 367 ? 4.493 1.879 -1.719 1.00 90.38 367 LEU A N 1
ATOM 2835 C CA . LEU A 1 367 ? 3.212 1.313 -1.311 1.00 90.38 367 LEU A CA 1
ATOM 2836 C C . LEU A 1 367 ? 2.209 2.420 -0.997 1.00 90.38 367 LEU A C 1
ATOM 2838 O O . LEU A 1 367 ? 1.110 2.385 -1.533 1.00 90.38 367 LEU A O 1
ATOM 2842 N N . ASP A 1 368 ? 2.610 3.423 -0.220 1.00 94.06 368 ASP A N 1
ATOM 2843 C CA . ASP A 1 368 ? 1.776 4.592 0.074 1.00 94.06 368 ASP A CA 1
ATOM 2844 C C . ASP A 1 368 ? 1.248 5.260 -1.204 1.00 94.06 368 ASP A C 1
ATOM 2846 O O . ASP A 1 368 ? 0.042 5.342 -1.422 1.00 94.06 368 ASP A O 1
ATOM 2850 N N . ASN A 1 369 ? 2.145 5.590 -2.138 1.00 94.81 369 ASN A N 1
ATOM 2851 C CA . ASN A 1 369 ? 1.758 6.156 -3.429 1.00 94.81 369 ASN A CA 1
ATOM 2852 C C . ASN A 1 369 ? 0.825 5.235 -4.238 1.00 94.81 369 ASN A C 1
ATOM 2854 O O . ASN A 1 369 ? -0.068 5.716 -4.937 1.00 94.81 369 ASN A O 1
ATOM 2858 N N . MET A 1 370 ? 1.022 3.914 -4.172 1.00 93.31 370 MET A N 1
ATOM 2859 C CA . MET A 1 370 ? 0.135 2.947 -4.823 1.00 93.31 370 MET A CA 1
ATOM 2860 C C . MET A 1 370 ? -1.268 2.988 -4.208 1.00 93.31 370 MET A C 1
ATOM 2862 O O . MET A 1 370 ? -2.246 3.056 -4.953 1.00 93.31 370 MET A O 1
ATOM 2866 N N . MET A 1 371 ? -1.367 2.988 -2.877 1.00 93.56 371 MET A N 1
ATOM 2867 C CA . MET A 1 371 ? -2.645 3.034 -2.162 1.00 93.56 371 MET A CA 1
ATOM 2868 C C . MET A 1 371 ? -3.375 4.354 -2.418 1.00 93.56 371 MET A C 1
ATOM 2870 O O . MET A 1 371 ? -4.559 4.346 -2.764 1.00 93.56 371 MET A O 1
ATOM 2874 N N . TYR A 1 372 ? -2.658 5.478 -2.370 1.00 95.31 372 TYR A N 1
ATOM 2875 C CA . TYR A 1 372 ? -3.205 6.795 -2.692 1.00 95.31 372 TYR A CA 1
ATOM 2876 C C . TYR A 1 372 ? -3.725 6.856 -4.134 1.00 95.31 372 TYR A C 1
ATOM 2878 O O . TYR A 1 372 ? -4.871 7.238 -4.384 1.00 95.31 372 TYR A O 1
ATOM 2886 N N . THR A 1 373 ? -2.921 6.386 -5.093 1.00 96.00 373 THR A N 1
ATOM 2887 C CA . THR A 1 373 ? -3.280 6.397 -6.518 1.00 96.00 373 THR A CA 1
ATOM 2888 C C . THR A 1 373 ? -4.516 5.548 -6.810 1.00 96.00 373 THR A C 1
ATOM 2890 O O . THR A 1 373 ? -5.399 5.981 -7.553 1.00 96.00 373 THR A O 1
ATOM 2893 N N . LEU A 1 374 ? -4.569 4.326 -6.279 1.00 93.75 374 LEU A N 1
ATOM 2894 C CA . LEU A 1 374 ? -5.600 3.361 -6.656 1.00 93.75 374 LEU A CA 1
ATOM 2895 C C . LEU A 1 374 ? -6.894 3.528 -5.861 1.00 93.75 374 LEU A C 1
ATOM 2897 O O . LEU A 1 374 ? -7.968 3.211 -6.370 1.00 93.75 374 LEU A O 1
ATOM 2901 N N . MET A 1 375 ? -6.797 3.985 -4.615 1.00 91.81 375 MET A N 1
ATOM 2902 C CA . MET A 1 375 ? -7.882 3.844 -3.644 1.00 91.81 375 MET A CA 1
ATOM 2903 C C . MET A 1 375 ? -8.066 5.056 -2.734 1.00 91.81 375 MET A C 1
ATOM 2905 O O . MET A 1 375 ? -8.905 4.982 -1.845 1.00 91.81 375 MET A O 1
ATOM 2909 N N . LYS A 1 376 ? -7.311 6.152 -2.920 1.00 92.44 376 LYS A N 1
ATOM 2910 C CA . LYS A 1 376 ? -7.242 7.264 -1.948 1.00 92.44 376 LYS A CA 1
ATOM 2911 C C . LYS A 1 376 ? -6.789 6.784 -0.558 1.00 92.44 376 LYS A C 1
ATOM 2913 O O . LYS A 1 376 ? -7.147 7.354 0.465 1.00 92.44 376 LYS A O 1
ATOM 2918 N N . GLY A 1 377 ? -6.031 5.690 -0.528 1.00 93.94 377 GLY A N 1
ATOM 2919 C CA . GLY A 1 377 ? -5.472 5.123 0.688 1.00 93.94 377 GLY A CA 1
ATOM 2920 C C . GLY A 1 377 ? -4.254 5.895 1.190 1.00 93.94 377 GLY A C 1
ATOM 2921 O O . GLY A 1 377 ? -3.699 6.727 0.473 1.00 93.94 377 GLY A O 1
ATOM 2922 N N . LYS A 1 378 ? -3.836 5.599 2.422 1.00 94.44 378 LYS A N 1
ATOM 2923 C CA . LYS A 1 378 ? -2.713 6.260 3.096 1.00 94.44 378 LYS A CA 1
ATOM 2924 C C . LYS A 1 378 ? -1.986 5.293 4.026 1.00 94.44 378 LYS A C 1
ATOM 2926 O O . LYS A 1 378 ? -2.594 4.718 4.932 1.00 94.44 378 LYS A O 1
ATOM 2931 N N . VAL A 1 379 ? -0.678 5.137 3.846 1.00 94.88 379 VAL A N 1
ATOM 2932 C CA . VAL A 1 379 ? 0.197 4.460 4.813 1.00 94.88 379 VAL A CA 1
ATOM 2933 C C . VAL A 1 379 ? 0.656 5.497 5.832 1.00 94.88 379 VAL A C 1
ATOM 2935 O O . VAL A 1 379 ? 1.418 6.403 5.510 1.00 94.88 379 VAL A O 1
ATOM 2938 N N . ARG A 1 380 ? 0.186 5.354 7.070 1.00 95.56 380 ARG A N 1
ATOM 2939 C CA . ARG A 1 380 ? 0.337 6.360 8.128 1.00 95.56 380 ARG A CA 1
ATOM 2940 C C . ARG A 1 380 ? 1.552 6.109 9.010 1.00 95.56 380 ARG A C 1
ATOM 2942 O O . ARG A 1 380 ? 1.959 4.961 9.220 1.00 95.56 380 ARG A O 1
ATOM 2949 N N . GLU A 1 381 ? 2.109 7.175 9.562 1.00 95.44 381 GLU A N 1
ATOM 2950 C CA . GLU A 1 381 ? 3.023 7.119 10.698 1.00 95.44 381 GLU A CA 1
ATOM 2951 C C . GLU A 1 381 ? 2.281 6.692 11.978 1.00 95.44 381 GLU A C 1
ATOM 2953 O O . GLU A 1 381 ? 1.055 6.749 12.078 1.00 95.44 381 GLU A O 1
ATOM 2958 N N . LEU A 1 382 ? 3.029 6.260 12.998 1.00 95.56 382 LEU A N 1
ATOM 2959 C CA . LEU A 1 382 ? 2.433 5.797 14.257 1.00 95.56 382 LEU A CA 1
ATOM 2960 C C . LEU A 1 382 ? 1.620 6.893 14.964 1.00 95.56 382 LEU A C 1
ATOM 2962 O O . LEU A 1 382 ? 0.588 6.594 15.558 1.00 95.56 382 LEU A O 1
ATOM 2966 N N . ASN A 1 383 ? 2.090 8.142 14.939 1.00 96.38 383 ASN A N 1
ATOM 2967 C CA . ASN A 1 383 ? 1.378 9.241 15.590 1.00 96.38 383 ASN A CA 1
ATOM 2968 C C . ASN A 1 383 ? 0.094 9.599 14.840 1.00 96.38 383 ASN A C 1
ATOM 2970 O O . ASN A 1 383 ? -0.931 9.750 15.488 1.00 96.38 383 ASN A O 1
ATOM 2974 N N . GLU A 1 384 ? 0.107 9.579 13.505 1.00 96.62 384 GLU A N 1
ATOM 2975 C CA . GLU A 1 384 ? -1.107 9.763 12.702 1.00 96.62 384 GLU A CA 1
ATOM 2976 C C . GLU A 1 384 ? -2.164 8.691 13.014 1.00 96.62 384 GLU A C 1
ATOM 2978 O O . GLU A 1 384 ? -3.350 8.991 13.065 1.00 96.62 384 GLU A O 1
ATOM 2983 N N . PHE A 1 385 ? -1.760 7.439 13.270 1.00 97.88 385 PHE A N 1
ATOM 2984 C CA . PHE A 1 385 ? -2.693 6.410 13.747 1.00 97.88 385 PHE A CA 1
ATOM 2985 C C . PHE A 1 385 ? -3.259 6.721 15.137 1.00 97.88 385 PHE A C 1
ATOM 2987 O O . PHE A 1 385 ? -4.441 6.491 15.370 1.00 97.88 385 PHE A O 1
ATOM 2994 N N . LYS A 1 386 ? -2.440 7.208 16.075 1.00 97.44 386 LYS A N 1
ATOM 2995 C CA . LYS A 1 386 ? -2.920 7.559 17.421 1.00 97.44 386 LYS A CA 1
ATOM 2996 C C . LYS A 1 386 ? -3.920 8.706 17.362 1.00 97.44 386 LYS A C 1
ATOM 2998 O O . LYS A 1 386 ? -5.022 8.546 17.869 1.00 97.44 386 LYS A O 1
ATOM 3003 N N . GLU A 1 387 ? -3.549 9.786 16.680 1.00 96.69 387 GLU A N 1
ATOM 3004 C CA . GLU A 1 387 ? -4.385 10.969 16.468 1.00 96.69 387 GLU A CA 1
ATOM 3005 C C . GLU A 1 387 ? -5.690 10.601 15.756 1.00 96.69 387 GLU A C 1
ATOM 3007 O O . GLU A 1 387 ? -6.757 11.059 16.147 1.00 96.69 387 GLU A O 1
ATOM 3012 N N . LEU A 1 388 ? -5.638 9.707 14.762 1.00 96.75 388 LEU A N 1
ATOM 3013 C CA . LEU A 1 388 ? -6.827 9.213 14.069 1.00 96.75 388 LEU A CA 1
ATOM 3014 C C . LEU A 1 388 ? -7.827 8.548 15.028 1.00 96.75 388 LEU A C 1
ATOM 3016 O O . LEU A 1 388 ? -9.015 8.852 14.955 1.00 96.75 388 LEU A O 1
ATOM 3020 N N . PHE A 1 389 ? -7.370 7.648 15.902 1.00 97.56 389 PHE A N 1
ATOM 3021 C CA . PHE A 1 389 ? -8.244 6.967 16.865 1.00 97.56 389 PHE A CA 1
ATOM 3022 C C . PHE A 1 389 ? -8.735 7.920 17.960 1.00 97.56 389 PHE A C 1
ATOM 3024 O O . PHE A 1 389 ? -9.934 7.967 18.228 1.00 97.56 389 PHE A O 1
ATOM 3031 N N . GLU A 1 390 ? -7.830 8.717 18.528 1.00 94.25 390 GLU A N 1
ATOM 3032 C CA . GLU A 1 390 ? -8.126 9.702 19.574 1.00 94.25 390 GLU A CA 1
ATOM 3033 C C . GLU A 1 390 ? -9.124 10.769 19.099 1.00 94.25 390 GLU A C 1
ATOM 3035 O O . GLU A 1 390 ? -10.020 11.141 19.848 1.00 94.25 390 GLU A O 1
ATOM 3040 N N . SER A 1 391 ? -9.043 11.193 17.831 1.00 94.62 391 SER A N 1
ATOM 3041 C CA . SER A 1 391 ? -9.977 12.162 17.231 1.00 94.62 391 SER A CA 1
ATOM 3042 C C . SER A 1 391 ? -11.413 11.654 17.075 1.00 94.62 391 SER A C 1
ATOM 3044 O O . SER A 1 391 ? -12.314 12.451 16.829 1.00 94.62 391 SER A O 1
ATOM 3046 N N . VAL A 1 392 ? -11.631 10.339 17.156 1.00 96.62 392 VAL A N 1
ATOM 3047 C CA . VAL A 1 392 ? -12.962 9.726 17.029 1.00 96.62 392 VAL A CA 1
ATOM 3048 C C . VAL A 1 392 ? -13.501 9.299 18.387 1.00 96.62 392 VAL A C 1
ATOM 3050 O O . VAL A 1 392 ? -14.695 9.431 18.630 1.00 96.62 392 VAL A O 1
ATOM 3053 N N . GLU A 1 393 ? -12.642 8.745 19.241 1.00 95.31 393 GLU A N 1
ATOM 3054 C CA . GLU A 1 393 ? -13.020 8.202 20.542 1.00 95.31 393 GLU A CA 1
ATOM 3055 C C . GLU A 1 393 ? -11.816 8.274 21.501 1.00 95.31 393 GLU A C 1
ATOM 3057 O O . GLU A 1 393 ? -10.949 7.392 21.471 1.00 95.31 393 GLU A O 1
ATOM 3062 N N . PRO A 1 394 ? -11.731 9.313 22.350 1.00 94.25 394 PRO A N 1
ATOM 3063 C CA . PRO A 1 394 ? -10.628 9.494 23.294 1.00 94.25 394 PRO A CA 1
ATOM 3064 C C . PRO A 1 394 ? -10.482 8.353 24.313 1.00 94.25 394 PRO A C 1
ATOM 3066 O O . PRO A 1 394 ? -9.371 8.078 24.778 1.00 94.25 394 PRO A O 1
ATOM 3069 N N . ASP A 1 395 ? -11.570 7.642 24.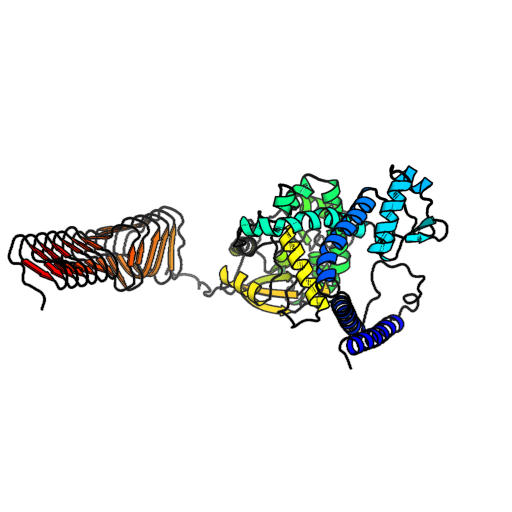639 1.00 95.00 395 ASP A N 1
ATOM 3070 C CA . ASP A 1 395 ? -11.526 6.510 25.569 1.00 95.00 395 ASP A CA 1
ATOM 3071 C C . ASP A 1 395 ? -10.990 5.222 24.901 1.00 95.00 395 ASP A C 1
ATOM 3073 O O . ASP A 1 395 ? -10.706 4.232 25.587 1.00 95.00 395 ASP A O 1
ATOM 3077 N N . LEU A 1 396 ? -10.770 5.200 23.578 1.00 96.31 396 LEU A N 1
ATOM 3078 C CA . LEU A 1 396 ? -9.941 4.189 22.913 1.00 96.31 396 LEU A CA 1
ATOM 3079 C C . LEU A 1 396 ? -8.463 4.528 23.127 1.00 96.31 396 LEU A C 1
ATOM 3081 O O . LEU A 1 396 ? -7.798 5.156 22.308 1.00 96.31 396 LEU A O 1
ATOM 3085 N N . VAL A 1 397 ? -7.913 4.048 24.240 1.00 96.88 397 VAL A N 1
ATOM 3086 C CA . VAL A 1 397 ? -6.549 4.378 24.659 1.00 96.88 397 VAL A CA 1
ATOM 3087 C C . VAL A 1 397 ? -5.537 3.455 23.986 1.00 96.88 397 VAL A C 1
ATOM 3089 O O . VAL A 1 397 ? -5.587 2.235 24.156 1.00 96.88 397 VAL A O 1
ATOM 3092 N N . PHE A 1 398 ? -4.564 4.033 23.283 1.00 97.69 398 PHE A N 1
ATOM 3093 C CA . PHE A 1 398 ? -3.432 3.301 22.710 1.00 97.69 398 PHE A CA 1
ATOM 3094 C C . PHE A 1 398 ? -2.612 2.589 23.801 1.00 97.69 398 PHE A C 1
ATOM 3096 O O . PHE A 1 398 ? -2.182 3.210 24.777 1.00 97.69 398 PHE A O 1
ATOM 3103 N N . THR A 1 399 ? -2.356 1.289 23.642 1.00 95.44 399 THR A N 1
ATOM 3104 C CA . THR A 1 399 ? -1.671 0.470 24.658 1.00 95.44 399 THR A CA 1
ATOM 3105 C C . THR A 1 399 ? -0.332 -0.080 24.212 1.00 95.44 399 THR A C 1
ATOM 3107 O O . THR A 1 399 ? 0.592 -0.150 25.025 1.00 95.44 399 THR A O 1
ATOM 3110 N N . SER A 1 400 ? -0.202 -0.508 22.957 1.00 93.69 400 SER A N 1
ATOM 3111 C CA . SER A 1 400 ? 1.024 -1.156 22.504 1.00 93.69 400 SER A CA 1
ATOM 3112 C C . SER A 1 400 ? 1.303 -0.951 21.020 1.00 93.69 400 SER A C 1
ATOM 3114 O O . SER A 1 400 ? 0.404 -0.810 20.194 1.00 93.69 400 SER A O 1
ATOM 3116 N N . PHE A 1 401 ? 2.595 -0.948 20.686 1.00 93.31 401 PHE A N 1
ATOM 3117 C CA . PHE A 1 401 ? 3.083 -1.002 19.315 1.00 93.31 401 PHE A CA 1
ATOM 3118 C C . PHE A 1 401 ? 4.273 -1.936 19.222 1.00 93.31 401 PHE A C 1
ATOM 3120 O O . PHE A 1 401 ? 5.240 -1.822 19.982 1.00 93.31 401 PHE A O 1
ATOM 3127 N N . LYS A 1 402 ? 4.211 -2.839 18.249 1.00 91.00 402 LYS A N 1
ATOM 3128 C CA . LYS A 1 402 ? 5.339 -3.660 17.841 1.00 91.00 402 LYS A CA 1
ATOM 3129 C C . LYS A 1 402 ? 5.668 -3.351 16.384 1.00 91.00 402 LYS A C 1
ATOM 3131 O O . LYS A 1 402 ? 4.865 -3.693 15.512 1.00 91.00 402 LYS A O 1
ATOM 3136 N N . PRO A 1 403 ? 6.831 -2.743 16.103 1.00 87.75 403 PRO A N 1
ATOM 3137 C CA . PRO A 1 403 ? 7.206 -2.419 14.740 1.00 87.75 403 PRO A CA 1
ATOM 3138 C C . PRO A 1 403 ? 7.456 -3.689 13.928 1.00 87.75 403 PRO A C 1
ATOM 3140 O O . PRO A 1 403 ? 8.072 -4.650 14.404 1.00 87.75 403 PRO A O 1
ATOM 3143 N N . GLY A 1 404 ? 7.014 -3.658 12.677 1.00 83.81 404 GLY A N 1
ATOM 3144 C CA . GLY A 1 404 ? 7.440 -4.607 11.664 1.00 83.81 404 GLY A CA 1
ATOM 3145 C C . GLY A 1 404 ? 8.919 -4.422 11.308 1.00 83.81 404 GLY A C 1
ATOM 3146 O O . GLY A 1 404 ? 9.524 -3.367 11.497 1.00 83.81 404 GLY A O 1
ATOM 3147 N N . GLN A 1 405 ? 9.523 -5.467 10.762 1.00 79.31 405 GLN A N 1
ATOM 3148 C CA . GLN A 1 405 ? 10.859 -5.443 10.189 1.00 79.31 405 GLN A CA 1
ATOM 3149 C C . GLN A 1 405 ? 10.820 -4.722 8.843 1.00 79.31 405 GLN A C 1
ATOM 3151 O O . GLN A 1 405 ? 10.404 -5.302 7.841 1.00 79.31 405 GLN A O 1
ATOM 3156 N N . LEU A 1 406 ? 11.278 -3.473 8.802 1.00 75.44 406 LEU A N 1
ATOM 3157 C CA . LEU A 1 406 ? 11.451 -2.741 7.549 1.00 75.44 406 LEU A CA 1
ATOM 3158 C C . LEU A 1 406 ? 12.469 -3.468 6.660 1.00 75.44 406 LEU A C 1
ATOM 3160 O O . LEU A 1 406 ? 13.599 -3.729 7.072 1.00 75.44 406 LEU A O 1
ATOM 3164 N N . ARG A 1 407 ? 12.058 -3.826 5.441 1.00 73.69 407 ARG A N 1
ATOM 3165 C CA . ARG A 1 407 ? 12.864 -4.596 4.484 1.00 73.69 407 ARG A CA 1
ATOM 3166 C C . ARG A 1 407 ? 12.809 -3.952 3.105 1.00 73.69 407 ARG A C 1
ATOM 3168 O O . ARG A 1 407 ? 11.871 -3.237 2.773 1.00 73.69 407 ARG A O 1
ATOM 3175 N N . ALA A 1 408 ? 13.805 -4.259 2.276 1.00 65.62 408 ALA A N 1
ATOM 3176 C CA . ALA A 1 408 ? 13.890 -3.755 0.904 1.00 65.62 408 ALA A CA 1
ATOM 3177 C C . ALA A 1 408 ? 12.763 -4.263 -0.019 1.00 65.62 408 ALA A C 1
ATOM 3179 O O . ALA A 1 408 ? 12.555 -3.733 -1.107 1.00 65.62 408 ALA A O 1
ATOM 3180 N N . THR A 1 409 ? 12.060 -5.317 0.383 1.00 65.81 409 THR A N 1
ATOM 3181 C CA . THR A 1 409 ? 10.914 -5.884 -0.330 1.00 65.81 409 THR A CA 1
ATOM 3182 C C . THR A 1 409 ? 9.738 -5.974 0.617 1.00 65.81 409 THR A C 1
ATOM 3184 O O . THR A 1 409 ? 9.931 -6.309 1.784 1.00 65.81 409 THR A O 1
ATOM 3187 N N . HIS A 1 410 ? 8.542 -5.717 0.090 1.00 66.19 410 HIS A N 1
ATOM 3188 C CA . HIS A 1 410 ? 7.295 -5.933 0.810 1.00 66.19 410 HIS A CA 1
ATOM 3189 C C . HIS A 1 410 ? 7.228 -7.395 1.250 1.00 66.19 410 HIS A C 1
ATOM 3191 O O . HIS A 1 410 ? 7.212 -8.310 0.430 1.00 66.19 410 HIS A O 1
ATOM 3197 N N . ASP A 1 411 ? 7.292 -7.586 2.560 1.00 67.19 411 ASP A N 1
ATOM 3198 C CA . ASP A 1 411 ? 7.251 -8.864 3.250 1.00 67.19 411 ASP A CA 1
ATOM 3199 C C . ASP A 1 411 ? 6.305 -8.692 4.449 1.00 67.19 411 ASP A C 1
ATOM 3201 O O . ASP A 1 411 ? 6.209 -7.598 5.003 1.00 67.19 411 ASP A O 1
ATOM 3205 N N . PRO A 1 412 ? 5.602 -9.729 4.898 1.00 60.16 412 PRO A N 1
ATOM 3206 C CA . PRO A 1 412 ? 4.636 -9.625 5.999 1.00 60.16 412 PRO A CA 1
ATOM 3207 C C . PRO A 1 412 ? 5.273 -9.283 7.324 1.00 60.16 412 PRO A C 1
ATOM 3209 O O . PRO A 1 412 ? 4.629 -8.699 8.191 1.00 60.16 412 PRO A O 1
ATOM 3212 N N . ARG A 1 413 ? 6.548 -9.639 7.494 1.00 71.00 413 ARG A N 1
ATOM 3213 C CA . ARG A 1 413 ? 7.330 -9.218 8.650 1.00 71.00 413 ARG A CA 1
ATOM 3214 C C . ARG A 1 413 ? 7.429 -7.699 8.712 1.00 71.00 413 ARG A C 1
ATOM 3216 O O . ARG A 1 413 ? 7.718 -7.207 9.791 1.00 71.00 413 ARG A O 1
ATOM 3223 N N . CYS A 1 414 ? 7.178 -6.970 7.620 1.00 75.75 414 CYS A N 1
ATOM 3224 C CA . CYS A 1 414 ? 7.098 -5.511 7.598 1.00 75.75 414 CYS A CA 1
ATOM 3225 C C . CYS A 1 414 ? 5.817 -4.950 8.230 1.00 75.75 414 CYS A C 1
ATOM 3227 O O . CYS A 1 414 ? 5.795 -3.760 8.538 1.00 75.75 414 CYS A O 1
ATOM 3229 N N . HIS A 1 415 ? 4.769 -5.754 8.436 1.00 86.06 415 HIS A N 1
ATOM 3230 C CA . HIS A 1 415 ? 3.562 -5.274 9.103 1.00 86.06 415 HIS A CA 1
ATOM 3231 C C . HIS A 1 415 ? 3.838 -5.055 10.589 1.00 86.06 415 HIS A C 1
ATOM 3233 O O . HIS A 1 415 ? 4.399 -5.915 11.274 1.00 86.06 415 HIS A O 1
ATOM 3239 N N . SER A 1 416 ? 3.427 -3.897 11.080 1.00 88.94 416 SER A N 1
ATOM 3240 C CA . SER A 1 416 ? 3.465 -3.552 12.490 1.00 88.94 416 SER A CA 1
ATOM 3241 C C . SER A 1 416 ? 2.141 -3.898 13.153 1.00 88.94 416 SER A C 1
ATOM 3243 O O . SER A 1 416 ? 1.095 -3.919 12.507 1.00 88.94 416 SER A O 1
ATOM 3245 N N . MET A 1 417 ? 2.201 -4.162 14.451 1.00 91.06 417 MET A N 1
ATOM 3246 C CA . MET A 1 417 ? 1.040 -4.425 15.293 1.00 91.06 417 MET A CA 1
ATOM 3247 C C . MET A 1 417 ? 0.798 -3.210 16.180 1.00 91.06 417 MET A C 1
ATOM 3249 O O . MET A 1 417 ? 1.731 -2.751 16.842 1.00 91.06 417 MET A O 1
ATOM 3253 N N . MET A 1 418 ? -0.431 -2.715 16.211 1.00 95.06 418 MET A N 1
ATOM 3254 C CA . MET A 1 418 ? -0.871 -1.634 17.091 1.00 95.06 418 MET A CA 1
ATOM 3255 C C . MET A 1 418 ? -2.118 -2.078 17.849 1.00 95.06 418 MET A C 1
ATOM 3257 O O . MET A 1 418 ? -2.944 -2.808 17.302 1.00 95.06 418 MET A O 1
ATOM 3261 N N . GLU A 1 419 ? -2.251 -1.648 19.098 1.00 96.38 419 GLU A N 1
ATOM 3262 C CA . GLU A 1 419 ? -3.376 -2.014 19.954 1.00 96.38 419 GLU A CA 1
ATOM 3263 C C . GLU A 1 419 ? -3.925 -0.796 20.695 1.00 96.38 419 GLU A C 1
ATOM 3265 O O . GLU A 1 419 ? -3.166 0.013 21.237 1.00 96.38 419 GLU A O 1
ATOM 3270 N N . TRP A 1 420 ? -5.252 -0.728 20.753 1.00 98.19 420 TRP A N 1
ATOM 3271 C CA . TRP A 1 420 ? -6.025 0.186 21.582 1.00 98.19 420 TRP A CA 1
ATOM 3272 C C . TRP A 1 420 ? -6.957 -0.613 22.485 1.00 98.19 420 TRP A C 1
ATOM 3274 O O . TRP A 1 420 ? -7.432 -1.690 22.115 1.00 98.19 420 TRP A O 1
ATOM 3284 N N . VAL A 1 421 ? -7.237 -0.081 23.671 1.00 97.81 421 VAL A N 1
ATOM 3285 C CA . VAL A 1 421 ? -8.186 -0.663 24.623 1.00 97.81 421 VAL A CA 1
ATOM 3286 C C . VAL A 1 421 ? -9.196 0.398 25.012 1.00 97.81 421 VAL A C 1
ATOM 3288 O O . VAL A 1 421 ? -8.809 1.468 25.475 1.00 97.81 421 VAL A O 1
ATOM 3291 N N . TYR A 1 422 ? -10.478 0.071 24.875 1.00 97.94 422 TYR A N 1
ATOM 3292 C CA . TYR A 1 422 ? -11.558 0.960 25.275 1.00 97.94 422 TYR A CA 1
ATOM 3293 C C . TYR A 1 422 ? -11.653 1.028 26.804 1.00 97.94 422 TYR A C 1
ATOM 3295 O O . TYR A 1 422 ? -11.882 0.012 27.473 1.00 97.94 422 TYR A O 1
ATOM 3303 N N . LYS A 1 423 ? -11.428 2.214 27.367 1.00 95.81 423 LYS A N 1
ATOM 3304 C CA . LYS A 1 423 ? -11.393 2.504 28.804 1.00 95.81 423 LYS A CA 1
ATOM 3305 C C . LYS A 1 423 ? -12.296 3.704 29.090 1.00 95.81 423 LYS A C 1
ATOM 3307 O O . LYS A 1 423 ? -11.771 4.786 29.333 1.00 95.81 423 LYS A O 1
ATOM 3312 N N . PRO A 1 424 ? -13.624 3.507 29.073 1.00 87.25 424 PRO A N 1
ATOM 3313 C CA . PRO A 1 424 ? -14.548 4.602 29.283 1.00 87.25 424 PRO A CA 1
ATOM 3314 C C . PRO A 1 424 ? -14.284 5.270 30.628 1.00 87.25 424 PRO A C 1
ATOM 3316 O O . PRO A 1 424 ? -14.102 4.587 31.644 1.00 87.25 424 PRO A O 1
ATOM 3319 N N . SER A 1 425 ? -14.240 6.597 30.630 1.00 66.94 425 SER A N 1
ATOM 3320 C CA . SER A 1 425 ? -13.809 7.399 31.779 1.00 66.94 425 SER A CA 1
ATOM 3321 C C . SER A 1 425 ? -14.821 7.431 32.945 1.00 66.94 425 SER A C 1
ATOM 3323 O O . SER A 1 425 ? -14.543 8.015 33.993 1.00 66.94 425 SER A O 1
ATOM 3325 N N . SER A 1 426 ? -15.935 6.691 32.849 1.00 52.91 426 SER A N 1
ATOM 3326 C CA . SER A 1 426 ? -16.811 6.348 33.976 1.00 52.91 426 SER A CA 1
ATOM 3327 C C . SER A 1 426 ? -17.382 4.922 33.856 1.00 52.91 426 SER A C 1
ATOM 3329 O O . SER A 1 426 ? -17.975 4.529 32.854 1.00 52.91 426 SER A O 1
ATOM 3331 N N . THR A 1 427 ? -17.208 4.105 34.897 1.00 33.03 427 THR A N 1
ATOM 3332 C CA . THR A 1 427 ? -18.044 2.912 35.116 1.00 33.03 427 THR A CA 1
ATOM 3333 C C . THR A 1 427 ? -19.351 3.360 35.769 1.00 33.03 427 THR A C 1
ATOM 3335 O O . THR A 1 427 ? -19.268 3.927 36.861 1.00 33.03 427 THR A O 1
ATOM 3338 N N . PRO A 1 428 ? -20.539 3.088 35.197 1.00 35.47 428 PRO A N 1
ATOM 3339 C CA . PRO A 1 428 ? -21.795 3.360 35.884 1.00 35.47 428 PRO A CA 1
ATOM 3340 C C . PRO A 1 428 ? -21.901 2.426 37.093 1.00 35.47 428 PRO A C 1
ATOM 3342 O O . PRO A 1 428 ? -21.940 1.204 36.940 1.00 35.47 428 PRO A O 1
ATOM 3345 N N . THR A 1 429 ? -21.907 2.978 38.302 1.00 29.33 429 THR A N 1
ATOM 3346 C CA . THR A 1 429 ? -22.361 2.249 39.489 1.00 29.33 429 THR A CA 1
ATOM 3347 C C . THR A 1 429 ? -23.881 2.171 39.459 1.00 29.33 429 THR A C 1
ATOM 3349 O O . THR A 1 429 ? -24.548 3.185 39.276 1.00 29.33 429 THR A O 1
ATOM 3352 N N . ASP A 1 430 ? -24.407 0.958 39.619 1.00 31.80 430 ASP A N 1
ATOM 3353 C CA . ASP A 1 430 ? -25.835 0.653 39.637 1.00 31.80 430 ASP A CA 1
ATOM 3354 C C . ASP A 1 430 ? -26.640 1.621 40.526 1.00 31.80 430 ASP A C 1
ATOM 3356 O O . ASP A 1 430 ? -26.459 1.656 41.742 1.00 31.80 430 ASP A O 1
ATOM 3360 N N . GLY A 1 431 ? -27.592 2.323 39.903 1.00 34.66 431 GLY A N 1
ATOM 3361 C CA . GLY A 1 431 ? -28.813 2.813 40.542 1.00 34.66 431 GLY A CA 1
ATOM 3362 C C . GLY A 1 431 ? -28.741 4.151 41.276 1.00 34.66 431 GLY A C 1
ATOM 3363 O O . GLY A 1 431 ? -28.802 4.156 42.495 1.00 34.66 431 GLY A O 1
ATOM 3364 N N . GLU A 1 432 ? -28.749 5.265 40.539 1.00 27.03 432 GLU A N 1
ATOM 3365 C CA . GLU A 1 432 ? -29.451 6.521 40.875 1.00 27.03 432 GLU A CA 1
ATOM 3366 C C . GLU A 1 432 ? -29.371 7.463 39.655 1.00 27.03 432 GLU A C 1
ATOM 3368 O O . GLU A 1 432 ? -28.307 7.633 39.066 1.00 27.03 432 GLU A O 1
ATOM 3373 N N . ALA A 1 433 ? -30.506 8.007 39.199 1.00 34.44 433 ALA A N 1
ATOM 3374 C CA . ALA A 1 433 ? -30.567 8.853 38.006 1.00 34.44 433 ALA A CA 1
ATOM 3375 C C . ALA A 1 433 ? -30.070 10.270 38.328 1.00 34.44 433 ALA A C 1
ATOM 3377 O O . ALA A 1 433 ? -30.841 11.125 38.755 1.00 34.44 433 ALA A O 1
ATOM 3378 N N . VAL A 1 434 ? -28.779 10.492 38.105 1.00 31.73 434 VAL A N 1
ATOM 3379 C CA . VAL A 1 434 ? -28.159 11.809 37.939 1.00 31.73 434 VAL A CA 1
ATOM 3380 C C . VAL A 1 434 ? -27.461 11.754 36.582 1.00 31.73 434 VAL A C 1
ATOM 3382 O O . VAL A 1 434 ? -26.563 10.939 36.378 1.00 31.73 434 VAL A O 1
ATOM 3385 N N . SER A 1 435 ? -27.955 12.518 35.607 1.00 37.19 435 SER A N 1
ATOM 3386 C CA . SER A 1 435 ? -27.426 12.534 34.241 1.00 37.19 435 SER A CA 1
ATOM 3387 C C . SER A 1 435 ? -26.182 13.417 34.164 1.00 37.19 435 SER A C 1
ATOM 3389 O O . SER A 1 435 ? -26.250 14.551 33.698 1.00 37.19 435 SER A O 1
ATOM 3391 N N . ASP A 1 436 ? -25.047 12.895 34.616 1.00 32.00 436 ASP A N 1
ATOM 3392 C CA . ASP A 1 436 ? -23.754 13.533 34.390 1.00 32.00 436 ASP A CA 1
ATOM 3393 C C . ASP A 1 436 ? -23.133 13.003 33.083 1.00 32.00 436 ASP A C 1
ATOM 3395 O O . ASP A 1 436 ? -22.489 11.953 33.066 1.00 32.00 436 ASP A O 1
ATOM 3399 N N . ARG A 1 437 ? -23.320 13.812 32.026 1.00 34.25 437 ARG A N 1
ATOM 3400 C CA . ARG A 1 437 ? -22.643 13.895 30.707 1.00 34.25 437 ARG A CA 1
ATOM 3401 C C . ARG A 1 437 ? -23.344 13.357 29.443 1.00 34.25 437 ARG A C 1
ATOM 3403 O O . ARG A 1 437 ? -23.704 12.191 29.335 1.00 34.25 437 ARG A O 1
ATOM 3410 N N . GLU A 1 438 ? -23.424 14.301 28.493 1.00 34.62 438 GLU A N 1
ATOM 3411 C CA . GLU A 1 438 ? -23.631 14.247 27.034 1.00 34.62 438 GLU A CA 1
ATOM 3412 C C . GLU A 1 438 ? -24.872 13.511 26.511 1.00 34.62 438 GLU A C 1
ATOM 3414 O O . GLU A 1 438 ? -24.830 12.390 26.004 1.00 34.62 438 GLU A O 1
ATOM 3419 N N . ALA A 1 439 ? -26.009 14.211 26.554 1.00 36.00 439 ALA A N 1
ATOM 3420 C CA . ALA A 1 439 ? -27.205 13.835 25.813 1.00 36.00 439 ALA A CA 1
ATOM 3421 C C . ALA A 1 439 ? -27.156 14.415 24.387 1.00 36.00 439 ALA A C 1
ATOM 3423 O O . ALA A 1 439 ? -27.664 15.503 24.135 1.00 36.00 439 ALA A O 1
ATOM 3424 N N . LEU A 1 440 ? -26.586 13.671 23.435 1.00 33.75 440 LEU A N 1
ATOM 3425 C CA . LEU A 1 440 ? -26.806 13.931 22.008 1.00 33.75 440 LEU A CA 1
ATOM 3426 C C . LEU A 1 440 ? -28.245 13.533 21.654 1.00 33.75 440 LEU A C 1
ATOM 3428 O O . LEU A 1 440 ? -28.553 12.348 21.492 1.00 33.75 440 LEU A O 1
ATOM 3432 N N . THR A 1 441 ? -29.141 14.512 21.551 1.00 39.28 441 THR A N 1
ATOM 3433 C CA . THR A 1 441 ? -30.515 14.293 21.077 1.00 39.28 441 THR A CA 1
ATOM 3434 C C . THR A 1 441 ? -30.618 14.702 19.604 1.00 39.28 441 THR A C 1
ATOM 3436 O O . THR A 1 441 ? -30.204 15.789 19.214 1.00 39.28 441 THR A O 1
ATOM 3439 N N . ASN A 1 442 ? -31.112 13.794 18.756 1.00 28.06 442 ASN A N 1
ATOM 3440 C CA . ASN A 1 442 ? -31.421 14.069 17.348 1.00 28.06 442 ASN A CA 1
ATOM 3441 C C . ASN A 1 442 ? -32.951 14.170 17.203 1.00 28.06 442 ASN A C 1
ATOM 3443 O O . ASN A 1 442 ? -33.635 13.158 17.389 1.00 28.06 442 ASN A O 1
ATOM 3447 N N . GLY A 1 443 ? -33.465 15.355 16.846 1.00 43.09 443 GLY A N 1
ATOM 3448 C CA . GLY A 1 443 ? -34.901 15.674 16.700 1.00 43.09 443 GLY A CA 1
ATOM 3449 C C . GLY A 1 443 ? -35.448 16.637 17.771 1.00 43.09 443 GLY A C 1
ATOM 3450 O O . GLY A 1 443 ? -34.745 16.927 18.730 1.00 43.09 443 GLY A O 1
ATOM 3451 N N . GLU A 1 444 ? -36.697 17.114 17.610 1.00 33.28 444 GLU A N 1
ATOM 3452 C CA . GLU A 1 444 ? -37.390 17.995 18.579 1.00 33.28 444 GLU A CA 1
ATOM 3453 C C . GLU A 1 444 ? -37.330 17.400 20.000 1.00 33.28 444 GLU A C 1
ATOM 3455 O O . GLU A 1 444 ? -37.948 16.366 20.280 1.00 33.28 444 GLU A O 1
ATOM 3460 N N . ALA A 1 445 ? -36.584 18.041 20.901 1.00 43.62 445 ALA A N 1
ATOM 3461 C CA . ALA A 1 445 ? -36.373 17.577 22.272 1.00 43.62 445 ALA A CA 1
ATOM 3462 C C . ALA A 1 445 ? -36.926 18.597 23.287 1.00 43.62 445 ALA A C 1
ATOM 3464 O O . ALA A 1 445 ? -36.165 19.405 23.813 1.00 43.62 445 ALA A O 1
ATOM 3465 N N . PRO A 1 446 ? -38.240 18.586 23.590 1.00 42.75 446 PRO A N 1
ATOM 3466 C CA . PRO A 1 446 ? -38.811 19.508 24.565 1.00 42.75 446 PRO A CA 1
ATOM 3467 C C . PRO A 1 446 ? -38.381 19.142 25.993 1.00 42.75 446 PRO A C 1
ATOM 3469 O O . PRO A 1 446 ? -38.747 18.079 26.507 1.00 42.75 446 PRO A O 1
ATOM 3472 N N . THR A 1 447 ? -37.648 20.033 26.662 1.00 48.59 447 THR A N 1
ATOM 3473 C CA . THR A 1 447 ? -37.359 19.948 28.104 1.00 48.59 447 THR A CA 1
ATOM 3474 C C . THR A 1 447 ? -38.265 20.922 28.868 1.00 48.59 447 THR A C 1
ATOM 3476 O O . THR A 1 447 ? -38.521 22.042 28.430 1.00 48.59 447 THR A O 1
ATOM 3479 N N . ASN A 1 448 ? -38.835 20.480 29.993 1.00 33.25 448 ASN A N 1
ATOM 3480 C CA . ASN A 1 448 ? -39.801 21.259 30.777 1.00 33.25 448 ASN A CA 1
ATOM 3481 C C . ASN A 1 448 ? -39.305 21.326 32.235 1.00 33.25 448 ASN A C 1
ATOM 3483 O O . ASN A 1 448 ? -39.272 20.287 32.900 1.00 33.25 448 ASN A O 1
ATOM 3487 N N . GLY A 1 449 ? -38.923 22.516 32.718 1.00 46.19 449 GLY A N 1
ATOM 3488 C CA . GLY A 1 449 ? -38.305 22.754 34.038 1.00 46.19 449 GLY A CA 1
ATOM 3489 C C . GLY A 1 449 ? -36.821 23.163 33.981 1.00 46.19 449 GLY A C 1
ATOM 3490 O O . GLY A 1 449 ? -36.233 23.184 32.906 1.00 46.19 449 GLY A O 1
ATOM 3491 N N . GLU A 1 450 ? -36.222 23.483 35.140 1.00 43.53 450 GLU A N 1
ATOM 3492 C CA . GLU A 1 450 ? -34.791 23.830 35.274 1.00 43.53 450 GLU A CA 1
ATOM 3493 C C . GLU A 1 450 ? -33.902 22.653 34.825 1.00 43.53 450 GLU A C 1
ATOM 3495 O O . GLU A 1 450 ? -33.943 21.574 35.426 1.00 43.53 450 GLU A O 1
ATOM 3500 N N . ALA A 1 451 ? -33.104 22.843 33.770 1.00 49.41 451 ALA A N 1
ATOM 3501 C CA . ALA A 1 451 ? -32.272 21.798 33.162 1.00 49.41 451 ALA A CA 1
ATOM 3502 C C . ALA A 1 451 ? -30.780 22.195 33.156 1.00 49.41 451 ALA A C 1
ATOM 3504 O O . ALA A 1 451 ? -30.265 22.613 32.119 1.00 49.41 451 ALA A O 1
ATOM 3505 N N . PRO A 1 452 ? -30.069 22.085 34.295 1.00 50.75 452 PRO A N 1
ATOM 3506 C CA . PRO A 1 452 ? -28.658 22.442 34.367 1.00 50.75 452 PRO A CA 1
ATOM 3507 C C . PRO A 1 452 ? -27.782 21.432 33.611 1.00 50.75 452 PRO A C 1
ATOM 3509 O O . PRO A 1 452 ? -27.828 20.231 33.890 1.00 50.75 452 PRO A O 1
ATOM 3512 N N . THR A 1 453 ? -26.944 21.912 32.693 1.00 52.81 453 THR A N 1
ATOM 3513 C CA . THR A 1 453 ? -25.949 21.105 31.964 1.00 52.81 453 THR A CA 1
ATOM 3514 C C . THR A 1 453 ? -24.526 21.544 32.332 1.00 52.81 453 THR A C 1
ATOM 3516 O O . THR A 1 453 ? -24.243 22.721 32.551 1.00 52.81 453 THR A O 1
ATOM 3519 N N . ASN A 1 454 ? -23.602 20.585 32.445 1.00 40.31 454 ASN A N 1
ATOM 3520 C CA . ASN A 1 454 ? -22.196 20.839 32.771 1.00 40.31 454 ASN A CA 1
ATOM 3521 C C . ASN A 1 454 ? -21.315 20.057 31.779 1.00 40.31 454 ASN A C 1
ATOM 3523 O O . ASN A 1 454 ? -21.289 18.824 31.832 1.00 40.31 454 ASN A O 1
ATOM 3527 N N . GLY A 1 455 ? -20.622 20.746 30.869 1.00 50.69 455 GLY A N 1
ATOM 3528 C CA . GLY A 1 455 ? -19.876 20.153 29.747 1.00 50.69 455 GLY A CA 1
ATOM 3529 C C . GLY A 1 455 ? -20.344 20.648 28.373 1.00 50.69 455 GLY A C 1
ATOM 3530 O O . GLY A 1 455 ? -20.884 21.746 28.273 1.00 50.69 455 GLY A O 1
ATOM 3531 N N . GLU A 1 456 ? -20.111 19.860 27.318 1.00 45.53 456 GLU A N 1
ATOM 3532 C CA . GLU A 1 456 ? -20.613 20.166 25.971 1.00 45.53 456 GLU A CA 1
ATOM 3533 C C . GLU A 1 456 ? -22.059 19.665 25.799 1.00 45.53 456 GLU A C 1
ATOM 3535 O O . GLU A 1 456 ? -22.386 18.545 26.201 1.00 45.53 456 GLU A O 1
ATOM 3540 N N . ALA A 1 457 ? -22.939 20.474 25.203 1.00 56.09 457 ALA A N 1
ATOM 3541 C CA . ALA A 1 457 ? -24.345 20.130 24.970 1.00 56.09 457 ALA A CA 1
ATOM 3542 C C . ALA A 1 457 ? -24.733 20.293 23.486 1.00 56.09 457 ALA A C 1
ATOM 3544 O O . ALA A 1 457 ? -25.311 21.319 23.125 1.00 56.09 457 ALA A O 1
ATOM 3545 N N . PRO A 1 458 ? -24.426 19.310 22.610 1.00 53.22 458 PRO A N 1
ATOM 3546 C CA . PRO A 1 458 ? -24.754 19.388 21.193 1.00 53.22 458 PRO A CA 1
ATOM 3547 C C . PRO A 1 458 ? -26.188 18.922 20.905 1.00 53.22 458 PRO A C 1
ATOM 3549 O O . PRO A 1 458 ? -26.550 17.777 21.188 1.00 53.22 458 PRO A O 1
ATOM 3552 N N . THR A 1 459 ? -26.997 19.780 20.288 1.00 57.16 459 THR A N 1
ATOM 3553 C CA . THR A 1 459 ? -28.350 19.472 19.802 1.00 57.16 459 THR A CA 1
ATOM 3554 C C . THR A 1 459 ? -28.429 19.646 18.285 1.00 57.16 459 THR A C 1
ATOM 3556 O O . THR A 1 459 ? -27.755 20.494 17.703 1.00 57.16 459 THR A O 1
ATOM 3559 N N . ASN A 1 460 ? -29.215 18.803 17.611 1.00 44.41 460 ASN A N 1
ATOM 3560 C CA . ASN A 1 460 ? -29.397 18.841 16.157 1.00 44.41 460 ASN A CA 1
ATOM 3561 C C . ASN A 1 460 ? -30.903 18.781 15.835 1.00 44.41 460 ASN A C 1
ATOM 3563 O O . ASN A 1 460 ? -31.530 17.724 15.986 1.00 44.41 460 ASN A O 1
ATOM 3567 N N . GLY A 1 461 ? -31.475 19.917 15.422 1.00 56.41 461 GLY A N 1
ATOM 3568 C CA . GLY A 1 461 ? -32.918 20.170 15.286 1.00 56.41 461 GLY A CA 1
ATOM 3569 C C . GLY A 1 461 ? -33.399 21.382 16.103 1.00 56.41 461 GLY A C 1
ATOM 3570 O O . GLY A 1 461 ? -32.581 22.106 16.659 1.00 56.41 461 GLY A O 1
ATOM 3571 N N . GLU A 1 462 ? -34.720 21.599 16.172 1.00 54.00 462 GLU A N 1
ATOM 3572 C CA . GLU A 1 462 ? -35.324 22.613 17.054 1.00 54.00 462 GLU A CA 1
ATOM 3573 C C . GLU A 1 462 ? -35.235 22.174 18.528 1.00 54.00 462 GLU A C 1
ATOM 3575 O O . GLU A 1 462 ? -35.633 21.054 18.874 1.00 54.00 462 GLU A O 1
ATOM 3580 N N . ALA A 1 463 ? -34.752 23.056 19.407 1.00 59.97 463 ALA A N 1
ATOM 3581 C CA . ALA A 1 463 ? -34.594 22.788 20.840 1.00 59.97 463 ALA A CA 1
ATOM 3582 C C . ALA A 1 463 ? -35.470 23.725 21.701 1.00 59.97 463 ALA A C 1
ATOM 3584 O O . ALA A 1 463 ? -34.969 24.726 22.217 1.00 59.97 463 ALA A O 1
ATOM 3585 N N . PRO A 1 464 ? -36.780 23.439 21.865 1.00 57.53 464 PRO A N 1
ATOM 3586 C CA . PRO A 1 464 ? -37.653 24.232 22.722 1.00 57.53 464 PRO A CA 1
ATOM 3587 C C . PRO A 1 464 ? -37.453 23.896 24.209 1.00 57.53 464 PRO A C 1
ATOM 3589 O O . PRO A 1 464 ? -37.739 22.779 24.650 1.00 57.53 464 PRO A O 1
ATOM 3592 N N . THR A 1 465 ? -37.024 24.877 24.999 1.00 60.91 465 THR A N 1
ATOM 3593 C CA . THR A 1 465 ? -36.892 24.786 26.460 1.00 60.91 465 THR A CA 1
ATOM 3594 C C . THR A 1 465 ? -37.912 25.704 27.143 1.00 60.91 465 THR A C 1
ATOM 3596 O O . THR A 1 465 ? -38.195 26.816 26.691 1.00 60.91 465 THR A O 1
ATOM 3599 N N . ASN A 1 466 ? -38.529 25.233 28.229 1.00 51.72 466 ASN A N 1
ATOM 3600 C CA . ASN A 1 466 ? -39.485 26.016 29.018 1.00 51.72 466 ASN A CA 1
ATOM 3601 C C . ASN A 1 466 ? -39.033 26.055 30.488 1.00 51.72 466 ASN A C 1
ATOM 3603 O O . ASN A 1 466 ? -39.180 25.056 31.203 1.00 51.72 466 ASN A O 1
ATOM 3607 N N . GLY A 1 467 ? -38.484 27.196 30.921 1.00 57.09 467 GLY A N 1
ATOM 3608 C CA . GLY A 1 467 ? -37.792 27.397 32.204 1.00 57.09 467 GLY A CA 1
ATOM 3609 C C . GLY A 1 467 ? -36.381 27.988 32.043 1.00 57.09 467 GLY A C 1
ATOM 3610 O O . GLY A 1 467 ? -35.964 28.288 30.929 1.00 57.09 467 GLY A O 1
ATOM 3611 N N . GLU A 1 468 ? -35.650 28.152 33.152 1.00 58.25 468 GLU A N 1
ATOM 3612 C CA . GLU A 1 468 ? -34.240 28.585 33.142 1.00 58.25 468 GLU A CA 1
ATOM 3613 C C . GLU A 1 468 ? -33.317 27.450 32.655 1.00 58.25 468 GLU A C 1
ATOM 3615 O O . GLU A 1 468 ? -33.432 26.304 33.112 1.00 58.25 468 GLU A O 1
ATOM 3620 N N . ALA A 1 469 ? -32.374 27.762 31.759 1.00 61.66 469 ALA A N 1
ATOM 3621 C CA . ALA A 1 469 ? -31.450 26.790 31.161 1.00 61.66 469 ALA A CA 1
ATOM 3622 C C . ALA A 1 469 ? -29.967 27.142 31.423 1.00 61.66 469 ALA A C 1
ATOM 3624 O O . ALA A 1 469 ? -29.275 27.618 30.519 1.00 61.66 469 ALA A O 1
ATOM 3625 N N . PRO A 1 470 ? -29.446 26.930 32.649 1.00 61.12 470 PRO A N 1
ATOM 3626 C CA . PRO A 1 470 ? -28.050 27.214 32.952 1.00 61.12 470 PRO A CA 1
ATOM 3627 C C . PRO A 1 470 ? -27.105 26.143 32.379 1.00 61.12 470 PRO A C 1
ATOM 3629 O O . PRO A 1 470 ? -27.164 24.975 32.768 1.00 61.12 470 PRO A O 1
ATOM 3632 N N . THR A 1 471 ? -26.187 26.551 31.503 1.00 62.78 471 THR A N 1
ATOM 3633 C CA . THR A 1 471 ? -25.123 25.706 30.936 1.00 62.78 471 THR A CA 1
ATOM 3634 C C . THR A 1 471 ? -23.759 26.155 31.453 1.00 62.78 471 THR A C 1
ATOM 3636 O O . THR A 1 471 ? -23.425 27.334 31.398 1.00 62.78 471 THR A O 1
ATOM 3639 N N . ASN A 1 472 ? -22.934 25.230 31.939 1.00 56.16 472 ASN A N 1
ATOM 3640 C CA . ASN A 1 472 ? -21.541 25.494 32.311 1.00 56.16 472 ASN A CA 1
ATOM 3641 C C . ASN A 1 472 ? -20.607 24.666 31.412 1.00 56.16 472 ASN A C 1
ATOM 3643 O O . ASN A 1 472 ? -20.425 23.472 31.651 1.00 56.16 472 ASN A O 1
ATOM 3647 N N . GLY A 1 473 ? -20.047 25.271 30.362 1.00 65.81 473 GLY A N 1
ATOM 3648 C CA . GLY A 1 473 ? -19.319 24.571 29.294 1.00 65.81 473 GLY A CA 1
ATOM 3649 C C . GLY A 1 473 ? -19.668 25.100 27.900 1.00 65.81 473 GLY A C 1
ATOM 3650 O O . GLY A 1 473 ? -19.918 26.291 27.762 1.00 65.81 473 GLY A O 1
ATOM 3651 N N . VAL A 1 474 ? -19.661 24.237 26.876 1.00 58.91 474 VAL A N 1
ATOM 3652 C CA . VAL A 1 474 ? -19.930 24.633 25.479 1.00 58.91 474 VAL A CA 1
ATOM 3653 C C . VAL A 1 474 ? -21.349 24.225 25.065 1.00 58.91 474 VAL A C 1
ATOM 3655 O O . VAL A 1 474 ? -21.672 23.039 25.043 1.00 58.91 474 VAL A O 1
ATOM 3658 N N . ALA A 1 475 ? -22.205 25.171 24.693 1.00 66.56 475 ALA A N 1
ATOM 3659 C CA . ALA A 1 475 ? -23.509 24.882 24.093 1.00 66.56 475 ALA A CA 1
ATOM 3660 C C . ALA A 1 475 ? -23.387 24.854 22.559 1.00 66.56 475 ALA A C 1
ATOM 3662 O O . ALA A 1 475 ? -22.923 25.826 21.972 1.00 66.56 475 ALA A O 1
ATOM 3663 N N . LEU A 1 476 ? -23.792 23.758 21.904 1.00 64.06 476 LEU A N 1
ATOM 3664 C CA . LEU A 1 476 ? -23.766 23.620 20.441 1.00 64.06 476 LEU A CA 1
ATOM 3665 C C . LEU A 1 476 ? -25.172 23.305 19.921 1.00 64.06 476 LEU A C 1
ATOM 3667 O O . LEU A 1 476 ? -25.697 22.232 20.190 1.00 64.06 476 LEU A O 1
ATOM 3671 N N . THR A 1 477 ? -25.775 24.170 19.116 1.00 67.69 477 THR A N 1
ATOM 3672 C CA . THR A 1 477 ? -27.094 23.902 18.519 1.00 67.69 477 THR A CA 1
ATOM 3673 C C . THR A 1 477 ? -27.007 23.981 17.004 1.00 67.69 477 THR A C 1
ATOM 3675 O O . THR A 1 477 ? -26.617 25.000 16.450 1.00 67.69 477 THR A O 1
ATOM 3678 N N . ASN A 1 478 ? -27.363 22.906 16.303 1.00 57.91 478 ASN A N 1
ATOM 3679 C CA . ASN A 1 478 ? -27.482 22.875 14.846 1.00 57.91 478 ASN A CA 1
ATOM 3680 C C . ASN A 1 478 ? -28.969 22.816 14.461 1.00 57.91 478 ASN A C 1
ATOM 3682 O O . ASN A 1 478 ? -29.539 21.730 14.348 1.00 57.91 478 ASN A O 1
ATOM 3686 N N . GLY A 1 479 ? -29.593 23.985 14.311 1.00 68.75 479 GLY A N 1
ATOM 3687 C CA . GLY A 1 479 ? -31.042 24.197 14.220 1.00 68.75 479 GLY A CA 1
ATOM 3688 C C . GLY A 1 479 ? -31.476 25.414 15.048 1.00 68.75 479 GLY A C 1
ATOM 3689 O O . GLY A 1 479 ? -30.617 26.128 15.568 1.00 68.75 479 GLY A O 1
ATOM 3690 N N . ASP A 1 480 ? -32.786 25.645 15.172 1.00 67.50 480 ASP A N 1
ATOM 3691 C CA . ASP A 1 480 ? -33.308 26.792 15.925 1.00 67.50 480 ASP A CA 1
ATOM 3692 C C . ASP A 1 480 ? -33.343 26.514 17.440 1.00 67.50 480 ASP A C 1
ATOM 3694 O O . ASP A 1 480 ? -33.783 25.452 17.897 1.00 67.50 480 ASP A O 1
ATOM 3698 N N . ALA A 1 481 ? -32.904 27.486 18.239 1.00 69.94 481 ALA A N 1
ATOM 3699 C CA . ALA A 1 481 ? -32.950 27.450 19.698 1.00 69.94 481 ALA A CA 1
ATOM 3700 C C . ALA A 1 481 ? -34.108 28.322 20.208 1.00 69.94 481 ALA A C 1
ATOM 3702 O O . ALA A 1 481 ? -34.115 29.532 19.991 1.00 69.94 481 ALA A O 1
ATOM 3703 N N . LEU A 1 482 ? -35.079 27.726 20.909 1.00 70.19 482 LEU A N 1
ATOM 3704 C CA . LEU A 1 482 ? -36.255 28.430 21.437 1.00 70.19 482 LEU A CA 1
ATOM 3705 C C . LEU A 1 482 ? -36.299 28.307 22.963 1.00 70.19 482 LEU A C 1
ATOM 3707 O O . LEU A 1 482 ? -36.655 27.253 23.481 1.00 70.19 482 LEU A O 1
ATOM 3711 N N . THR A 1 483 ? -35.991 29.379 23.693 1.00 70.06 483 THR A N 1
ATOM 3712 C CA . THR A 1 483 ? -36.012 29.383 25.167 1.00 70.06 483 THR A CA 1
ATOM 3713 C C . THR A 1 483 ? -37.138 30.266 25.695 1.00 70.06 483 THR A C 1
ATOM 3715 O O . THR A 1 483 ? -37.189 31.464 25.423 1.00 70.06 483 THR A O 1
ATOM 3718 N N . ASN A 1 484 ? -38.057 29.692 26.473 1.00 66.00 484 ASN A N 1
ATOM 3719 C CA . ASN A 1 484 ? -39.075 30.441 27.211 1.00 66.00 484 ASN A CA 1
ATOM 3720 C C . ASN A 1 484 ? -38.683 30.537 28.695 1.00 66.00 484 ASN A C 1
ATOM 3722 O O . ASN A 1 484 ? -39.069 29.681 29.496 1.00 66.00 484 ASN A O 1
ATOM 3726 N N . GLY A 1 485 ? -37.898 31.563 29.028 1.00 69.75 485 GLY A N 1
ATOM 3727 C CA . GLY A 1 485 ? -37.208 31.761 30.306 1.00 69.75 485 GLY A CA 1
ATOM 3728 C C . GLY A 1 485 ? -35.806 32.339 30.083 1.00 69.75 485 GLY A C 1
ATOM 3729 O O . GLY A 1 485 ? -35.476 32.704 28.953 1.00 69.75 485 GLY A O 1
ATOM 3730 N N . ASP A 1 486 ? -34.990 32.396 31.137 1.00 70.44 486 ASP A N 1
ATOM 3731 C CA . ASP A 1 486 ? -33.625 32.930 31.050 1.00 70.44 486 ASP A CA 1
ATOM 3732 C C . ASP A 1 486 ? -32.633 31.879 30.516 1.00 70.44 486 ASP A C 1
ATOM 3734 O O . ASP A 1 486 ? -32.640 30.708 30.924 1.00 70.44 486 ASP A O 1
ATOM 3738 N N . ALA A 1 487 ? -31.743 32.309 29.622 1.00 71.50 487 ALA A N 1
ATOM 3739 C CA . ALA A 1 487 ? -30.663 31.514 29.048 1.00 71.50 487 ALA A CA 1
ATOM 3740 C C . ALA A 1 487 ? -29.312 31.966 29.626 1.00 71.50 487 ALA A C 1
ATOM 3742 O O . ALA A 1 487 ? -28.824 33.054 29.322 1.00 71.50 487 ALA A O 1
ATOM 3743 N N . LEU A 1 488 ? -28.690 31.120 30.455 1.00 71.19 488 LEU A N 1
ATOM 3744 C CA . LEU A 1 488 ? -27.453 31.445 31.174 1.00 71.19 488 LEU A CA 1
ATOM 3745 C C . LEU A 1 488 ? -26.329 30.490 30.762 1.00 71.19 488 LEU A C 1
ATOM 3747 O O . LEU A 1 488 ? -26.332 29.332 31.167 1.00 71.19 488 LEU A O 1
ATOM 3751 N N . THR A 1 489 ? -25.333 30.957 30.011 1.00 69.00 489 THR A N 1
ATOM 3752 C CA . THR A 1 489 ? -24.181 30.129 29.612 1.00 69.00 489 THR A CA 1
ATOM 3753 C C . THR A 1 489 ? -22.888 30.646 30.234 1.00 69.00 489 THR A C 1
ATOM 3755 O O . THR A 1 489 ? -22.456 31.765 29.980 1.00 69.00 489 THR A O 1
ATOM 3758 N N . ASN A 1 490 ? -22.227 29.821 31.044 1.00 62.72 490 ASN A N 1
ATOM 3759 C CA . ASN A 1 490 ? -20.877 30.062 31.542 1.00 62.72 490 ASN A CA 1
ATOM 3760 C C . ASN A 1 490 ? -19.875 29.221 30.735 1.00 62.72 490 ASN A C 1
ATOM 3762 O O . ASN A 1 490 ? -19.538 28.100 31.122 1.00 62.72 490 ASN A O 1
ATOM 3766 N N . GLY A 1 491 ? -19.448 29.761 29.595 1.00 67.31 491 GLY A N 1
ATOM 3767 C CA . GLY A 1 491 ? -18.605 29.117 28.587 1.00 67.31 491 GLY A CA 1
ATOM 3768 C C . GLY A 1 491 ? -19.006 29.556 27.174 1.00 67.31 491 GLY A C 1
ATOM 3769 O O . GLY A 1 491 ? -19.586 30.629 27.018 1.00 67.31 491 GLY A O 1
ATOM 3770 N N . GLU A 1 492 ? -18.669 28.766 26.154 1.00 65.31 492 GLU A N 1
ATOM 3771 C CA . GLU A 1 492 ? -18.930 29.106 24.745 1.00 65.31 492 GLU A CA 1
ATOM 3772 C C . GLU A 1 492 ? -20.348 28.687 24.313 1.00 65.31 492 GLU A C 1
ATOM 3774 O O . GLU A 1 492 ? -20.846 27.641 24.726 1.00 65.31 492 GLU A O 1
ATOM 3779 N N . ALA A 1 493 ? -21.007 29.477 23.468 1.00 69.12 493 ALA A N 1
ATOM 3780 C CA . ALA A 1 493 ? -22.325 29.176 22.912 1.00 69.12 493 ALA A CA 1
ATOM 3781 C C . ALA A 1 493 ? -22.310 29.334 21.386 1.00 69.12 493 ALA A C 1
ATOM 3783 O O . ALA A 1 493 ? -22.102 30.433 20.873 1.00 69.12 493 ALA A O 1
ATOM 3784 N N . PHE A 1 494 ? -22.556 28.252 20.645 1.00 70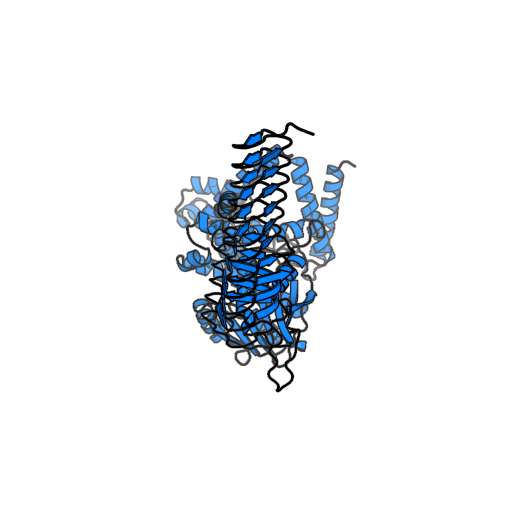.25 494 PHE A N 1
ATOM 3785 C CA . PHE A 1 494 ? -22.591 28.280 19.186 1.00 70.25 494 PHE A CA 1
ATOM 3786 C C . PHE A 1 494 ? -23.905 27.723 18.626 1.00 70.25 494 PHE A C 1
ATOM 3788 O O . PHE A 1 494 ? -24.228 26.550 18.822 1.00 70.25 494 PHE A O 1
ATOM 3795 N N . THR A 1 495 ? -24.631 28.547 17.868 1.00 70.19 495 THR A N 1
ATOM 3796 C CA . THR A 1 495 ? -25.912 28.194 17.238 1.00 70.19 495 THR A CA 1
ATOM 3797 C C . THR A 1 495 ? -25.831 28.338 15.716 1.00 70.19 495 THR A C 1
ATOM 3799 O O . THR A 1 495 ? -25.456 29.374 15.171 1.00 70.19 495 THR A O 1
ATOM 3802 N N . ASN A 1 496 ? -26.197 27.288 14.989 1.00 66.62 496 ASN A N 1
ATOM 3803 C CA . ASN A 1 496 ? -26.312 27.269 13.535 1.00 66.62 496 ASN A CA 1
ATOM 3804 C C . ASN A 1 496 ? -27.798 27.194 13.139 1.00 66.62 496 ASN A C 1
ATOM 3806 O O . ASN A 1 496 ? -28.272 26.146 12.698 1.00 66.62 496 ASN A O 1
ATOM 3810 N N . GLY A 1 497 ? -28.512 28.302 13.360 1.00 68.12 497 GLY A N 1
ATOM 3811 C CA . GLY A 1 497 ? -29.961 28.496 13.190 1.00 68.12 497 GLY A CA 1
ATOM 3812 C C . GLY A 1 497 ? -30.420 29.785 13.889 1.00 68.12 497 GLY A C 1
ATOM 3813 O O . GLY A 1 497 ? -29.571 30.558 14.340 1.00 68.12 497 GLY A O 1
ATOM 3814 N N . GLU A 1 498 ? -31.726 30.039 13.969 1.00 67.56 498 GLU A N 1
ATOM 3815 C CA . GLU A 1 498 ? -32.278 31.190 14.703 1.00 67.56 498 GLU A CA 1
ATOM 3816 C C . GLU A 1 498 ? -32.277 30.926 16.222 1.00 67.56 498 GLU A C 1
ATOM 3818 O O . GLU A 1 498 ? -32.504 29.803 16.674 1.00 67.56 498 GLU A O 1
ATOM 3823 N N . ALA A 1 499 ? -32.021 31.952 17.035 1.00 69.94 499 ALA A N 1
ATOM 3824 C CA . ALA A 1 499 ? -32.028 31.861 18.496 1.00 69.94 499 ALA A CA 1
ATOM 3825 C C . ALA A 1 499 ? -33.030 32.860 19.089 1.00 69.94 499 ALA A C 1
ATOM 3827 O O . ALA A 1 499 ? -32.829 34.071 19.017 1.00 69.94 499 ALA A O 1
ATOM 3828 N N . PHE A 1 500 ? -34.103 32.361 19.705 1.00 70.31 500 PHE A N 1
ATOM 3829 C CA . PHE A 1 500 ? -35.125 33.193 20.340 1.00 70.31 500 PHE A CA 1
ATOM 3830 C C . PHE A 1 500 ? -35.214 32.908 21.839 1.00 70.31 500 PHE A C 1
ATOM 3832 O O . PHE A 1 500 ? -35.524 31.784 22.245 1.00 70.31 500 PHE A O 1
ATOM 3839 N N . THR A 1 501 ? -35.026 33.947 22.654 1.00 70.81 501 THR A N 1
ATOM 3840 C CA . THR A 1 501 ? -35.153 33.878 24.116 1.00 70.81 501 THR A CA 1
ATOM 3841 C C . THR A 1 501 ? -36.246 34.829 24.601 1.00 70.81 501 THR A C 1
ATOM 3843 O O . THR A 1 501 ? -36.243 36.027 24.318 1.00 70.81 501 THR A O 1
ATOM 3846 N N . ASN A 1 502 ? -37.215 34.301 25.347 1.00 69.38 502 ASN A N 1
ATOM 3847 C CA . ASN A 1 502 ? -38.263 35.079 26.007 1.00 69.38 502 ASN A CA 1
ATOM 3848 C C . ASN A 1 502 ? -37.944 35.244 27.505 1.00 69.38 502 ASN A C 1
ATOM 3850 O O . ASN A 1 502 ? -38.661 34.716 28.357 1.00 69.38 502 ASN A O 1
ATOM 3854 N N . GLY A 1 503 ? -36.837 35.931 27.783 1.00 70.19 503 GLY A N 1
ATOM 3855 C CA . GLY A 1 503 ? -36.203 36.140 29.090 1.00 70.19 503 GLY A CA 1
ATOM 3856 C C . GLY A 1 503 ? -34.813 36.754 28.892 1.00 70.19 503 GLY A C 1
ATOM 3857 O O . GLY A 1 503 ? -34.494 37.163 27.772 1.00 70.19 503 GLY A O 1
ATOM 3858 N N . ASP A 1 504 ? -33.992 36.804 29.935 1.00 69.75 504 ASP A N 1
ATOM 3859 C CA . ASP A 1 504 ? -32.625 37.330 29.840 1.00 69.75 504 ASP A CA 1
ATOM 3860 C C . ASP A 1 504 ? -31.678 36.321 29.169 1.00 69.75 504 ASP A C 1
ATOM 3862 O O . ASP A 1 504 ? -31.806 35.105 29.341 1.00 69.75 504 ASP A O 1
ATOM 3866 N N . ALA A 1 505 ? -30.700 36.812 28.407 1.00 71.75 505 ALA A N 1
ATOM 3867 C CA . ALA A 1 505 ? -29.692 35.999 27.731 1.00 71.75 505 ALA A CA 1
ATOM 3868 C C . ALA A 1 505 ? -28.277 36.443 28.136 1.00 71.75 505 ALA A C 1
ATOM 3870 O O . ALA A 1 505 ? -27.752 37.447 27.648 1.00 71.75 505 ALA A O 1
ATOM 3871 N N . PHE A 1 506 ? -27.628 35.665 29.007 1.00 70.44 506 PHE A N 1
ATOM 3872 C CA . PHE A 1 506 ? -26.287 35.966 29.514 1.00 70.44 506 PHE A CA 1
ATOM 3873 C C . PHE A 1 506 ? -25.277 34.894 29.099 1.00 70.44 506 PHE A C 1
ATOM 3875 O O . PHE A 1 506 ? -25.439 33.719 29.430 1.00 70.44 506 PHE A O 1
ATOM 3882 N N . THR A 1 507 ? -24.200 35.300 28.418 1.00 66.81 507 THR A N 1
ATOM 3883 C CA . THR A 1 507 ? -23.092 34.406 28.032 1.00 66.81 507 THR A CA 1
ATOM 3884 C C . THR A 1 507 ? -21.748 34.923 28.546 1.00 66.81 507 THR A C 1
ATOM 3886 O O . THR A 1 507 ? -21.325 36.043 28.265 1.00 66.81 507 THR A O 1
ATOM 3889 N N . ASN A 1 508 ? -21.037 34.087 29.299 1.00 62.34 508 ASN A N 1
ATOM 3890 C CA . ASN A 1 508 ? -19.690 34.356 29.796 1.00 62.34 508 ASN A CA 1
ATOM 3891 C C . ASN A 1 508 ? -18.656 33.504 29.034 1.00 62.34 508 ASN A C 1
ATOM 3893 O O . ASN A 1 508 ? -18.084 32.565 29.591 1.00 62.34 508 ASN A O 1
ATOM 3897 N N . GLY A 1 509 ? -18.457 33.830 27.755 1.00 58.53 509 GLY A N 1
ATOM 3898 C CA . GLY A 1 509 ? -17.561 33.161 26.802 1.00 58.53 509 GLY A CA 1
ATOM 3899 C C . GLY A 1 509 ? -17.860 33.597 25.360 1.00 58.53 509 GLY A C 1
ATOM 3900 O O . GLY A 1 509 ? -18.583 34.576 25.170 1.00 58.53 509 GLY A O 1
ATOM 3901 N N . GLU A 1 510 ? -17.282 32.930 24.355 1.00 58.69 510 GLU A N 1
ATOM 3902 C CA . GLU A 1 510 ? -17.567 33.236 22.941 1.00 58.69 510 GLU A CA 1
ATOM 3903 C C . GLU A 1 510 ? -19.009 32.864 22.577 1.00 58.69 510 GLU A C 1
ATOM 3905 O O . GLU A 1 510 ? -19.497 31.806 22.973 1.00 58.69 510 GLU A O 1
ATOM 3910 N N . ALA A 1 511 ? -19.682 33.725 21.813 1.00 62.84 511 ALA A N 1
ATOM 3911 C CA . ALA A 1 511 ? -21.042 33.493 21.336 1.00 62.84 511 ALA A CA 1
ATOM 3912 C C . ALA A 1 511 ? -21.091 33.647 19.808 1.00 62.84 511 ALA A C 1
ATOM 3914 O O . ALA A 1 511 ? -20.956 34.760 19.300 1.00 62.84 511 ALA A O 1
ATOM 3915 N N . LEU A 1 512 ? -21.285 32.557 19.058 1.00 62.47 512 LEU A N 1
ATOM 3916 C CA . LEU A 1 512 ? -21.440 32.621 17.595 1.00 62.47 512 LEU A CA 1
ATOM 3917 C C . LEU A 1 512 ? -22.821 32.124 17.190 1.00 62.47 512 LEU A C 1
ATOM 3919 O O . LEU A 1 512 ? -23.183 30.983 17.469 1.00 62.47 512 LEU A O 1
ATOM 3923 N N . SER A 1 513 ? -23.568 32.951 16.467 1.00 62.91 513 SER A N 1
ATOM 3924 C CA . SER A 1 513 ? -24.812 32.539 15.819 1.00 62.91 513 SER A CA 1
ATOM 3925 C C . SER A 1 513 ? -24.740 32.837 14.330 1.00 62.91 513 SER A C 1
ATOM 3927 O O . SER A 1 513 ? -24.359 33.936 13.928 1.00 62.91 513 SER A O 1
ATOM 3929 N N . ASN A 1 514 ? -25.105 31.862 13.500 1.00 56.50 514 ASN A N 1
ATOM 3930 C CA . ASN A 1 514 ? -25.221 32.050 12.050 1.00 56.50 514 ASN A CA 1
ATOM 3931 C C . ASN A 1 514 ? -26.659 32.374 11.589 1.00 56.50 514 ASN A C 1
ATOM 3933 O O . ASN A 1 514 ? -26.896 32.422 10.381 1.00 56.50 514 ASN A O 1
ATOM 3937 N N . GLY A 1 515 ? -27.599 32.591 12.519 1.00 58.97 515 GLY A N 1
ATOM 3938 C CA . GLY A 1 515 ? -28.970 33.055 12.261 1.00 58.97 515 GLY A CA 1
ATOM 3939 C C . GLY A 1 515 ? -29.358 34.271 13.114 1.00 58.97 515 GLY A C 1
ATOM 3940 O O . GLY A 1 515 ? -28.545 34.782 13.887 1.00 58.97 515 GLY A O 1
ATOM 3941 N N . GLU A 1 516 ? -30.596 34.756 12.964 1.00 59.88 516 GLU A N 1
ATOM 3942 C CA . GLU A 1 516 ? -31.115 35.882 13.759 1.00 59.88 516 GLU A CA 1
ATOM 3943 C C . GLU A 1 516 ? -31.169 35.514 15.249 1.00 59.88 516 GLU A C 1
ATOM 3945 O O . GLU A 1 516 ? -31.546 34.396 15.608 1.00 59.88 516 GLU A O 1
ATOM 3950 N N . THR A 1 517 ? -30.779 36.448 16.122 1.00 61.41 517 THR A N 1
ATOM 3951 C CA . THR A 1 517 ? -30.861 36.269 17.579 1.00 61.41 517 THR A CA 1
ATOM 3952 C C . THR A 1 517 ? -31.785 37.331 18.162 1.00 61.41 517 THR A C 1
ATOM 3954 O O . THR A 1 517 ? -31.428 38.509 18.161 1.00 61.41 517 THR A O 1
ATOM 3957 N N . LEU A 1 518 ? -32.963 36.941 18.662 1.00 63.41 518 LEU A N 1
ATOM 3958 C CA . LEU A 1 518 ? -33.890 37.861 19.335 1.00 63.41 518 LEU A CA 1
ATOM 3959 C C . LEU A 1 518 ? -33.998 37.534 20.827 1.00 63.41 518 LEU A C 1
ATOM 3961 O O . LEU A 1 518 ? -34.276 36.390 21.199 1.00 63.41 518 LEU A O 1
ATOM 3965 N N . SER A 1 519 ? -33.890 38.560 21.671 1.00 64.69 519 SER A N 1
ATOM 3966 C CA . SER A 1 519 ? -34.235 38.478 23.093 1.00 64.69 519 SER A CA 1
ATOM 3967 C C . SER A 1 519 ? -35.302 39.502 23.469 1.00 64.69 519 SER A C 1
ATOM 3969 O O . SER A 1 519 ? -35.247 40.665 23.060 1.00 64.69 519 SER A O 1
ATOM 3971 N N . ASN A 1 520 ? -36.272 39.075 24.280 1.00 57.66 520 ASN A N 1
ATOM 3972 C CA . ASN A 1 520 ? -37.222 39.984 24.927 1.00 57.66 520 ASN A CA 1
ATOM 3973 C C . ASN A 1 520 ? -36.728 40.529 26.283 1.00 57.66 520 ASN A C 1
ATOM 3975 O O . ASN A 1 520 ? -37.418 41.386 26.828 1.00 57.66 520 ASN A O 1
ATOM 3979 N N . GLY A 1 521 ? -35.596 40.044 26.808 1.00 60.69 521 GLY A N 1
ATOM 3980 C CA . GLY A 1 521 ? -34.925 40.551 28.016 1.00 60.69 521 GLY A CA 1
ATOM 3981 C C . GLY A 1 521 ? -33.526 41.108 27.723 1.00 60.69 521 GLY A C 1
ATOM 3982 O O . GLY A 1 521 ? -33.173 41.334 26.560 1.00 60.69 521 GLY A O 1
ATOM 3983 N N . GLU A 1 522 ? -32.717 41.313 28.762 1.00 61.53 522 GLU A N 1
ATOM 3984 C CA . GLU A 1 522 ? -31.353 41.844 28.637 1.00 61.53 522 GLU A CA 1
ATOM 3985 C C . GLU A 1 522 ? -30.428 40.856 27.900 1.00 61.53 522 GLU A C 1
ATOM 3987 O O . GLU A 1 522 ? -30.503 39.640 28.098 1.00 61.53 522 GLU A O 1
ATOM 3992 N N . ILE A 1 523 ? -29.524 41.371 27.054 1.00 63.81 523 ILE A N 1
ATOM 3993 C CA . ILE A 1 523 ? -28.457 40.574 26.421 1.00 63.81 523 ILE A CA 1
ATOM 3994 C C . ILE A 1 523 ? -27.098 41.063 26.932 1.00 63.81 523 ILE A C 1
ATOM 3996 O O . ILE A 1 523 ? -26.688 42.186 26.627 1.00 63.81 523 ILE A O 1
ATOM 4000 N N . LEU A 1 524 ? -26.364 40.210 27.655 1.00 63.47 524 LEU A N 1
ATOM 4001 C CA . LEU A 1 524 ? -24.978 40.484 28.068 1.00 63.47 524 LEU A CA 1
ATOM 4002 C C . LEU A 1 524 ? -24.044 39.368 27.585 1.00 63.47 524 LEU A C 1
ATOM 4004 O O . LEU A 1 524 ? -24.210 38.203 27.960 1.00 63.47 524 LEU A O 1
ATOM 4008 N N . SER A 1 525 ? -23.022 39.728 26.803 1.00 60.47 525 SER A N 1
ATOM 4009 C CA . SER A 1 525 ? -21.933 38.819 26.425 1.00 60.47 525 SER A CA 1
ATOM 4010 C C . SER A 1 525 ? -20.563 39.426 26.719 1.00 60.47 525 SER A C 1
ATOM 4012 O O . SER A 1 525 ? -20.258 40.537 26.288 1.00 60.47 525 SER A O 1
ATOM 4014 N N . ASN A 1 526 ? -19.720 38.682 27.442 1.00 49.62 526 ASN A N 1
ATOM 4015 C CA . ASN A 1 526 ? -18.377 39.133 27.831 1.00 49.62 526 ASN A CA 1
ATOM 4016 C C . ASN A 1 526 ? -17.239 38.588 26.934 1.00 49.62 526 ASN A C 1
ATOM 4018 O O . ASN A 1 526 ? -16.095 39.011 27.118 1.00 49.62 526 ASN A O 1
ATOM 4022 N N . GLY A 1 527 ? -17.508 37.665 25.995 1.00 50.84 527 GLY A N 1
ATOM 4023 C CA . GLY A 1 527 ? -16.525 37.107 25.039 1.00 50.84 527 GLY A CA 1
ATOM 4024 C C . GLY A 1 527 ? -16.656 37.671 23.616 1.00 50.84 527 GLY A C 1
ATOM 4025 O O . GLY A 1 527 ? -17.424 38.608 23.407 1.00 50.84 527 GLY A O 1
ATOM 4026 N N . GLU A 1 528 ? -15.891 37.163 22.638 1.00 44.69 528 GLU A N 1
ATOM 4027 C CA . GLU A 1 528 ? -16.070 37.553 21.225 1.00 44.69 528 GLU A CA 1
ATOM 4028 C C . GLU A 1 528 ? -17.448 37.073 20.737 1.00 44.69 528 GLU A C 1
ATOM 4030 O O . GLU A 1 528 ? -17.765 35.884 20.811 1.00 44.69 528 GLU A O 1
ATOM 4035 N N . ALA A 1 529 ? -18.282 38.007 20.274 1.00 49.56 529 ALA A N 1
ATOM 4036 C CA . ALA A 1 529 ? -19.574 37.709 19.673 1.00 49.56 529 ALA A CA 1
ATOM 4037 C C . ALA A 1 529 ? -19.497 37.986 18.167 1.00 49.56 529 ALA A C 1
ATOM 4039 O O . ALA A 1 529 ? -19.497 39.145 17.758 1.00 49.56 529 ALA A O 1
ATOM 4040 N N . LEU A 1 530 ? -19.409 36.942 17.337 1.00 45.06 530 LEU A N 1
ATOM 4041 C CA . LEU A 1 530 ? -19.626 37.071 15.890 1.00 45.06 530 LEU A CA 1
ATOM 4042 C C . LEU A 1 530 ? -20.990 36.471 15.576 1.00 45.06 530 LEU A C 1
ATOM 4044 O O . LEU A 1 530 ? -21.156 35.257 15.440 1.00 45.06 530 LEU A O 1
ATOM 4048 N N . LEU A 1 531 ? -21.975 37.348 15.475 1.00 48.88 531 LEU A N 1
ATOM 4049 C CA . LEU A 1 531 ? -23.286 37.005 14.962 1.00 48.88 531 LEU A CA 1
ATOM 4050 C C . LEU A 1 531 ? -23.246 37.307 13.464 1.00 48.88 531 LEU A C 1
ATOM 4052 O O . LEU A 1 531 ? -23.103 38.456 13.065 1.00 48.88 531 LEU A O 1
ATOM 4056 N N . ASN A 1 532 ? -23.352 36.285 12.612 1.00 39.16 532 ASN A N 1
ATOM 4057 C CA . ASN A 1 532 ? -23.527 36.480 11.163 1.00 39.16 532 ASN A CA 1
ATOM 4058 C C . ASN A 1 532 ? -24.978 36.899 10.814 1.00 39.16 532 ASN A C 1
ATOM 4060 O O . ASN A 1 532 ? -25.402 36.782 9.663 1.00 39.16 532 ASN A O 1
ATOM 4064 N N . GLY A 1 533 ? -25.726 37.384 11.810 1.00 43.75 533 GLY A N 1
ATOM 4065 C CA . GLY A 1 533 ? -27.086 37.909 11.752 1.00 43.75 533 GLY A CA 1
ATOM 4066 C C . GLY A 1 533 ? -27.293 38.992 12.820 1.00 43.75 533 GLY A C 1
ATOM 4067 O O . GLY A 1 533 ? -26.427 39.227 13.659 1.00 43.75 533 GLY A O 1
ATOM 4068 N N . GLU A 1 534 ? -28.438 39.671 12.785 1.00 45.81 534 GLU A N 1
ATOM 4069 C CA . GLU A 1 534 ? -28.770 40.767 13.702 1.00 45.81 534 GLU A CA 1
ATOM 4070 C C . GLU A 1 534 ? -28.998 40.241 15.140 1.00 45.81 534 GLU A C 1
ATOM 4072 O O . GLU A 1 534 ? -29.830 39.354 15.353 1.00 45.81 534 GLU A O 1
ATOM 4077 N N . ALA A 1 535 ? -28.275 40.775 16.138 1.00 51.94 535 ALA A N 1
ATOM 4078 C CA . ALA A 1 535 ? -28.646 40.641 17.553 1.00 51.94 535 ALA A CA 1
ATOM 4079 C C . ALA A 1 535 ? -29.668 41.721 17.874 1.00 51.94 535 ALA A C 1
ATOM 4081 O O . ALA A 1 535 ? -29.305 42.892 17.848 1.00 51.94 535 ALA A O 1
ATOM 4082 N N . LEU A 1 536 ? -30.905 41.344 18.182 1.00 54.53 536 LEU A N 1
ATOM 4083 C CA . LEU A 1 536 ? -31.988 42.268 18.501 1.00 54.53 536 LEU A CA 1
ATOM 4084 C C . LEU A 1 536 ? -32.420 42.073 19.958 1.00 54.53 536 LEU A C 1
ATOM 4086 O O . LEU A 1 536 ? -32.982 41.038 20.320 1.00 54.53 536 LEU A O 1
ATOM 4090 N N . SER A 1 537 ? -32.181 43.092 20.783 1.00 57.38 537 SER A N 1
ATOM 4091 C CA . SER A 1 537 ? -32.741 43.199 22.137 1.00 57.38 537 SER A CA 1
ATOM 4092 C C . SER A 1 537 ? -33.910 44.187 22.159 1.00 57.38 537 SER A C 1
ATOM 4094 O O . SER A 1 537 ? -33.887 45.215 21.473 1.00 57.38 537 SER A O 1
ATOM 4096 N N . ASN A 1 538 ? -34.937 43.894 22.958 1.00 52.03 538 ASN A N 1
ATOM 4097 C CA . ASN A 1 538 ? -36.009 44.845 23.271 1.00 52.03 538 ASN A CA 1
ATOM 4098 C C . ASN A 1 538 ? -35.726 45.686 24.534 1.00 52.03 538 ASN A C 1
ATOM 4100 O O . ASN A 1 538 ? -36.502 46.603 24.810 1.00 52.03 538 ASN A O 1
ATOM 4104 N N . GLU A 1 539 ? -34.632 45.402 25.252 1.00 61.06 539 GLU A N 1
ATOM 4105 C CA . GLU A 1 539 ? -34.176 46.099 26.464 1.00 61.06 539 GLU A CA 1
ATOM 4106 C C . GLU A 1 539 ? -32.707 46.578 26.310 1.00 61.06 539 GLU A C 1
ATOM 4108 O O . GLU A 1 539 ? -32.344 47.143 25.271 1.00 61.06 539 GLU A O 1
ATOM 4113 N N . GLU A 1 540 ? -31.851 46.391 27.321 1.00 60.34 540 GLU A N 1
ATOM 4114 C CA . GLU A 1 540 ? -30.428 46.779 27.309 1.00 60.34 540 GLU A CA 1
ATOM 4115 C C . GLU A 1 540 ? -29.543 45.732 26.599 1.00 60.34 540 GLU A C 1
ATOM 4117 O O . GLU A 1 540 ? -29.879 44.541 26.538 1.00 60.34 540 GLU A O 1
ATOM 4122 N N . ALA A 1 541 ? -28.414 46.176 26.027 1.00 62.44 541 ALA A N 1
ATOM 4123 C CA . ALA A 1 541 ? -27.454 45.292 25.360 1.00 62.44 541 ALA A CA 1
ATOM 4124 C C . ALA A 1 541 ? -25.990 45.688 25.627 1.00 62.44 541 ALA A C 1
ATOM 4126 O O . ALA A 1 541 ? -25.587 46.832 25.396 1.00 62.44 541 ALA A O 1
ATOM 4127 N N . LEU A 1 542 ? -25.175 44.714 26.050 1.00 61.81 542 LEU A N 1
ATOM 4128 C CA . LEU A 1 542 ? -23.720 44.839 26.194 1.00 61.81 542 LEU A CA 1
ATOM 4129 C C . LEU A 1 542 ? -23.018 43.782 25.333 1.00 61.81 542 LEU A C 1
ATOM 4131 O O . LEU A 1 542 ? -23.206 42.582 25.555 1.00 61.81 542 LEU A O 1
ATOM 4135 N N . SER A 1 543 ? -22.206 44.215 24.366 1.00 61.56 543 SER A N 1
ATOM 4136 C CA . SER A 1 543 ? -21.610 43.314 23.372 1.00 61.56 543 SER A CA 1
ATOM 4137 C C . SER A 1 543 ? -20.176 43.684 22.995 1.00 61.56 543 SER A C 1
ATOM 4139 O O . SER A 1 543 ? -19.803 44.853 22.921 1.00 61.56 543 SER A O 1
ATOM 4141 N N . ASN A 1 544 ? -19.364 42.676 22.676 1.00 55.00 544 ASN A N 1
ATOM 4142 C CA . ASN A 1 544 ? -18.072 42.871 22.015 1.00 55.00 544 ASN A CA 1
ATOM 4143 C C . ASN A 1 544 ? -18.171 42.827 20.471 1.00 55.00 544 ASN A C 1
ATOM 4145 O O . ASN A 1 544 ? -17.137 42.910 19.815 1.00 55.00 544 ASN A O 1
ATOM 4149 N N . GLY A 1 545 ? -19.382 42.676 19.916 1.00 60.31 545 GLY A N 1
ATOM 4150 C CA . GLY A 1 545 ? -19.702 42.561 18.485 1.00 60.31 545 GLY A CA 1
ATOM 4151 C C . GLY A 1 545 ? -20.784 43.549 18.016 1.00 60.31 545 GLY A C 1
ATOM 4152 O O . GLY A 1 545 ? -21.285 44.357 18.805 1.00 60.31 545 GLY A O 1
ATOM 4153 N N . GLU A 1 546 ? -21.147 43.506 16.729 1.00 62.47 546 GLU A N 1
ATOM 4154 C CA . GLU A 1 546 ? -22.185 44.387 16.168 1.00 62.47 546 GLU A CA 1
ATOM 4155 C C . GLU A 1 546 ? -23.539 44.173 16.873 1.00 62.47 546 GLU A C 1
ATOM 4157 O O . GLU A 1 546 ? -23.882 43.044 17.227 1.00 62.47 546 GLU A O 1
ATOM 4162 N N . THR A 1 547 ? -24.296 45.242 17.159 1.00 65.44 547 THR A N 1
ATOM 4163 C CA . THR A 1 547 ? -25.508 45.152 18.011 1.00 65.44 547 THR A CA 1
ATOM 4164 C C . THR A 1 547 ? -26.673 46.009 17.517 1.00 65.44 547 THR A C 1
ATOM 4166 O O . THR A 1 547 ? -26.492 47.184 17.195 1.00 65.44 547 THR A O 1
ATOM 4169 N N . LEU A 1 548 ? -27.892 45.453 17.548 1.00 64.75 548 LEU A N 1
ATOM 4170 C CA . LEU A 1 548 ? -29.148 46.163 17.304 1.00 64.75 548 LEU A CA 1
ATOM 4171 C C . LEU A 1 548 ? -30.050 46.144 18.558 1.00 64.75 548 LEU A C 1
ATOM 4173 O O . LEU A 1 548 ? -30.323 45.095 19.133 1.00 64.75 548 LEU A O 1
ATOM 4177 N N . SER A 1 549 ? -30.561 47.295 19.004 1.00 64.75 549 SER A N 1
ATOM 4178 C CA . SER A 1 549 ? -31.574 47.334 20.082 1.00 64.75 549 SER A CA 1
ATOM 4179 C C . SER A 1 549 ? -32.770 48.188 19.704 1.00 64.75 549 SER A C 1
ATOM 4181 O O . SER A 1 549 ? -32.650 49.345 19.289 1.00 64.75 549 SER A O 1
ATOM 4183 N N . ASN A 1 550 ? -33.957 47.623 19.914 1.00 58.75 550 ASN A N 1
ATOM 4184 C CA . ASN A 1 550 ? -35.214 48.337 19.779 1.00 58.75 550 ASN A CA 1
ATOM 4185 C C . ASN A 1 550 ? -35.669 49.004 21.087 1.00 58.75 550 ASN A C 1
ATOM 4187 O O . ASN A 1 550 ? -36.647 49.758 21.035 1.00 58.75 550 ASN A O 1
ATOM 4191 N N . GLY A 1 551 ? -34.962 48.825 22.218 1.00 55.16 551 GLY A N 1
ATOM 4192 C CA . GLY A 1 551 ? -35.368 49.466 23.470 1.00 55.16 551 GLY A CA 1
ATOM 4193 C C . GLY A 1 551 ? -34.424 49.449 24.678 1.00 55.16 551 GLY A C 1
ATOM 4194 O O . GLY A 1 551 ? -34.864 49.084 25.749 1.00 55.16 551 GLY A O 1
ATOM 4195 N N . GLY A 1 552 ? -33.239 50.051 24.633 1.00 63.84 552 GLY A N 1
ATOM 4196 C CA . GLY A 1 552 ? -32.421 50.271 25.843 1.00 63.84 552 GLY A CA 1
ATOM 4197 C C . GLY A 1 552 ? -31.104 50.969 25.529 1.00 63.84 552 GLY A C 1
ATOM 4198 O O . GLY A 1 552 ? -30.863 51.301 24.368 1.00 63.84 552 GLY A O 1
ATOM 4199 N N . GLU A 1 553 ? -30.282 51.231 26.546 1.00 65.38 553 GLU A N 1
ATOM 4200 C CA . GLU A 1 553 ? -28.915 51.728 26.337 1.00 65.38 553 GLU A CA 1
ATOM 4201 C C . GLU A 1 553 ? -28.040 50.608 25.738 1.00 65.38 553 GLU A C 1
ATOM 4203 O O . GLU A 1 553 ? -28.163 49.444 26.133 1.00 65.38 553 GLU A O 1
ATOM 4208 N N . ILE A 1 554 ? -27.177 50.937 24.766 1.00 73.19 554 ILE A N 1
ATOM 4209 C CA . ILE A 1 554 ? -26.203 49.990 24.187 1.00 73.19 554 ILE A CA 1
ATOM 4210 C C . ILE A 1 554 ? -24.778 50.378 24.580 1.00 73.19 554 ILE A C 1
ATOM 4212 O O . ILE A 1 554 ? -24.359 51.516 24.366 1.00 73.19 554 ILE A O 1
ATOM 4216 N N . LEU A 1 555 ? -23.992 49.397 25.030 1.00 69.25 555 LEU A N 1
ATOM 4217 C CA . LEU A 1 555 ? -22.532 49.492 25.114 1.00 69.25 555 LEU A CA 1
ATOM 4218 C C . LEU A 1 555 ? -21.901 48.435 24.190 1.00 69.25 555 LEU A C 1
ATOM 4220 O O . LEU A 1 555 ? -22.050 47.238 24.439 1.00 69.25 555 LEU A O 1
ATOM 4224 N N . SER A 1 556 ? -21.193 48.861 23.135 1.00 71.56 556 SER A N 1
ATOM 4225 C CA . SER A 1 556 ? -20.554 47.946 22.171 1.00 71.56 556 SER A CA 1
ATOM 4226 C C . SER A 1 556 ? -19.073 48.249 21.902 1.00 71.56 556 SER A C 1
ATOM 4228 O O . SER A 1 556 ? -18.627 49.394 21.956 1.00 71.56 556 SER A O 1
ATOM 4230 N N . ASN A 1 557 ? -18.281 47.225 21.573 1.00 67.25 557 ASN A N 1
ATOM 4231 C CA . ASN A 1 557 ? -16.928 47.405 21.028 1.00 67.25 557 ASN A CA 1
ATOM 4232 C C . ASN A 1 557 ? -16.883 47.510 19.488 1.00 67.25 557 ASN A C 1
ATOM 4234 O O . ASN A 1 557 ? -15.819 47.779 18.931 1.00 67.25 557 ASN A O 1
ATOM 4238 N N . GLU A 1 558 ? -18.018 47.337 18.817 1.00 76.69 558 GLU A N 1
ATOM 4239 C CA . GLU A 1 558 ? -18.181 47.230 17.361 1.00 76.69 558 GLU A CA 1
ATOM 4240 C C . GLU A 1 558 ? -19.393 48.069 16.893 1.00 76.69 558 GLU A C 1
ATOM 4242 O O . GLU A 1 558 ? -19.908 48.885 17.659 1.00 76.69 558 GLU A O 1
ATOM 4247 N N . GLU A 1 559 ? -19.826 47.956 15.634 1.00 76.00 559 GLU A N 1
ATOM 4248 C CA . GLU A 1 559 ? -20.892 48.817 15.091 1.00 76.00 559 GLU A CA 1
ATOM 4249 C C . GLU A 1 559 ? -22.242 48.629 15.811 1.00 76.00 559 GLU A C 1
ATOM 4251 O O . GLU A 1 559 ? -22.579 47.535 16.267 1.00 76.00 559 GLU A O 1
ATOM 4256 N N . ALA A 1 560 ? -23.035 49.696 15.948 1.00 77.25 560 ALA A N 1
ATOM 4257 C CA . ALA A 1 560 ? -24.309 49.625 16.670 1.00 77.25 560 ALA A CA 1
ATOM 4258 C C . ALA A 1 560 ? -25.443 50.424 16.008 1.00 77.25 560 ALA A C 1
ATOM 4260 O O . ALA A 1 560 ? -25.229 51.534 15.516 1.00 77.25 560 ALA A O 1
ATOM 4261 N N . LEU A 1 561 ? -26.670 49.887 16.060 1.00 77.44 561 LEU A N 1
ATOM 4262 C CA . LEU A 1 561 ? -27.898 50.589 15.669 1.00 77.44 561 LEU A CA 1
ATOM 4263 C C . LEU A 1 561 ? -28.966 50.498 16.777 1.00 77.44 561 LEU A C 1
ATOM 4265 O O . LEU A 1 561 ? -29.374 49.414 17.184 1.00 77.44 561 LEU A O 1
ATOM 4269 N N . THR A 1 562 ? -29.435 51.642 17.284 1.00 77.06 562 THR A N 1
ATOM 4270 C CA . THR A 1 562 ? -30.371 51.682 18.428 1.00 77.06 562 THR A CA 1
ATOM 4271 C C . THR A 1 562 ? -31.462 52.738 18.305 1.00 77.06 562 THR A C 1
ATOM 4273 O O . THR A 1 562 ? -31.314 53.758 17.629 1.00 77.06 562 THR A O 1
ATOM 4276 N N . ASN A 1 563 ? -32.566 52.517 19.021 1.00 75.31 563 ASN A N 1
ATOM 4277 C CA . ASN A 1 563 ? -33.610 53.517 19.223 1.00 75.31 563 ASN A CA 1
ATOM 4278 C C . ASN A 1 563 ? -33.383 54.455 20.433 1.00 75.31 563 ASN A C 1
ATOM 4280 O O . ASN A 1 563 ? -34.193 55.364 20.630 1.00 75.31 563 ASN A O 1
ATOM 4284 N N . LYS A 1 564 ? -32.336 54.247 21.246 1.00 79.94 564 LYS A N 1
ATOM 4285 C CA . LYS A 1 564 ? -32.009 55.030 22.461 1.00 79.94 564 LYS A CA 1
ATOM 4286 C C . LYS A 1 564 ? -30.503 55.357 22.550 1.00 79.94 564 LYS A C 1
ATOM 4288 O O . LYS A 1 564 ? -29.848 55.422 21.523 1.00 79.94 564 LYS A O 1
ATOM 4293 N N . GLU A 1 565 ? -29.971 55.659 23.736 1.00 81.94 565 GLU A N 1
ATOM 4294 C CA . GLU A 1 565 ? -28.573 56.061 23.944 1.00 81.94 565 GLU A CA 1
ATOM 4295 C C . GLU A 1 565 ? -27.586 54.915 23.646 1.00 81.94 565 GLU A C 1
ATOM 4297 O O . GLU A 1 565 ? -27.880 53.742 23.890 1.00 81.94 565 GLU A O 1
ATOM 4302 N N . VAL A 1 566 ? -26.410 55.240 23.102 1.00 82.81 566 VAL A N 1
ATOM 4303 C CA . VAL A 1 566 ? -25.379 54.249 22.752 1.00 82.81 566 VAL A CA 1
ATOM 4304 C C . VAL A 1 566 ? -23.964 54.782 22.928 1.00 82.81 566 VAL A C 1
ATOM 4306 O O . VAL A 1 566 ? -23.654 55.902 22.524 1.00 82.81 566 VAL A O 1
ATOM 4309 N N . LEU A 1 567 ? -23.086 53.935 23.464 1.00 83.12 567 LEU A N 1
ATOM 4310 C CA . LEU A 1 567 ? -21.637 54.116 23.471 1.00 83.12 567 LEU A CA 1
ATOM 4311 C C . LEU A 1 567 ? -20.977 52.978 22.682 1.00 83.12 567 LEU A C 1
ATOM 4313 O O . LEU A 1 567 ? -21.162 51.806 23.009 1.00 83.12 567 LEU A O 1
ATOM 4317 N N . THR A 1 568 ? -20.171 53.311 21.674 1.00 82.69 568 THR A N 1
ATOM 4318 C CA . THR A 1 568 ? -19.427 52.322 20.882 1.00 82.69 568 THR A CA 1
ATOM 4319 C C . THR A 1 568 ? -17.960 52.694 20.640 1.00 82.69 568 THR A C 1
ATOM 4321 O O . THR A 1 568 ? -17.563 53.859 20.684 1.00 82.69 568 THR A O 1
ATOM 4324 N N . ASN A 1 569 ? -17.126 51.697 20.341 1.00 80.94 569 ASN A N 1
ATOM 4325 C CA . ASN A 1 569 ? -15.781 51.906 19.815 1.00 80.94 569 ASN A CA 1
ATOM 4326 C C . ASN A 1 569 ? -15.696 52.043 18.275 1.00 80.94 569 ASN A C 1
ATOM 4328 O O . ASN A 1 569 ? -14.631 52.426 17.784 1.00 80.94 569 ASN A O 1
ATOM 4332 N N . LYS A 1 570 ? -16.771 51.778 17.517 1.00 85.44 570 LYS A N 1
ATOM 4333 C CA . LYS A 1 570 ? -16.829 51.874 16.039 1.00 85.44 570 LYS A CA 1
ATOM 4334 C C . LYS A 1 570 ? -18.023 52.704 15.550 1.00 85.44 570 LYS A C 1
ATOM 4336 O O . LYS A 1 570 ? -18.435 53.618 16.249 1.00 85.44 570 LYS A O 1
ATOM 4341 N N . GLU A 1 571 ? -18.509 52.482 14.329 1.00 86.44 571 GLU A N 1
ATOM 4342 C CA . GLU A 1 571 ? -19.565 53.284 13.711 1.00 86.44 571 GLU A CA 1
ATOM 4343 C C . GLU A 1 571 ? -20.919 53.089 14.408 1.00 86.44 571 GLU A C 1
ATOM 4345 O O . GLU A 1 571 ? -21.239 51.999 14.881 1.00 86.44 571 GLU A O 1
ATOM 4350 N N . VAL A 1 572 ? -21.722 54.150 14.504 1.00 87.69 572 VAL A N 1
ATOM 4351 C CA . VAL A 1 572 ? -23.033 54.087 15.161 1.00 87.69 572 VAL A CA 1
ATOM 4352 C C . VAL A 1 572 ? -24.114 54.847 14.425 1.00 87.69 572 VAL A C 1
ATOM 4354 O O . VAL A 1 572 ? -23.902 55.962 13.953 1.00 87.69 572 VAL A O 1
ATOM 4357 N N . LEU A 1 573 ? -25.303 54.252 14.396 1.00 85.81 573 LEU A N 1
ATOM 4358 C CA . LEU A 1 573 ? -26.549 54.876 13.979 1.00 85.81 573 LEU A CA 1
ATOM 4359 C C . LEU A 1 573 ? -27.513 54.869 15.180 1.00 85.81 573 LEU A C 1
ATOM 4361 O O . LEU A 1 573 ? -27.803 53.822 15.745 1.00 85.81 573 LEU A O 1
ATOM 4365 N N . SER A 1 574 ? -28.034 56.014 15.605 1.00 84.69 574 SER A N 1
ATOM 4366 C CA . SER A 1 574 ? -28.927 56.086 16.770 1.00 84.69 574 SER A CA 1
ATOM 4367 C C . SER A 1 574 ? -30.135 56.980 16.518 1.00 84.69 574 SER A C 1
ATOM 4369 O O . SER A 1 574 ? -30.022 58.032 15.892 1.00 84.69 574 SER A O 1
ATOM 4371 N N . ASN A 1 575 ? -31.307 56.596 17.033 1.00 82.25 575 ASN A N 1
ATOM 4372 C CA . ASN A 1 575 ? -32.429 57.530 17.175 1.00 82.25 575 ASN A CA 1
ATOM 4373 C C . ASN A 1 575 ? -32.394 58.329 18.500 1.00 82.25 575 ASN A C 1
ATOM 4375 O O . ASN A 1 575 ? -33.185 59.263 18.633 1.00 82.25 575 ASN A O 1
ATOM 4379 N N . GLY A 1 576 ? -31.528 57.961 19.455 1.00 85.44 576 GLY A N 1
ATOM 4380 C CA . GLY A 1 576 ? -31.284 58.645 20.737 1.00 85.44 576 GLY A CA 1
ATOM 4381 C C . GLY A 1 576 ? -29.962 59.417 20.732 1.00 85.44 576 GLY A C 1
ATOM 4382 O O . GLY A 1 576 ? -29.620 59.973 19.702 1.00 85.44 576 GLY A O 1
ATOM 4383 N N . GLU A 1 577 ? -29.225 59.471 21.847 1.00 88.38 577 GLU A N 1
ATOM 4384 C CA . GLU A 1 577 ? -27.856 60.024 21.890 1.00 88.38 577 GLU A CA 1
ATOM 4385 C C . GLU A 1 577 ? -26.818 58.977 21.443 1.00 88.38 577 GLU A C 1
ATOM 4387 O O . GLU A 1 577 ? -27.041 57.772 21.578 1.00 88.38 577 GLU A O 1
ATOM 4392 N N . ALA A 1 578 ? -25.676 59.413 20.907 1.00 88.56 578 ALA A N 1
ATOM 4393 C CA . ALA A 1 578 ? -24.613 58.522 20.452 1.00 88.56 578 ALA A CA 1
ATOM 4394 C C . ALA A 1 578 ? -23.220 59.023 20.846 1.00 88.56 578 ALA A C 1
ATOM 4396 O O . ALA A 1 578 ? -22.862 60.169 20.585 1.00 88.56 578 ALA A O 1
ATOM 4397 N N . VAL A 1 579 ? -22.391 58.140 21.399 1.00 88.44 579 VAL A N 1
ATOM 4398 C CA . VAL A 1 579 ? -20.972 58.388 21.669 1.00 88.44 579 VAL A CA 1
ATOM 4399 C C . VAL A 1 579 ? -20.142 57.284 21.016 1.00 88.44 579 VAL A C 1
ATOM 4401 O O . VAL A 1 579 ? -20.401 56.103 21.214 1.00 88.44 579 VAL A O 1
ATOM 4404 N N . SER A 1 580 ? -19.140 57.646 20.221 1.00 87.94 580 SER A N 1
ATOM 4405 C CA . SER A 1 580 ? -18.396 56.706 19.384 1.00 87.94 580 SER A CA 1
ATOM 4406 C C . SER A 1 580 ? -16.897 57.026 19.302 1.00 87.94 580 SER A C 1
ATOM 4408 O O . SER A 1 580 ? -16.489 58.186 19.268 1.00 87.94 580 SER A O 1
ATOM 4410 N N . ASN A 1 581 ? -16.039 56.005 19.210 1.00 85.56 581 ASN A N 1
ATOM 4411 C CA . ASN A 1 581 ? -14.648 56.192 18.766 1.00 85.56 581 ASN A CA 1
ATOM 4412 C C . ASN A 1 581 ? -14.467 56.115 17.228 1.00 85.56 581 ASN A C 1
ATOM 4414 O O . ASN A 1 581 ? -13.392 56.464 16.738 1.00 85.56 581 ASN A O 1
ATOM 4418 N N . GLY A 1 582 ? -15.489 55.690 16.479 1.00 87.38 582 GLY A N 1
ATOM 4419 C CA . GLY A 1 582 ? -15.593 55.710 15.013 1.00 87.38 582 GLY A CA 1
ATOM 4420 C C . GLY A 1 582 ? -16.520 56.831 14.530 1.00 87.38 582 GLY A C 1
ATOM 4421 O O . GLY A 1 582 ? -16.530 57.897 15.137 1.00 87.38 582 GLY A O 1
ATOM 4422 N N . GLU A 1 583 ? -17.277 56.628 13.448 1.00 91.12 583 GLU A N 1
ATOM 4423 C CA . GLU A 1 583 ? -18.286 57.592 12.965 1.00 91.12 583 GLU A CA 1
ATOM 4424 C C . GLU A 1 583 ? -19.598 57.500 13.769 1.00 91.12 583 GLU A C 1
ATOM 4426 O O . GLU A 1 583 ? -19.962 56.432 14.252 1.00 91.12 583 GLU A O 1
ATOM 4431 N N . ALA A 1 584 ? -20.328 58.603 13.931 1.00 90.38 584 ALA A N 1
ATOM 4432 C CA . ALA A 1 584 ? -21.622 58.613 14.616 1.00 90.38 584 ALA A CA 1
ATOM 4433 C C . ALA A 1 584 ? -22.688 59.354 13.815 1.00 90.38 584 ALA A C 1
ATOM 4435 O O . ALA A 1 584 ? -22.498 60.513 13.460 1.00 90.38 584 ALA A O 1
ATOM 4436 N N . VAL A 1 585 ? -23.844 58.730 13.603 1.00 90.19 585 VAL A N 1
ATOM 4437 C CA . VAL A 1 585 ? -25.050 59.376 13.078 1.00 90.19 585 VAL A CA 1
ATOM 4438 C C . VAL A 1 585 ? -26.170 59.216 14.094 1.00 90.19 585 VAL A C 1
ATOM 4440 O O . VAL A 1 585 ? -26.498 58.105 14.498 1.00 90.19 585 VAL A O 1
ATOM 4443 N N . SER A 1 586 ? -26.776 60.320 14.503 1.00 87.44 586 SER A N 1
ATOM 4444 C CA . SER A 1 586 ? -27.717 60.341 15.616 1.00 87.44 586 SER A CA 1
ATOM 4445 C C . SER A 1 586 ? -28.913 61.249 15.336 1.00 87.44 586 SER A C 1
ATOM 4447 O O . SER A 1 586 ? -28.761 62.324 14.757 1.00 87.44 586 SER A O 1
ATOM 4449 N N . ASN A 1 587 ? -30.121 60.866 15.752 1.00 86.25 587 ASN A N 1
ATOM 4450 C CA . ASN A 1 587 ? -31.244 61.808 15.801 1.00 86.25 587 ASN A CA 1
ATOM 4451 C C . ASN A 1 587 ? -31.266 62.646 17.096 1.00 86.25 587 ASN A C 1
ATOM 4453 O O . ASN A 1 587 ? -32.018 63.619 17.124 1.00 86.25 587 ASN A O 1
ATOM 4457 N N . GLY A 1 588 ? -30.458 62.311 18.108 1.00 87.44 588 GLY A N 1
ATOM 4458 C CA . GLY A 1 588 ? -30.147 63.138 19.285 1.00 87.44 588 GLY A CA 1
ATOM 4459 C C . GLY A 1 588 ? -28.708 63.659 19.230 1.00 87.44 588 GLY A C 1
ATOM 4460 O O . GLY A 1 588 ? -28.165 63.826 18.139 1.00 87.44 588 GLY A O 1
ATOM 4461 N N . GLU A 1 589 ? -28.061 63.907 20.370 1.00 89.81 589 GLU A N 1
ATOM 4462 C CA . GLU A 1 589 ? -26.649 64.329 20.418 1.00 89.81 589 GLU A CA 1
ATOM 4463 C C . GLU A 1 589 ? -25.699 63.248 19.857 1.00 89.81 589 GLU A C 1
ATOM 4465 O O . GLU A 1 589 ? -25.975 62.048 19.941 1.00 89.81 589 GLU A O 1
ATOM 4470 N N . ALA A 1 590 ? -24.583 63.663 19.248 1.00 89.25 590 ALA A N 1
ATOM 4471 C CA . ALA A 1 590 ? -23.534 62.779 18.741 1.00 89.25 590 ALA A CA 1
ATOM 4472 C C . ALA A 1 590 ? -22.138 63.257 19.163 1.00 89.25 590 ALA A C 1
ATOM 4474 O O . ALA A 1 590 ? -21.730 64.375 18.851 1.00 89.25 590 ALA A O 1
ATOM 4475 N N . VAL A 1 591 ? -21.354 62.383 19.785 1.00 89.12 591 VAL A N 1
ATOM 4476 C CA . VAL A 1 591 ? -19.935 62.602 20.085 1.00 89.12 591 VAL A CA 1
ATOM 4477 C C . VAL A 1 591 ? -19.118 61.503 19.419 1.00 89.12 591 VAL A C 1
ATOM 4479 O O . VAL A 1 591 ? -19.407 60.328 19.592 1.00 89.12 591 VAL A O 1
ATOM 4482 N N . SER A 1 592 ? -18.095 61.855 18.648 1.00 88.12 592 SER A N 1
ATOM 4483 C CA . SER A 1 592 ? -17.346 60.900 17.832 1.00 88.12 592 SER A CA 1
ATOM 4484 C C . SER A 1 592 ? -15.854 61.246 17.733 1.00 88.12 592 SER A C 1
ATOM 4486 O O . SER A 1 592 ? -15.469 62.410 17.649 1.00 88.12 592 SER A O 1
ATOM 4488 N N . ASN A 1 593 ? -14.967 60.251 17.687 1.00 86.69 593 ASN A N 1
ATOM 4489 C CA . ASN A 1 593 ? -13.570 60.481 17.278 1.00 86.69 593 ASN A CA 1
ATOM 4490 C C . ASN A 1 593 ? -13.361 60.428 15.748 1.00 86.69 593 ASN A C 1
ATOM 4492 O O . ASN A 1 593 ? -12.295 60.819 15.269 1.00 86.69 593 ASN A O 1
ATOM 4496 N N . GLY A 1 594 ? -14.363 59.990 14.987 1.00 86.25 594 GLY A N 1
ATOM 4497 C CA . GLY A 1 594 ? -14.447 60.028 13.525 1.00 86.25 594 GLY A CA 1
ATOM 4498 C C . GLY A 1 594 ? -15.309 61.189 13.017 1.00 86.25 594 GLY A C 1
ATOM 4499 O O . GLY A 1 594 ? -15.138 62.326 13.457 1.00 86.25 594 GLY A O 1
ATOM 4500 N N . GLU A 1 595 ? -16.192 60.928 12.053 1.00 89.81 595 GLU A N 1
ATOM 4501 C CA . GLU A 1 595 ? -17.191 61.889 11.568 1.00 89.81 595 GLU A CA 1
ATOM 4502 C C . GLU A 1 595 ? -18.470 61.831 12.417 1.00 89.81 595 GLU A C 1
ATOM 4504 O O . GLU A 1 595 ? -18.861 60.762 12.874 1.00 89.81 595 GLU A O 1
ATOM 4509 N N . ALA A 1 596 ? -19.130 62.971 12.638 1.00 89.25 596 ALA A N 1
ATOM 4510 C CA . ALA A 1 596 ? -20.400 63.025 13.365 1.00 89.25 596 ALA A CA 1
ATOM 4511 C C . ALA A 1 596 ? -21.491 63.712 12.549 1.00 89.25 596 ALA A C 1
ATOM 4513 O O . ALA A 1 596 ? -21.307 64.833 12.067 1.00 89.25 596 ALA A O 1
ATOM 4514 N N . VAL A 1 597 ? -22.658 63.080 12.483 1.00 89.75 597 VAL A N 1
ATOM 4515 C CA . VAL A 1 597 ? -23.895 63.650 11.962 1.00 89.75 597 VAL A CA 1
ATOM 4516 C C . VAL A 1 597 ? -24.961 63.601 13.053 1.00 89.75 597 VAL A C 1
ATOM 4518 O O . VAL A 1 597 ? -25.233 62.542 13.604 1.00 89.75 597 VAL A O 1
ATOM 4521 N N . SER A 1 598 ? -25.587 64.727 13.378 1.00 87.81 598 SER A N 1
ATOM 4522 C CA . SER A 1 598 ? -26.664 64.757 14.374 1.00 87.81 598 SER A CA 1
ATOM 4523 C C . SER A 1 598 ? -27.789 65.723 14.001 1.00 87.81 598 SER A C 1
ATOM 4525 O O . SER A 1 598 ? -27.592 66.690 13.263 1.00 87.81 598 SER A O 1
ATOM 4527 N N . ASN A 1 599 ? -28.999 65.473 14.501 1.00 88.00 599 ASN A N 1
ATOM 4528 C CA . ASN A 1 599 ? -30.085 66.450 14.421 1.00 88.00 599 ASN A CA 1
ATOM 4529 C C . ASN A 1 599 ? -30.072 67.498 15.554 1.00 88.00 599 ASN A C 1
ATOM 4531 O O . ASN A 1 599 ? -30.795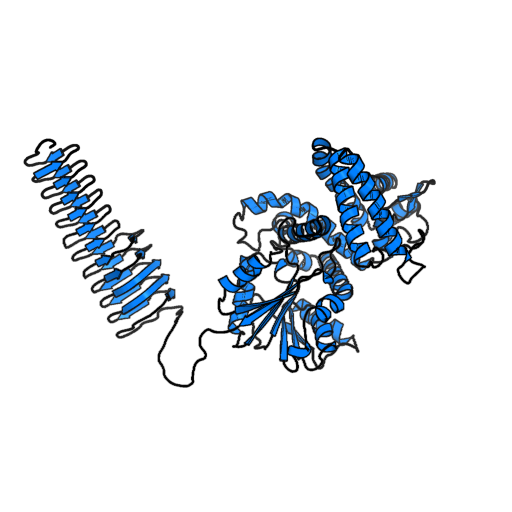 68.488 15.436 1.00 88.00 599 ASN A O 1
ATOM 4535 N N . GLU A 1 600 ? -29.271 67.311 16.606 1.00 87.25 600 GLU A N 1
ATOM 4536 C CA . GLU A 1 600 ? -29.176 68.185 17.785 1.00 87.25 600 GLU A CA 1
ATOM 4537 C C . GLU A 1 600 ? -27.760 68.765 17.954 1.00 87.25 600 GLU A C 1
ATOM 4539 O O . GLU A 1 600 ? -27.446 69.769 17.320 1.00 87.25 600 GLU A O 1
ATOM 4544 N N . GLU A 1 601 ? -26.879 68.178 18.762 1.00 87.25 601 GLU A N 1
ATOM 4545 C CA . GLU A 1 601 ? -25.485 68.626 18.915 1.00 87.25 601 GLU A CA 1
ATOM 4546 C C . GLU A 1 601 ? -24.511 67.574 18.380 1.00 87.25 601 GLU A C 1
ATOM 4548 O O . GLU A 1 601 ? -24.706 66.379 18.584 1.00 87.25 601 GLU A O 1
ATOM 4553 N N . ALA A 1 602 ? -23.457 68.011 17.681 1.00 86.88 602 ALA A N 1
ATOM 4554 C CA . ALA A 1 602 ? -22.425 67.109 17.172 1.00 86.88 602 ALA A CA 1
ATOM 4555 C C . ALA A 1 602 ? -21.021 67.578 17.564 1.00 86.88 602 ALA A C 1
ATOM 4557 O O . ALA A 1 602 ? -20.630 68.723 17.307 1.00 86.88 602 ALA A O 1
ATOM 4558 N N . LEU A 1 603 ? -20.241 66.658 18.125 1.00 87.12 603 LEU A N 1
ATOM 4559 C CA . LEU A 1 603 ? -18.847 66.836 18.504 1.00 87.12 603 LEU A CA 1
ATOM 4560 C C . LEU A 1 603 ? -17.993 65.777 17.832 1.00 87.12 603 LEU A C 1
ATOM 4562 O O . LEU A 1 603 ? -18.152 64.596 18.124 1.00 87.12 603 LEU A O 1
ATOM 4566 N N . SER A 1 604 ? -17.053 66.178 16.972 1.00 85.62 604 SER A N 1
ATOM 4567 C CA . SER A 1 604 ? -16.122 65.208 16.407 1.00 85.62 604 SER A CA 1
ATOM 4568 C C . SER A 1 604 ? -14.718 65.716 16.095 1.00 85.62 604 SER A C 1
ATOM 4570 O O . SER A 1 604 ? -14.476 66.915 15.934 1.00 85.62 604 SER A O 1
ATOM 4572 N N . HIS A 1 605 ? -13.759 64.787 16.015 1.00 82.94 605 HIS A N 1
ATOM 4573 C CA . HIS A 1 605 ? -12.403 65.084 15.529 1.00 82.94 605 HIS A CA 1
ATOM 4574 C C . HIS A 1 605 ? -12.329 65.105 13.982 1.00 82.94 605 HIS A C 1
ATOM 4576 O O . HIS A 1 605 ? -11.394 65.692 13.410 1.00 82.94 605 HIS A O 1
ATOM 4582 N N . GLY A 1 606 ? -13.291 64.477 13.296 1.00 82.12 606 GLY A N 1
ATOM 4583 C CA . GLY A 1 606 ? -13.440 64.406 11.839 1.00 82.12 606 GLY A CA 1
ATOM 4584 C C . GLY A 1 606 ? -14.287 65.537 11.248 1.00 82.12 606 GLY A C 1
ATOM 4585 O O . GLY A 1 606 ? -14.109 66.703 11.614 1.00 82.12 606 GLY A O 1
ATOM 4586 N N . GLU A 1 607 ? -15.130 65.212 10.263 1.00 84.94 607 GLU A N 1
ATOM 4587 C CA . GLU A 1 607 ? 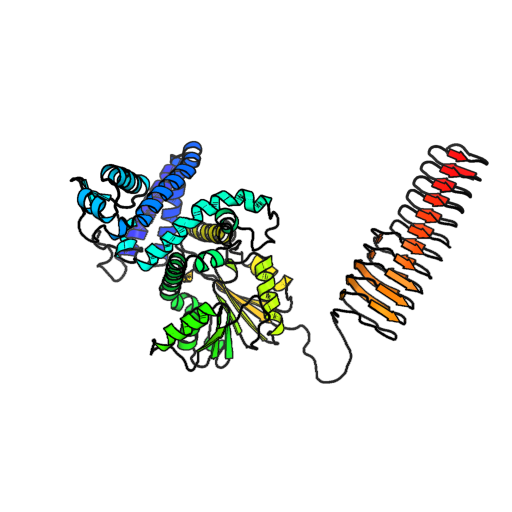-16.168 66.110 9.742 1.00 84.94 607 GLU A CA 1
ATOM 4588 C C . GLU A 1 607 ? -17.403 66.095 10.654 1.00 84.94 607 GLU A C 1
ATOM 4590 O O . GLU A 1 607 ? -17.698 65.104 11.323 1.00 84.94 607 GLU A O 1
ATOM 4595 N N . THR A 1 608 ? -18.104 67.226 10.721 1.00 84.88 608 THR A N 1
ATOM 4596 C CA . THR A 1 608 ? -19.250 67.409 11.616 1.00 84.88 608 THR A CA 1
ATOM 4597 C C . THR A 1 608 ? -20.404 68.046 10.849 1.00 84.88 608 THR A C 1
ATOM 4599 O O . THR A 1 608 ? -20.255 69.135 10.286 1.00 84.88 608 THR A O 1
ATOM 4602 N N . LEU A 1 609 ? -21.562 67.391 10.848 1.00 84.69 609 LEU A N 1
ATOM 4603 C CA . LEU A 1 609 ? -22.811 67.893 10.279 1.00 84.69 609 LEU A CA 1
ATOM 4604 C C . LEU A 1 609 ? -23.899 67.842 11.352 1.00 84.69 609 LEU A C 1
ATOM 4606 O O . LEU A 1 609 ? -24.413 66.777 11.660 1.00 84.69 609 LEU A O 1
ATOM 4610 N N . SER A 1 610 ? -24.274 68.992 11.908 1.00 81.50 610 SER A N 1
ATOM 4611 C CA . SER A 1 610 ? -25.403 69.072 12.837 1.00 81.50 610 SER A CA 1
ATOM 4612 C C . SER A 1 610 ? -26.479 70.032 12.346 1.00 81.50 610 SER A C 1
ATOM 4614 O O . SER A 1 610 ? -26.164 71.068 11.754 1.00 81.50 610 SER A O 1
ATOM 4616 N N . ASN A 1 611 ? -27.747 69.705 12.609 1.00 82.50 611 ASN A N 1
ATOM 4617 C CA . ASN A 1 611 ? -28.841 70.674 12.505 1.00 82.50 611 ASN A CA 1
ATOM 4618 C C . ASN A 1 611 ? -28.867 71.674 13.687 1.00 82.50 611 ASN A C 1
ATOM 4620 O O . ASN A 1 611 ? -29.513 72.718 13.557 1.00 82.50 611 ASN A O 1
ATOM 4624 N N . GLY A 1 612 ? -28.169 71.399 14.798 1.00 75.19 612 GLY A N 1
ATOM 4625 C CA . GLY A 1 612 ? -27.924 72.337 15.906 1.00 75.19 612 GLY A CA 1
ATOM 4626 C C . GLY A 1 612 ? -26.464 72.810 15.992 1.00 75.19 612 GLY A C 1
ATOM 4627 O O . GLY A 1 612 ? -25.849 73.102 14.963 1.00 75.19 612 GLY A O 1
ATOM 4628 N N . GLU A 1 613 ? -25.911 72.993 17.200 1.00 72.81 613 GLU A N 1
ATOM 4629 C CA . GLU A 1 613 ? -24.545 73.525 17.360 1.00 72.81 613 GLU A CA 1
ATOM 4630 C C . GLU A 1 613 ? -23.486 72.479 16.963 1.00 72.81 613 GLU A C 1
ATOM 4632 O O . GLU A 1 613 ? -23.452 71.360 17.470 1.00 72.81 613 GLU A O 1
ATOM 4637 N N . ALA A 1 614 ? -22.602 72.860 16.036 1.00 70.31 614 ALA A N 1
ATOM 4638 C CA . ALA A 1 614 ? -21.417 72.092 15.663 1.00 70.31 614 ALA A CA 1
ATOM 4639 C C . ALA A 1 614 ? -20.179 72.783 16.250 1.00 70.31 614 ALA A C 1
ATOM 4641 O O . ALA A 1 614 ? -19.866 73.921 15.875 1.00 70.31 614 ALA A O 1
ATOM 4642 N N . LEU A 1 615 ? -19.472 72.122 17.170 1.00 70.75 615 LEU A N 1
ATOM 4643 C CA . LEU A 1 615 ? -18.269 72.690 17.788 1.00 70.75 615 LEU A CA 1
ATOM 4644 C C . LEU A 1 615 ? -17.003 72.150 17.091 1.00 70.75 615 LEU A C 1
ATOM 4646 O O . LEU A 1 615 ? -16.892 70.950 16.850 1.00 70.75 615 LEU A O 1
ATOM 4650 N N . PRO A 1 616 ? -16.031 73.013 16.742 1.00 59.94 616 PRO A N 1
ATOM 4651 C CA . PRO A 1 616 ? -14.833 72.599 16.015 1.00 59.94 616 PRO A CA 1
ATOM 4652 C C . PRO A 1 616 ? -13.792 71.890 16.905 1.00 59.94 616 PRO A C 1
ATOM 4654 O O . PRO A 1 616 ? -13.599 72.273 18.057 1.00 59.94 616 PRO A O 1
ATOM 4657 N N . LYS A 1 617 ? -13.089 70.917 16.300 1.00 58.66 617 LYS A N 1
ATOM 4658 C CA . LYS A 1 617 ? -11.951 70.095 16.783 1.00 58.66 617 LYS A CA 1
ATOM 4659 C C . LYS A 1 617 ? -11.203 70.636 18.019 1.00 58.66 617 LYS A C 1
ATOM 4661 O O . LYS A 1 617 ? -10.580 71.698 17.927 1.00 58.66 617 LYS A O 1
ATOM 4666 N N . VAL A 1 618 ? -11.183 69.865 19.114 1.00 55.47 618 VAL A N 1
ATOM 4667 C CA . VAL A 1 618 ? -10.281 70.060 20.274 1.00 55.47 618 VAL A CA 1
ATOM 4668 C C . VAL A 1 618 ? -9.070 69.150 20.160 1.00 55.47 618 VAL A C 1
ATOM 4670 O O . VAL A 1 618 ? -9.269 67.962 19.836 1.00 55.47 618 VAL A O 1
#

Secondary structure (DSSP, 8-state):
--HHHHHHHHHHHHHHHHHHHHHHSS-TTTTSTT---SSPPP--HHHHHHHHHHHHHHHHHHHHHHHHHHHHHHHHHHHHHHHHHHHHHHTTHHHHS-SSS-B-HHHHHHHHT--HHHHHHHHHHHHHHH--SEE-TTS-EE--GGGTHHHH-HHHHHHHHHHHHHHHHHHTTHHHHHHH-TTS--TT-SHHHHHHSS-HHHHHHHSHHHHHHHHHHHHHHHHHHHHHHHHTTS-GGGGTT-EEEEET-TT-HHHHHHHHH-TTPEEEEEE-HHHHHHHHHHHTT-TTS-TTTEEEEE--TTSPP----SEEEEES-GGGS-HHHHHHHHHHHGGG--TT-EEEEEE--BPPTTSS-HHHHHHHHHHHHHHHHHHS----BHHHHHHHHHTT-TTEEEEEEE-----SS--GGG-EEEEEEE--S----SS-----S---EES---EES---EES-EEEES-EEEES-EEEES-EEEES-EEEES-EEEES-EEEES-EEESS-EEESS-EEESS-EEESS-EEE-S-EEESS-EEESS-EEESS-EEESSS-EEESS-EEESS-EEESS-EEESS-EEESS-EEESS-EEESS-EEESS-EEESS-EEESS-EE---

Organism: NCBI:txid386627

InterPro domains:
  IPR001077 O-methyltransferase, C-terminal domain [PF00891] (186-390)
  IPR016461 O-methyltransferase-like [PS51683] (73-413)
  IPR029063 S-adenosyl-L-methionine-dependent methyltransferase superfamily [G3DSA:3.40.50.150] (160-404)
  IPR029063 S-adenosyl-L-methionine-dependent methyltransferase superfamily [SSF53335] (190-391)

Radius of gyration: 35.16 Å; chains: 1; bounding box: 78×104×78 Å

pLDDT: mean 82.11, std 17.31, range [27.03, 98.62]